Protein 6N98 (pdb70)

CATH classification: 3.20.20.150

InterPro domains:
  IPR001998 Xylose isomerase [MF_00455] (2-378)
  IPR001998 Xylose isomerase [PR00688] (46-68)
  IPR001998 Xylose isomerase [PR00688] (103-122)
  IPR001998 Xylose isomerase [PR00688] (127-148)
  IPR001998 Xylose isomerase [PR00688] (154-173)
  IPR001998 Xylose isomerase [PR00688] (176-200)
  IPR001998 Xylose isomerase [PR00688] (218-245)
  IPR001998 Xylose isomerase [PR00688] (246-257)
  IPR001998 Xylose isomerase [PR00688] (279-290)
  IPR001998 Xylose isomerase [PS51415] (5-378)
  IPR001998 Xylose isomerase [PTHR48408] (46-305)
  IPR013022 Xylose isomerase-like, TIM barrel domain [PF01261] (42-294)
  IPR013453 Xylose isomerase, actinobacteria [TIGR02631] (4-379)
  IPR036237 Xylose isomerase-like superfamily [SSF51658] (6-380)

Organism: NCBI:txid463642

Foldseek 3Di:
DQAALQLQEEEELCALQPQPADPPGDGDAAGDQLLVVLVLCLVRHHQAYEYALCSLCSPPVPSVVSLVSNVVSCVVRVRAYQEYEHPLDDDVVCQQWQLQRPDVVSNVVSLVRGLVVLVVCLVRPHQEYEDERQSADAQDPVSDDVVVSLVSVLVSVLVVVVVCVVVVSNHAYAYEAAQCPPHNGHQNNALVNVLVSLVPHPPSVRYAHAYEPARCQLVPHQVQVSVVVRVVVPRHQHYEAAAHAGNDPRAQHQGCPHPVLSSLVNLLCCVVVVPSHRHYYRGHLDSVAYSVSSSVSVSSNVVSSVLSNVLSVCQVVDPQLVVLCVLLVVVVVPPDPADPPADPVNVVVDDDDCVVCVPDDRNVVSNVVSSVCSSVVND

B-factor: mean 26.12, std 10.66, range [12.15, 87.69]

Sequence (379 aa):
FQPTPEDRFCFGLWTVGWQERDQFGEATRAPLDPVRTVHKLAELGAWGVTFHDDDLLAVEPNRDAAIAAFRKALDETGLVVPAATTDLFKHPVFKDGAFTSNDRDVRRHAIRKVMRNLDLAAELGAKTYVFWGGREGAESDAAKDVRVALDRFREAIDYLAGYVKEQNYGMRFALEPKPNEPRGDILLPTIGHALGFISTLEHHEMVGLNPEVGHEQMAGLNFVHGIAQALWQDKLFHIDLNGQHGPRYDQDLVFGHGDTKSAFFLVDLLESSGWEGPRHFDYKPGRTEDAEDVWVSAEANMRTYLILKERAKAFRADPEVQEAMRACRIEELAVPTIAAGESYEDLRAEEFDAEAARDRGYHYSRLNQLAVEHMLGSR

Secondary structure (DSSP, 8-state):
----GGG-EEEEHHHHT----BTTB---S----HHHHHHHHHHTT--EEEEEGGGGGSS---HHHHHHHHHHHHHHH--B--EEE---SSSGGGBTBSTT-SSHHHHHHHHHHHHHHHHHHHHHT--EEEE--TT-EESSGGG--HHHHHHHHHHHHHHHHHHHHHHT---EEEE---SSSSSSEESS-SHHHHHHHHTT-TTGGGEEE--BHHHHHHTT--HHHHHHHHHHTT-B---EE-B--SSSS---BPTTSSSHHHHHHHHHHHHHHT--S-EEE-----TT--HHHHHHHHHHHHHHHHHHHHHHHHHHH-HHHHHHHHHTTGGGGGS-SS-TT--HHHHHHS---TTTTTT----HHHHHHHHHHHHTT--

Radius of gyration: 22.84 Å; Cα contacts (8 Å, |Δi|>4): 657; chains: 1; bounding box: 76×46×53 Å

Structure (mmCIF, N/CA/C/O backbone):
data_6N98
#
_entry.id   6N98
#
_cell.length_a   87.100
_cell.length_b   92.900
_cell.length_c   99.300
_cell.angle_alpha   90.00
_cell.angle_beta   90.00
_cell.angle_gamma   90.00
#
_symmetry.space_group_name_H-M   'I 2 2 2'
#
loop_
_entity.id
_entity.type
_entity.pdbx_description
1 polymer 'Xylose isomerase'
2 non-polymer 'SULFATE ION'
3 non-polymer 'MAGNESIUM ION'
4 water water
#
loop_
_atom_site.group_PDB
_atom_site.id
_atom_site.type_symbol
_atom_site.label_atom_id
_atom_site.label_alt_id
_atom_site.label_comp_id
_atom_site.label_asym_id
_atom_site.label_entity_id
_atom_site.label_seq_id
_atom_site.pdbx_PDB_ins_code
_atom_site.Cartn_x
_atom_site.Cartn_y
_atom_site.Cartn_z
_atom_site.occupancy
_atom_site.B_iso_or_equiv
_atom_site.auth_seq_id
_atom_site.auth_comp_id
_atom_site.auth_asym_id
_atom_site.auth_atom_id
_atom_site.pdbx_PDB_model_num
ATOM 1 N N . PHE A 1 4 ? 32.868 7.386 83.517 1.00 40.54 4 PHE A N 1
ATOM 2 C CA . PHE A 1 4 ? 32.838 7.644 82.077 1.00 39.47 4 PHE A CA 1
ATOM 3 C C . PHE A 1 4 ? 31.423 7.984 81.588 1.00 46.35 4 PHE A C 1
ATOM 4 O O . PHE A 1 4 ? 30.977 7.500 80.536 1.00 44.96 4 PHE A O 1
ATOM 12 N N . GLN A 1 5 ? 30.719 8.851 82.366 1.00 50.83 5 GLN A N 1
ATOM 13 C CA . GLN A 1 5 ? 29.357 9.301 82.095 1.00 48.49 5 GLN A CA 1
ATOM 14 C C . GLN A 1 5 ? 29.370 10.644 81.375 1.00 46.59 5 GLN A C 1
ATOM 15 O O . GLN A 1 5 ? 30.061 11.572 81.824 1.00 49.87 5 GLN A O 1
ATOM 21 N N . PRO A 1 6 ? 28.631 10.795 80.270 1.00 44.00 6 PRO A N 1
ATOM 22 C CA . PRO A 1 6 ? 28.728 12.033 79.482 1.00 42.08 6 PRO A CA 1
ATOM 23 C C . PRO A 1 6 ? 28.060 13.219 80.163 1.00 47.60 6 PRO A C 1
ATOM 24 O O . PRO A 1 6 ? 27.024 13.088 80.821 1.00 56.48 6 PRO A O 1
ATOM 28 N N . THR A 1 7 ? 28.669 14.388 79.993 1.00 44.99 7 THR A N 1
ATOM 29 C CA . THR A 1 7 ? 28.221 15.645 80.570 1.00 46.90 7 THR A CA 1
ATOM 30 C C . THR A 1 7 ? 27.949 16.669 79.471 1.00 41.49 7 THR A C 1
ATOM 31 O O . THR A 1 7 ? 28.441 16.529 78.346 1.00 38.14 7 THR A O 1
ATOM 35 N N . PRO A 1 8 ? 27.176 17.722 79.766 1.00 41.28 8 PRO A N 1
ATOM 36 C CA . PRO A 1 8 ? 26.906 18.736 78.731 1.00 42.96 8 PRO A CA 1
ATOM 37 C C . PRO A 1 8 ? 28.159 19.369 78.151 1.00 43.60 8 PRO A C 1
ATOM 38 O O . PRO A 1 8 ? 28.175 19.709 76.959 1.00 39.35 8 PRO A O 1
ATOM 42 N N . GLU A 1 9 ? 29.212 19.534 78.956 1.00 46.41 9 GLU A N 1
ATOM 43 C CA . GLU A 1 9 ? 30.444 20.133 78.459 1.00 44.93 9 GLU A CA 1
ATOM 44 C C . GLU A 1 9 ? 31.125 19.260 77.417 1.00 40.17 9 GLU A C 1
ATOM 45 O O . GLU A 1 9 ? 31.903 19.778 76.607 1.00 38.34 9 GLU A O 1
ATOM 51 N N . ASP A 1 10 ? 30.845 17.953 77.417 1.00 35.22 10 ASP A N 1
ATOM 52 C CA . ASP A 1 10 ? 31.377 17.072 76.386 1.00 31.83 10 ASP A CA 1
ATOM 53 C C . ASP A 1 10 ? 30.774 17.356 75.018 1.00 27.40 10 ASP A C 1
ATOM 54 O O . ASP A 1 10 ? 31.356 16.943 74.007 1.00 27.88 10 ASP A O 1
ATOM 59 N N . ARG A 1 11 ? 29.620 18.030 74.964 1.00 27.88 11 ARG A N 1
ATOM 60 C CA . ARG A 1 11 ? 29.015 18.481 73.709 1.00 28.89 11 ARG A CA 1
ATOM 61 C C . ARG A 1 11 ? 28.805 17.327 72.726 1.00 25.09 11 ARG A C 1
ATOM 62 O O . ARG A 1 11 ? 29.035 17.464 71.520 1.00 23.78 11 ARG A O 1
ATOM 70 N N . PHE A 1 12 ? 28.380 16.169 73.233 1.00 23.72 12 PHE A N 1
ATOM 71 C CA . PHE A 1 12 ? 28.145 15.028 72.350 1.00 20.87 12 PHE A CA 1
ATOM 72 C C . PHE A 1 12 ? 26.852 15.226 71.570 1.00 20.18 12 PHE A C 1
ATOM 73 O O . PHE A 1 12 ? 25.840 15.654 72.125 1.00 21.42 12 PHE A O 1
ATOM 81 N N . CYS A 1 13 ? 26.871 14.905 70.277 1.00 20.23 13 CYS A N 1
ATOM 82 C CA . CYS A 1 13 ? 25.630 15.009 69.518 1.00 18.04 13 CYS A CA 1
ATOM 83 C C . CYS A 1 13 ? 25.570 13.916 68.471 1.00 19.44 13 CYS A C 1
ATOM 84 O O . CYS A 1 13 ? 26.578 13.299 68.125 1.00 18.99 13 CYS A O 1
ATOM 87 N N . PHE A 1 14 ? 24.355 13.681 67.986 1.00 17.69 14 PHE A N 1
ATOM 88 C CA . PHE A 1 14 ? 24.076 12.628 67.019 1.00 15.62 14 PHE A CA 1
ATOM 89 C C . PHE A 1 14 ? 23.147 13.175 65.956 1.00 18.77 14 PHE A C 1
ATOM 90 O O . PHE A 1 14 ? 22.240 13.945 66.257 1.00 19.64 14 PHE A O 1
ATOM 98 N N . GLY A 1 15 ? 23.345 12.731 64.724 1.00 17.90 15 GLY A N 1
ATOM 99 C CA . GLY A 1 15 ? 22.349 12.962 63.697 1.00 18.81 15 GLY A CA 1
ATOM 100 C C . GLY A 1 15 ? 21.149 12.046 63.858 1.00 19.67 15 GLY A C 1
ATOM 101 O O . GLY A 1 15 ? 21.241 10.916 64.357 1.00 21.20 15 GLY A O 1
ATOM 102 N N . LEU A 1 16 ? 19.984 12.551 63.457 1.00 18.71 16 LEU A N 1
ATOM 103 C CA . LEU A 1 16 ? 18.781 11.728 63.552 1.00 18.93 16 LEU A CA 1
ATOM 104 C C . LEU A 1 16 ? 18.914 10.476 62.705 1.00 19.32 16 LEU A C 1
ATOM 105 O O . LEU A 1 16 ? 18.342 9.428 63.030 1.00 21.72 16 LEU A O 1
ATOM 110 N N . TRP A 1 17 ? 19.647 10.581 61.601 1.00 19.47 17 TRP A N 1
ATOM 111 C CA . TRP A 1 17 ? 19.803 9.503 60.640 1.00 19.24 17 TRP A CA 1
ATOM 112 C C . TRP A 1 17 ? 20.746 8.408 61.121 1.00 19.30 17 TRP A C 1
ATOM 113 O O . TRP A 1 17 ? 20.865 7.371 60.443 1.00 22.03 17 TRP A O 1
ATOM 124 N N . THR A 1 18 ? 21.434 8.612 62.244 1.00 18.69 18 THR A N 1
ATOM 125 C CA . THR A 1 18 ? 22.370 7.606 62.741 1.00 18.77 18 THR A CA 1
ATOM 126 C C . THR A 1 18 ? 21.615 6.526 63.511 1.00 17.63 18 THR A C 1
ATOM 127 O O . THR A 1 18 ? 21.436 5.405 63.018 1.00 20.03 18 THR A O 1
ATOM 131 N N . VAL A 1 19 ? 21.139 6.850 64.716 1.00 17.08 19 VAL A N 1
ATOM 132 C CA . VAL A 1 19 ? 20.333 5.895 65.471 1.00 16.32 19 VAL A CA 1
ATOM 133 C C . VAL A 1 19 ? 19.030 5.551 64.753 1.00 20.44 19 VAL A C 1
ATOM 134 O O . VAL A 1 19 ? 18.451 4.488 65.004 1.00 22.11 19 VAL A O 1
ATOM 138 N N . GLY A 1 20 ? 18.554 6.424 63.854 1.00 20.58 20 GLY A N 1
ATOM 139 C CA . GLY A 1 20 ? 17.361 6.154 63.078 1.00 20.70 20 GLY A CA 1
ATOM 140 C C . GLY A 1 20 ? 17.580 5.370 61.799 1.00 21.01 20 GLY A C 1
ATOM 141 O O . GLY A 1 20 ? 16.615 5.108 61.073 1.00 21.29 20 GLY A O 1
ATOM 142 N N . TRP A 1 21 ? 18.813 4.978 61.495 1.00 21.49 21 TRP A N 1
ATOM 143 C CA . TRP A 1 21 ? 19.070 4.215 60.275 1.00 20.61 21 TRP A CA 1
ATOM 144 C C . TRP A 1 21 ? 18.335 2.877 60.290 1.00 18.60 21 TRP A C 1
ATOM 145 O O . TRP A 1 21 ? 18.395 2.131 61.272 1.00 20.56 21 TRP A O 1
ATOM 156 N N . GLN A 1 22 ? 17.679 2.547 59.176 1.00 20.52 22 GLN A N 1
ATOM 157 C CA . GLN A 1 22 ? 16.887 1.327 59.098 1.00 20.53 22 GLN A CA 1
ATOM 158 C C . GLN A 1 22 ? 17.698 0.101 58.696 1.00 20.52 22 GLN A C 1
ATOM 159 O O . GLN A 1 22 ? 17.199 -1.023 58.843 1.00 22.40 22 GLN A O 1
ATOM 165 N N . GLU A 1 23 ? 18.929 0.303 58.212 1.00 21.45 23 GLU A N 1
ATOM 166 C CA . GLU A 1 23 ? 19.901 -0.763 57.939 1.00 18.47 23 GLU A CA 1
ATOM 167 C C . GLU A 1 23 ? 19.528 -1.551 56.688 1.00 20.80 23 GLU A C 1
ATOM 168 O O . GLU A 1 23 ? 19.735 -2.757 56.612 1.00 23.78 23 GLU A O 1
ATOM 174 N N . ARG A 1 24 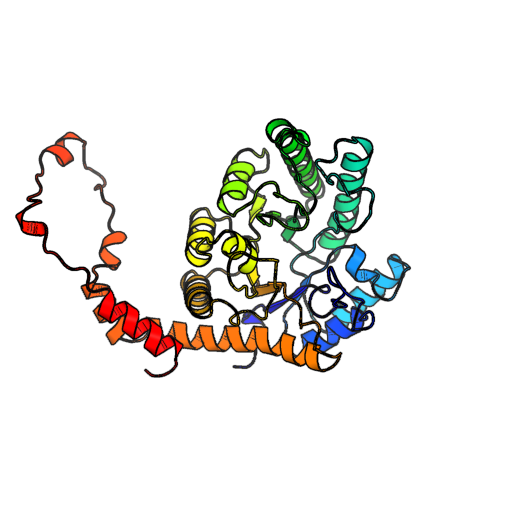? 18.966 -0.865 55.710 1.00 23.50 24 ARG A N 1
ATOM 175 C CA . ARG A 1 24 ? 18.831 -1.401 54.367 1.00 28.87 24 ARG A CA 1
ATOM 176 C C . ARG A 1 24 ? 20.162 -1.164 53.665 1.00 30.06 24 ARG A C 1
ATOM 177 O O . ARG A 1 24 ? 20.598 -0.014 53.546 1.00 41.00 24 ARG A O 1
ATOM 185 N N . ASP A 1 25 ? 20.830 -2.231 53.226 1.00 27.10 25 ASP A N 1
ATOM 186 C CA . ASP A 1 25 ? 22.123 -2.045 52.577 1.00 24.52 25 ASP A CA 1
ATOM 187 C C . ASP A 1 25 ? 22.032 -2.425 51.094 1.00 30.17 25 ASP A C 1
ATOM 188 O O . ASP A 1 25 ? 20.938 -2.591 50.542 1.00 31.41 25 ASP A O 1
ATOM 193 N N . GLN A 1 26 ? 23.195 -2.529 50.439 1.00 33.65 26 GLN A N 1
ATOM 194 C CA . GLN A 1 26 ? 23.238 -2.834 49.012 1.00 40.14 26 GLN A CA 1
ATOM 195 C C . GLN A 1 26 ? 22.645 -4.195 48.687 1.00 38.05 26 GLN A C 1
ATOM 196 O O . GLN A 1 26 ? 22.287 -4.443 47.532 1.00 41.83 26 GLN A O 1
ATOM 202 N N . PHE A 1 27 ? 22.539 -5.085 49.670 1.00 31.51 27 PHE A N 1
ATOM 203 C CA . PHE A 1 27 ? 22.171 -6.465 49.398 1.00 30.58 27 PHE A CA 1
ATOM 204 C C . PHE A 1 27 ? 21.028 -6.968 50.269 1.00 30.09 27 PHE A C 1
ATOM 205 O O . PHE A 1 27 ? 20.837 -8.185 50.359 1.00 36.81 27 PHE A O 1
ATOM 213 N N . GLY A 1 28 ? 20.263 -6.091 50.913 1.00 27.10 28 GLY A N 1
ATOM 214 C CA . GLY A 1 28 ? 19.237 -6.598 51.802 1.00 31.39 28 GLY A CA 1
ATOM 215 C C . GLY A 1 28 ? 18.261 -5.549 52.277 1.00 31.21 28 GLY A C 1
ATOM 216 O O . GLY A 1 28 ? 18.502 -4.341 52.175 1.00 29.69 28 GLY A O 1
ATOM 217 N N . GLU A 1 29 ? 17.154 -6.039 52.823 1.00 29.65 29 GLU A N 1
ATOM 218 C CA . GLU A 1 29 ? 16.076 -5.179 53.271 1.00 29.46 29 GLU A CA 1
ATOM 219 C C . GLU A 1 29 ? 16.415 -4.526 54.609 1.00 27.67 29 GLU A C 1
ATOM 220 O O . GLU A 1 29 ? 17.340 -4.923 55.321 1.00 24.52 29 GLU A O 1
ATOM 226 N N . ALA A 1 30 ? 15.645 -3.496 54.936 1.00 26.59 30 ALA A N 1
ATOM 227 C CA . ALA A 1 30 ? 15.709 -2.892 56.257 1.00 24.44 30 ALA A CA 1
ATOM 228 C C . ALA A 1 30 ? 15.424 -3.928 57.338 1.00 24.61 30 ALA A C 1
ATOM 229 O O . ALA A 1 30 ? 14.564 -4.801 57.177 1.00 27.40 30 ALA A O 1
ATOM 231 N N . THR A 1 31 ? 16.149 -3.817 58.456 1.00 22.61 31 THR A N 1
ATOM 232 C CA . THR A 1 31 ? 15.942 -4.677 59.613 1.00 24.04 31 THR A CA 1
ATOM 233 C C . THR A 1 31 ? 15.328 -3.954 60.806 1.00 22.98 31 THR A C 1
ATOM 234 O O . THR A 1 31 ? 14.929 -4.619 61.765 1.00 24.98 31 THR A O 1
ATOM 238 N N . ARG A 1 32 ? 15.235 -2.624 60.783 1.00 22.08 32 ARG A N 1
ATOM 239 C CA . ARG A 1 32 ? 14.548 -1.902 61.850 1.00 21.39 32 ARG A CA 1
ATOM 240 C C . ARG A 1 32 ? 13.493 -0.979 61.250 1.00 26.42 32 ARG A C 1
ATOM 241 O O . ARG A 1 32 ? 13.644 -0.481 60.128 1.00 22.38 32 ARG A O 1
ATOM 249 N N . ALA A 1 33 ? 12.417 -0.766 62.009 1.00 25.83 33 ALA A N 1
ATOM 250 C CA . ALA A 1 33 ? 11.337 0.091 61.556 1.00 24.72 33 ALA A CA 1
ATOM 251 C C . ALA A 1 33 ? 11.741 1.563 61.654 1.00 24.47 33 ALA A C 1
ATOM 252 O O . ALA A 1 33 ? 12.699 1.913 62.358 1.00 24.48 33 ALA A O 1
ATOM 254 N N . PRO A 1 34 ? 11.046 2.443 60.928 1.00 27.59 34 PRO A N 1
ATOM 255 C CA . PRO A 1 34 ? 11.324 3.878 61.058 1.00 26.32 34 PRO A CA 1
ATOM 256 C C . PRO A 1 34 ? 11.192 4.342 62.499 1.00 23.74 34 PRO A C 1
ATOM 257 O O . PRO A 1 34 ? 10.286 3.934 63.231 1.00 27.29 34 PRO A O 1
ATOM 261 N N . LEU A 1 35 ? 12.121 5.193 62.905 1.00 23.56 35 LEU A N 1
ATOM 262 C CA . LEU A 1 35 ? 12.202 5.664 64.278 1.00 20.76 35 LEU A CA 1
ATOM 263 C C . LEU A 1 35 ? 11.672 7.088 64.347 1.00 21.93 35 LEU A C 1
ATOM 264 O O . LEU A 1 35 ? 12.078 7.940 63.554 1.00 24.73 35 LEU A O 1
ATOM 269 N N . ASP A 1 36 ? 10.746 7.333 65.269 1.00 22.26 36 ASP A N 1
ATOM 270 C CA . ASP A 1 36 ? 10.176 8.663 65.429 1.00 23.97 36 ASP A CA 1
ATOM 271 C C . ASP A 1 36 ? 11.253 9.604 65.949 1.00 25.68 36 ASP A C 1
ATOM 272 O O . ASP A 1 36 ? 11.834 9.338 67.012 1.00 22.39 36 ASP A O 1
ATOM 277 N N . PRO A 1 37 ? 11.569 10.696 65.243 1.00 30.12 37 PRO A N 1
ATOM 278 C CA . PRO A 1 37 ? 12.578 11.640 65.753 1.00 25.89 37 PRO A CA 1
ATOM 279 C C . PRO A 1 37 ? 12.290 12.118 67.163 1.00 25.64 37 PRO A C 1
ATOM 280 O O . PRO A 1 37 ? 13.232 12.375 67.924 1.00 26.76 37 PRO A O 1
ATOM 284 N N . VAL A 1 38 ? 11.011 12.237 67.527 1.00 25.88 38 VAL A N 1
ATOM 285 C CA . VAL A 1 38 ? 10.631 12.603 68.890 1.00 28.69 38 VAL A CA 1
ATOM 286 C C . VAL A 1 38 ? 11.200 11.608 69.890 1.00 23.82 38 VAL A C 1
ATOM 287 O O . VAL A 1 38 ? 11.706 11.998 70.944 1.00 24.19 38 VAL A O 1
ATOM 291 N N . ARG A 1 39 ? 11.120 10.309 69.585 1.00 26.44 39 ARG A N 1
ATOM 292 C CA . ARG A 1 39 ? 11.693 9.323 70.497 1.00 22.46 39 ARG A CA 1
ATOM 293 C C . ARG A 1 39 ? 13.210 9.439 70.544 1.00 22.76 39 ARG A C 1
ATOM 294 O O . ARG A 1 39 ? 13.811 9.340 71.619 1.00 26.65 39 ARG A O 1
ATOM 302 N N . THR A 1 40 ? 13.850 9.649 69.391 1.00 23.02 40 THR A N 1
ATOM 303 C CA . THR A 1 40 ? 15.297 9.839 69.381 1.00 19.31 40 THR A CA 1
ATOM 304 C C . THR A 1 40 ? 15.722 11.003 70.269 1.00 19.58 40 THR A C 1
ATOM 305 O O . THR A 1 40 ? 16.696 10.892 71.019 1.00 22.41 40 THR A O 1
ATOM 309 N N . VAL A 1 41 ? 15.004 12.128 70.208 1.00 21.59 41 VAL A N 1
ATOM 310 C CA . VAL A 1 41 ? 15.395 13.278 71.021 1.00 21.29 41 VAL A CA 1
ATOM 311 C C . VAL A 1 41 ? 15.298 12.943 72.505 1.00 22.25 41 VAL A C 1
ATOM 312 O O . VAL A 1 41 ? 16.186 13.290 73.288 1.00 22.06 41 VAL A O 1
ATOM 316 N N . HIS A 1 42 ? 14.247 12.225 72.907 1.00 21.52 42 HIS A N 1
ATOM 317 C CA . HIS A 1 42 ? 14.116 11.858 74.315 1.00 23.76 42 HIS A CA 1
ATOM 318 C C . HIS A 1 42 ? 15.158 10.825 74.723 1.00 24.98 42 HIS A C 1
ATOM 319 O O . HIS A 1 42 ? 15.768 10.950 75.791 1.00 25.66 42 HIS A O 1
ATOM 326 N N . LYS A 1 43 ? 15.380 9.799 73.891 1.00 26.09 43 LYS A N 1
ATOM 327 C CA . LYS A 1 43 ? 16.333 8.761 74.267 1.00 23.08 43 LYS A CA 1
ATOM 328 C C . LYS A 1 43 ? 17.757 9.306 74.297 1.00 23.34 43 LYS A C 1
ATOM 329 O O . LYS A 1 43 ? 18.531 8.991 75.207 1.00 25.21 43 LYS A O 1
ATOM 335 N N . LEU A 1 44 ? 18.114 10.157 73.336 1.00 22.61 44 LEU A N 1
ATOM 336 C CA . LEU A 1 44 ? 19.440 10.761 73.358 1.00 20.42 44 LEU A CA 1
ATOM 337 C C . LEU A 1 44 ? 19.623 11.665 74.573 1.00 20.66 44 LEU A C 1
ATOM 338 O O . LEU A 1 44 ? 20.695 11.672 75.184 1.00 20.22 44 LEU A O 1
ATOM 343 N N . ALA A 1 45 ? 18.599 12.450 74.926 1.00 20.38 45 ALA A N 1
ATOM 344 C CA . ALA A 1 45 ? 18.715 13.318 76.091 1.00 23.03 45 ALA A CA 1
ATOM 345 C C . ALA A 1 45 ? 18.945 12.498 77.350 1.00 22.30 45 ALA A C 1
ATOM 346 O O . ALA A 1 45 ? 19.779 12.852 78.196 1.00 21.74 45 ALA A O 1
ATOM 348 N N . GLU A 1 46 ? 18.219 11.384 77.476 1.00 21.97 46 GLU A N 1
ATOM 349 C CA . GLU A 1 46 ? 18.325 10.527 78.649 1.00 25.61 46 GLU A CA 1
ATOM 350 C C . GLU A 1 46 ? 19.724 9.938 78.793 1.00 23.82 46 GLU A C 1
ATOM 351 O O . GLU A 1 46 ? 20.187 9.711 79.920 1.00 27.14 46 GLU A O 1
ATOM 357 N N . LEU A 1 47 ? 20.409 9.692 77.671 1.00 23.74 47 LEU A N 1
ATOM 358 C CA . LEU A 1 47 ? 21.752 9.121 77.651 1.00 24.24 47 LEU A CA 1
ATOM 359 C C . LEU A 1 47 ? 22.846 10.152 77.866 1.00 25.22 47 LEU A C 1
ATOM 360 O O . LEU A 1 47 ? 24.018 9.773 77.952 1.00 27.33 47 LEU A O 1
ATOM 365 N N . GLY A 1 48 ? 22.505 11.431 77.947 1.00 24.55 48 GLY A N 1
ATOM 366 C CA . GLY A 1 48 ? 23.495 12.453 78.159 1.00 25.72 48 GLY A CA 1
ATOM 367 C C . GLY A 1 48 ? 23.954 13.173 76.917 1.00 24.32 48 GLY A C 1
ATOM 368 O O . GLY A 1 48 ? 24.884 13.979 77.005 1.00 25.89 48 GLY A O 1
ATOM 369 N N . ALA A 1 49 ? 23.352 12.911 75.761 1.00 21.51 49 ALA A N 1
ATOM 370 C CA . ALA A 1 49 ? 23.694 13.712 74.595 1.00 22.66 49 ALA A CA 1
ATOM 371 C C . ALA A 1 49 ? 23.301 15.164 74.840 1.00 21.23 49 ALA A C 1
ATOM 372 O O . ALA A 1 49 ? 22.31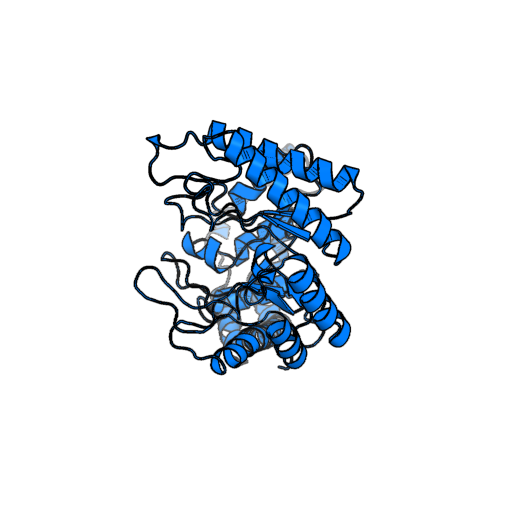4 15.460 75.516 1.00 26.10 49 ALA A O 1
ATOM 374 N N . TRP A 1 50 ? 24.108 16.076 74.299 1.00 19.76 50 TRP A N 1
ATOM 375 C CA . TRP A 1 50 ? 23.872 17.508 74.402 1.00 21.99 50 TRP A CA 1
ATOM 376 C C . TRP A 1 50 ? 23.095 18.057 73.214 1.00 19.48 50 TRP A C 1
ATOM 377 O O . TRP A 1 50 ? 22.363 19.047 73.360 1.00 24.13 50 TRP A O 1
ATOM 388 N N . GLY A 1 51 ? 23.232 17.432 72.045 1.00 19.36 51 GLY A N 1
ATOM 389 C CA . GLY A 1 51 ? 22.601 17.955 70.852 1.00 19.27 51 GLY A CA 1
ATOM 390 C C . GLY A 1 51 ? 22.225 16.886 69.848 1.00 20.13 51 GLY A C 1
ATOM 391 O O . GLY A 1 51 ? 22.613 15.714 69.941 1.00 20.97 51 GLY A O 1
ATOM 392 N N . VAL A 1 52 ? 21.467 17.329 68.855 1.00 22.02 52 VAL A N 1
ATOM 393 C CA . VAL A 1 52 ? 21.032 16.491 67.751 1.00 18.77 52 VAL A CA 1
ATOM 394 C C . VAL A 1 52 ? 21.159 17.322 66.480 1.00 19.75 52 VAL A C 1
ATOM 395 O O . VAL A 1 52 ? 21.073 18.554 66.520 1.00 23.54 52 VAL A O 1
ATOM 399 N N . THR A 1 53 ? 21.419 16.655 65.352 1.00 20.16 53 THR A N 1
ATOM 400 C CA . THR A 1 53 ? 21.433 17.316 64.048 1.00 19.23 53 THR A CA 1
ATOM 401 C C . THR A 1 53 ? 20.520 16.554 63.101 1.00 20.52 53 THR A C 1
ATOM 402 O O . THR A 1 53 ? 20.076 15.441 63.404 1.00 21.22 53 THR A O 1
ATOM 406 N N . PHE A 1 54 ? 20.258 17.145 61.932 1.00 18.26 54 PHE A N 1
ATOM 407 C CA . PHE A 1 54 ? 19.287 16.537 61.029 1.00 20.87 54 PHE A CA 1
ATOM 408 C C . PHE A 1 54 ? 19.509 16.976 59.587 1.00 17.92 54 PHE A C 1
ATOM 409 O O . PHE A 1 54 ? 19.915 18.112 59.318 1.00 20.02 54 PHE A O 1
ATOM 417 N N . HIS A 1 55 ? 19.219 16.058 58.666 1.00 19.31 55 HIS A N 1
ATOM 418 C CA . HIS A 1 55 ? 18.835 16.450 57.311 1.00 17.90 55 HIS A CA 1
ATOM 419 C C . HIS A 1 55 ? 17.395 16.929 57.322 1.00 21.35 55 HIS A C 1
ATOM 420 O O . HIS A 1 55 ? 16.562 16.402 58.059 1.00 21.56 55 HIS A O 1
ATOM 427 N N . ASP A 1 56 ? 17.090 17.879 56.431 1.00 21.20 56 ASP A N 1
ATOM 428 C CA . ASP A 1 56 ? 15.722 18.377 56.293 1.00 23.54 56 ASP A CA 1
ATOM 429 C C . ASP A 1 56 ? 14.690 17.249 56.292 1.00 26.12 56 ASP A C 1
ATOM 430 O O . ASP A 1 56 ? 13.699 17.295 57.028 1.00 24.23 56 ASP A O 1
ATOM 435 N N . ASP A 1 57 ? 14.919 16.219 55.481 1.00 21.29 57 ASP A N 1
ATOM 436 C CA . ASP A 1 57 ? 13.938 15.156 55.309 1.00 22.02 57 ASP A CA 1
ATOM 437 C C . ASP A 1 57 ? 13.962 14.122 56.434 1.00 21.36 57 ASP A C 1
ATOM 438 O O . ASP A 1 57 ? 13.027 13.321 56.532 1.00 25.39 57 ASP A O 1
ATOM 443 N N . ASP A 1 58 ? 14.987 14.123 57.289 1.00 21.00 58 ASP A N 1
ATOM 444 C CA . ASP A 1 58 ? 14.972 13.234 58.451 1.00 21.59 58 ASP A CA 1
ATOM 445 C C . ASP A 1 58 ? 13.750 13.478 59.329 1.00 23.25 58 ASP A C 1
ATOM 446 O O . ASP A 1 58 ? 13.258 12.554 59.987 1.00 23.92 58 ASP A O 1
ATOM 451 N N . LEU A 1 59 ? 13.249 14.712 59.359 1.00 22.34 59 LEU A N 1
ATOM 452 C CA . LEU A 1 59 ? 12.134 15.035 60.245 1.00 22.28 59 LEU A CA 1
ATOM 453 C C . LEU A 1 59 ? 10.864 14.261 59.900 1.00 25.70 59 LEU A C 1
ATOM 454 O O . LEU A 1 59 ? 9.975 14.142 60.757 1.00 24.81 59 LEU A O 1
ATOM 459 N N . LEU A 1 60 ? 10.780 13.705 58.685 1.00 24.90 60 LEU A N 1
ATOM 460 C CA . LEU A 1 60 ? 9.578 13.075 58.153 1.00 25.08 60 LEU A CA 1
ATOM 461 C C . LEU A 1 60 ? 9.541 11.561 58.360 1.00 25.12 60 LEU A C 1
ATOM 462 O O . LEU A 1 60 ? 8.664 10.896 57.799 1.00 26.66 60 LEU A O 1
ATOM 467 N N . ALA A 1 61 ? 10.468 11.007 59.147 1.00 25.64 61 ALA A N 1
ATOM 468 C CA . ALA A 1 61 ? 10.624 9.556 59.245 1.00 26.99 61 ALA A CA 1
ATOM 469 C C . ALA A 1 61 ? 9.308 8.838 59.552 1.00 30.62 61 ALA A C 1
ATOM 470 O O . ALA A 1 61 ? 9.026 7.778 58.981 1.00 28.88 61 ALA A O 1
ATOM 472 N N . VAL A 1 62 ? 8.493 9.384 60.448 1.00 26.16 62 VAL A N 1
ATOM 473 C CA . VAL A 1 62 ? 7.187 8.796 60.737 1.00 29.86 62 VAL A CA 1
ATOM 474 C C . VAL A 1 62 ? 6.032 9.733 60.426 1.00 30.93 62 VAL A C 1
ATOM 475 O O . VAL A 1 62 ? 4.882 9.269 60.371 1.00 34.97 62 VAL A O 1
ATOM 479 N N . GLU A 1 63 ? 6.286 11.019 60.226 1.00 28.81 63 GLU A N 1
ATOM 480 C CA . GLU A 1 63 ? 5.238 12.012 59.988 1.00 34.33 63 GLU A CA 1
ATOM 481 C C . GLU A 1 63 ? 5.463 12.641 58.625 1.00 30.28 63 GLU A C 1
ATOM 482 O O . GLU A 1 63 ? 6.421 13.422 58.458 1.00 32.33 63 GLU A O 1
ATOM 488 N N . PRO A 1 64 ? 4.628 12.344 57.627 1.00 34.21 64 PRO A N 1
ATOM 489 C CA . PRO A 1 64 ? 4.869 12.882 56.280 1.00 36.15 64 PRO A CA 1
ATOM 490 C C . PRO A 1 64 ? 4.503 14.349 56.114 1.00 35.51 64 PRO A C 1
ATOM 491 O O . PRO A 1 64 ? 4.949 14.964 55.139 1.00 37.22 64 PRO A O 1
ATOM 495 N N . ASN A 1 65 ? 3.700 14.928 57.007 1.00 36.43 65 ASN A N 1
ATOM 496 C CA . ASN A 1 65 ? 3.365 16.345 56.917 1.00 35.31 65 ASN A CA 1
ATOM 497 C C . ASN A 1 65 ? 4.508 17.164 57.504 1.00 34.22 65 ASN A C 1
ATOM 498 O O . ASN A 1 65 ? 4.775 17.081 58.706 1.00 32.16 65 ASN A O 1
ATOM 503 N N . ARG A 1 66 ? 5.180 17.954 56.660 1.00 32.69 66 ARG A N 1
ATOM 504 C CA . ARG A 1 66 ? 6.405 18.623 57.099 1.00 30.83 66 ARG A CA 1
ATOM 505 C C . ARG A 1 66 ? 6.143 19.582 58.257 1.00 34.42 66 ARG A C 1
ATOM 506 O O . ARG A 1 66 ? 6.938 19.646 59.205 1.00 33.99 66 ARG A O 1
ATOM 514 N N . ASP A 1 67 ? 5.040 20.337 58.203 1.00 32.93 67 ASP A N 1
ATOM 515 C CA . ASP A 1 67 ? 4.735 21.263 59.290 1.00 33.58 67 ASP A CA 1
ATOM 516 C C . ASP A 1 67 ? 4.501 20.522 60.600 1.00 38.69 67 ASP A C 1
ATOM 517 O O . ASP A 1 67 ? 4.994 20.944 61.655 1.00 32.57 67 ASP A O 1
ATOM 522 N N . ALA A 1 68 ? 3.755 19.413 60.558 1.00 35.84 68 ALA A N 1
ATOM 523 C CA . ALA A 1 68 ? 3.518 18.640 61.775 1.00 34.43 68 ALA A CA 1
ATOM 524 C C . ALA A 1 68 ? 4.791 17.964 62.270 1.00 34.88 68 ALA A C 1
ATOM 525 O O . ALA A 1 68 ? 4.995 17.850 63.486 1.00 34.17 68 ALA A O 1
ATOM 527 N N . ALA A 1 69 ? 5.655 17.519 61.351 1.00 30.32 69 ALA A N 1
ATOM 528 C CA . ALA A 1 69 ? 6.912 16.895 61.744 1.00 30.26 69 ALA A CA 1
ATOM 529 C C . ALA A 1 69 ? 7.840 17.899 62.419 1.00 30.06 69 ALA A C 1
ATOM 530 O O . ALA A 1 69 ? 8.496 17.571 63.410 1.00 29.74 69 ALA A O 1
ATOM 532 N N . ILE A 1 70 ? 7.905 19.124 61.894 1.00 30.36 70 ILE A N 1
ATOM 533 C CA . ILE A 1 70 ? 8.734 20.165 62.498 1.00 30.68 70 ILE A CA 1
ATOM 534 C C . ILE A 1 70 ? 8.218 20.515 63.886 1.00 30.67 70 ILE A C 1
ATOM 535 O O . ILE A 1 70 ? 9.000 20.670 64.834 1.00 30.44 70 ILE A O 1
ATOM 540 N N . ALA A 1 71 ? 6.897 20.617 64.032 1.00 29.51 71 ALA A N 1
ATOM 541 C CA . ALA A 1 71 ? 6.316 20.975 65.323 1.00 30.57 71 ALA A CA 1
ATOM 542 C C . ALA A 1 71 ? 6.595 19.908 66.377 1.00 36.50 71 ALA A C 1
ATOM 543 O O . ALA A 1 71 ? 6.910 20.232 67.528 1.00 32.91 71 ALA A O 1
ATOM 545 N N . ALA A 1 72 ? 6.496 18.629 66.003 1.00 35.08 72 ALA A N 1
ATOM 546 C CA . ALA A 1 72 ? 6.763 17.561 66.963 1.00 32.02 72 ALA A CA 1
ATOM 547 C C . ALA A 1 72 ? 8.238 17.527 67.346 1.00 32.80 72 ALA A C 1
ATOM 548 O O . ALA A 1 72 ? 8.586 17.279 68.509 1.00 29.95 72 ALA A O 1
ATOM 550 N N . PHE A 1 73 ? 9.118 17.777 66.379 1.00 31.60 73 PHE A N 1
ATOM 551 C CA . PHE A 1 73 ? 10.546 17.862 66.664 1.00 26.35 73 PHE A CA 1
ATOM 552 C C . PHE A 1 73 ? 10.836 18.973 67.670 1.00 28.19 73 PHE A C 1
ATOM 553 O O . PHE A 1 73 ? 11.544 18.760 68.665 1.00 26.61 73 PHE A O 1
ATOM 561 N N . ARG A 1 74 ? 10.277 20.162 67.437 1.00 27.64 74 ARG A N 1
ATOM 562 C CA . ARG A 1 74 ? 10.583 21.303 68.298 1.00 25.73 74 ARG A CA 1
ATOM 563 C C . ARG A 1 74 ? 10.035 21.101 69.706 1.00 32.46 74 ARG A C 1
ATOM 564 O O . ARG A 1 74 ? 10.677 21.501 70.686 1.00 28.98 74 ARG A O 1
ATOM 572 N N . LYS A 1 75 ? 8.856 20.478 69.820 1.00 30.64 75 LYS A N 1
ATOM 573 C CA . LYS A 1 75 ? 8.290 20.143 71.122 1.00 29.74 75 LYS A CA 1
ATOM 574 C C . LYS A 1 75 ? 9.211 19.215 71.906 1.00 30.00 75 LYS A C 1
ATOM 575 O O . LYS A 1 75 ? 9.438 19.418 73.103 1.00 32.08 75 LYS A O 1
ATOM 581 N N . ALA A 1 76 ? 9.750 18.187 71.248 1.00 26.37 76 ALA A N 1
ATOM 582 C CA . ALA A 1 76 ? 10.703 17.312 71.919 1.00 25.00 76 ALA A CA 1
ATOM 583 C C . ALA A 1 76 ? 11.933 18.087 72.368 1.00 30.79 76 ALA A C 1
ATOM 584 O O . ALA A 1 76 ? 12.431 17.888 73.483 1.00 25.18 76 ALA A O 1
ATOM 586 N N . LEU A 1 77 ? 12.443 18.975 71.511 1.00 29.31 77 LEU A N 1
ATOM 587 C CA . LEU A 1 77 ? 13.627 19.743 71.883 1.00 26.28 77 LEU A CA 1
ATOM 588 C C . LEU A 1 77 ? 13.328 20.667 73.051 1.00 27.52 77 LEU A C 1
ATOM 589 O O . LEU A 1 77 ? 14.185 20.887 73.911 1.00 28.37 77 LEU A O 1
ATOM 594 N N . ASP A 1 78 ? 12.118 21.224 73.085 1.00 25.72 78 ASP A N 1
ATOM 595 C CA . ASP A 1 78 ? 11.712 22.062 74.207 1.00 29.55 78 ASP A CA 1
ATOM 596 C C . ASP A 1 78 ? 11.718 21.271 75.509 1.00 31.47 78 ASP A C 1
ATOM 597 O O . ASP A 1 78 ? 12.267 21.720 76.524 1.00 34.37 78 ASP A O 1
ATOM 602 N N . GLU A 1 79 ? 11.107 20.085 75.499 1.00 31.09 79 GLU A N 1
ATOM 603 C CA . GLU A 1 79 ? 10.974 19.317 76.730 1.00 30.90 79 GLU A CA 1
ATOM 604 C C . GLU A 1 79 ? 12.322 18.868 77.275 1.00 28.03 79 GLU A C 1
ATOM 605 O O . GLU A 1 79 ? 12.490 18.772 78.494 1.00 29.34 79 GLU A O 1
ATOM 611 N N . THR A 1 80 ? 13.289 18.588 76.403 1.00 27.78 80 THR A N 1
ATOM 612 C CA . THR A 1 80 ? 14.539 17.994 76.842 1.00 26.07 80 THR A CA 1
ATOM 613 C C . THR A 1 80 ? 15.666 18.994 77.044 1.00 27.11 80 THR A C 1
ATOM 614 O O . THR A 1 80 ? 16.623 18.681 77.762 1.00 29.00 80 THR A O 1
ATOM 618 N N . GLY A 1 81 ? 15.599 20.168 76.425 1.00 26.63 81 GLY A N 1
ATOM 619 C CA . GLY A 1 81 ? 16.773 21.021 76.409 1.00 28.73 81 GLY A CA 1
ATOM 620 C C . GLY A 1 81 ? 17.874 20.579 75.464 1.00 28.89 81 GLY A C 1
ATOM 621 O O . GLY A 1 81 ? 19.000 21.081 75.561 1.00 26.11 81 GLY A O 1
ATOM 622 N N . LEU A 1 82 ? 17.584 19.659 74.544 1.00 27.80 82 LEU A N 1
ATOM 623 C CA . LEU A 1 82 ? 18.562 19.268 73.542 1.00 25.53 82 LEU A CA 1
ATOM 624 C C . LEU A 1 82 ? 18.753 20.405 72.550 1.00 24.39 82 LEU A C 1
ATOM 625 O O . LEU A 1 82 ? 17.800 21.097 72.191 1.00 27.67 82 LEU A O 1
ATOM 630 N N . VAL A 1 83 ? 19.993 20.615 72.136 1.00 23.11 83 VAL A N 1
ATOM 631 C CA . VAL A 1 83 ? 20.344 21.716 71.249 1.00 26.80 83 VAL A CA 1
ATOM 632 C C . VAL A 1 83 ? 20.487 21.189 69.822 1.00 23.98 83 VAL A C 1
ATOM 633 O O . VAL A 1 83 ? 20.751 19.999 69.582 1.00 23.41 83 VAL A O 1
ATOM 637 N N . VAL A 1 84 ? 20.286 22.078 68.853 1.00 22.63 84 VAL A N 1
ATOM 638 C CA . VAL A 1 84 ? 20.535 21.776 67.443 1.00 22.92 84 VAL A CA 1
ATOM 639 C C . VAL A 1 84 ? 21.707 22.613 66.945 1.00 24.84 84 VAL A C 1
ATOM 640 O O . VAL A 1 84 ? 21.510 23.755 66.496 1.00 22.99 84 VAL A O 1
ATOM 644 N N . PRO A 1 85 ? 22.937 22.093 67.004 1.00 23.25 85 PRO A N 1
ATOM 645 C CA . PRO A 1 85 ? 24.097 22.901 66.609 1.00 23.98 85 PRO A CA 1
ATOM 646 C C . PRO A 1 85 ? 24.299 23.001 65.115 1.00 23.69 85 PRO A C 1
ATOM 647 O O . PRO A 1 85 ? 25.009 23.910 64.661 1.00 20.95 85 PRO A O 1
ATOM 651 N N . ALA A 1 86 ? 23.741 22.072 64.342 1.00 20.87 86 ALA A N 1
ATOM 652 C CA . ALA A 1 86 ? 24.009 22.006 62.918 1.00 21.87 86 ALA A CA 1
ATOM 653 C C . ALA A 1 86 ? 22.858 21.295 62.229 1.00 18.69 86 ALA A C 1
ATOM 654 O O . ALA A 1 86 ? 22.092 20.552 62.849 1.00 21.17 86 ALA A O 1
ATOM 656 N N . ALA A 1 87 ? 22.739 21.547 60.933 1.00 18.93 87 ALA A N 1
ATOM 657 C CA . ALA A 1 87 ? 21.739 20.903 60.098 1.00 19.98 87 ALA A CA 1
ATOM 658 C C . ALA A 1 87 ? 22.331 20.738 58.710 1.00 17.99 87 ALA A C 1
ATOM 659 O O . ALA A 1 87 ? 23.381 21.302 58.391 1.00 19.39 87 ALA A O 1
ATOM 661 N N . THR A 1 88 ? 21.637 19.977 57.875 1.00 18.00 88 THR A N 1
ATOM 662 C CA . THR A 1 88 ? 22.143 19.696 56.540 1.00 17.43 88 THR A CA 1
ATOM 663 C C . THR A 1 88 ? 20.961 19.341 55.642 1.00 20.78 88 THR A C 1
ATOM 664 O O . THR A 1 88 ? 19.813 19.279 56.094 1.00 19.17 88 THR A O 1
ATOM 668 N N . THR A 1 89 ? 21.255 19.127 54.355 1.00 21.00 89 THR A N 1
ATOM 669 C CA . THR A 1 89 ? 20.262 18.876 53.318 1.00 21.79 89 THR A CA 1
ATOM 670 C C . THR A 1 89 ? 20.445 17.477 52.750 1.00 20.12 89 THR A C 1
ATOM 671 O O . THR A 1 89 ? 21.573 17.056 52.490 1.00 22.37 89 THR A O 1
ATOM 675 N N . ASP A 1 90 ? 19.332 16.775 52.540 1.00 20.38 90 ASP A N 1
ATOM 676 C CA . ASP A 1 90 ? 19.341 15.528 51.775 1.00 20.31 90 ASP A CA 1
ATOM 677 C C . ASP A 1 90 ? 19.326 15.896 50.299 1.00 20.96 90 ASP A C 1
ATOM 678 O O . ASP A 1 90 ? 18.275 16.210 49.729 1.00 21.92 90 ASP A O 1
ATOM 683 N N . LEU A 1 91 ? 20.506 15.868 49.679 1.00 18.32 91 LEU A N 1
ATOM 684 C CA . LEU A 1 91 ? 20.654 16.041 48.239 1.00 16.63 91 LEU A CA 1
ATOM 685 C C . LEU A 1 91 ? 21.125 14.748 47.586 1.00 18.14 91 LEU A C 1
ATOM 686 O O . LEU A 1 91 ? 21.856 14.772 46.591 1.00 19.60 91 LEU A O 1
ATOM 691 N N . PHE A 1 92 ? 20.722 13.604 48.136 1.00 19.21 92 PHE A N 1
ATOM 692 C CA . PHE A 1 92 ? 21.250 12.346 47.617 1.00 19.64 92 PHE A CA 1
ATOM 693 C C . PHE A 1 92 ? 20.245 11.211 47.509 1.00 21.24 92 PHE A C 1
ATOM 694 O O . PHE A 1 92 ? 20.494 10.286 46.732 1.00 19.43 92 PHE A O 1
ATOM 702 N N . LYS A 1 93 ? 19.124 11.222 48.224 1.00 20.47 93 LYS A N 1
ATOM 703 C CA . LYS A 1 93 ? 18.215 10.084 48.119 1.00 21.37 93 LYS A CA 1
ATOM 704 C C . LYS A 1 93 ? 17.371 10.119 46.850 1.00 21.61 93 LYS A C 1
ATOM 705 O O . LYS A 1 93 ? 17.173 9.082 46.208 1.00 23.33 93 LYS A O 1
ATOM 711 N N . HIS A 1 94 ? 16.861 11.279 46.472 1.00 20.48 94 HIS A N 1
ATOM 712 C CA . HIS A 1 94 ? 15.820 11.309 45.459 1.00 22.43 94 HIS A CA 1
ATOM 713 C C . HIS A 1 94 ? 16.417 11.014 44.087 1.00 19.02 94 HIS A C 1
ATOM 714 O O . HIS A 1 94 ? 17.520 11.477 43.776 1.00 19.66 94 HIS A O 1
ATOM 721 N N . PRO A 1 95 ? 15.733 10.231 43.258 1.00 21.77 95 PRO A N 1
ATOM 722 C CA . PRO A 1 95 ? 16.290 9.876 41.947 1.00 19.22 95 PRO A CA 1
ATOM 723 C C . PRO A 1 95 ? 16.733 11.061 41.093 1.00 18.79 95 PRO A C 1
ATOM 724 O O . PRO A 1 95 ? 17.630 10.891 40.259 1.00 21.06 95 PRO A O 1
ATOM 728 N N . VAL A 1 96 ? 16.163 12.256 41.269 1.00 19.05 96 VAL A N 1
ATOM 729 C CA . VAL A 1 96 ? 16.557 13.351 40.384 1.00 20.36 96 VAL A CA 1
ATOM 730 C C . VAL A 1 96 ? 18.009 13.745 40.585 1.00 20.45 96 VAL A C 1
ATOM 731 O O . VAL A 1 96 ? 18.614 14.354 39.694 1.00 20.41 96 VAL A O 1
ATOM 735 N N . PHE A 1 97 ? 18.591 13.396 41.727 1.00 17.48 97 PHE A N 1
ATOM 736 C CA . PHE A 1 97 ? 19.988 13.678 42.030 1.00 17.83 97 PHE A CA 1
ATOM 737 C C . PHE A 1 97 ? 20.936 12.566 41.583 1.00 17.27 97 PHE A C 1
ATOM 738 O O . PHE A 1 97 ? 22.104 12.563 41.980 1.00 20.74 97 PHE A O 1
ATOM 746 N N . LYS A 1 98 ? 20.475 11.649 40.727 1.00 18.23 98 LYS A N 1
ATOM 747 C CA . LYS A 1 98 ? 21.293 10.493 40.358 1.00 18.04 98 LYS A CA 1
ATOM 748 C C . LYS A 1 98 ? 22.599 10.885 39.662 1.00 18.71 98 LYS A C 1
ATOM 749 O O . LYS A 1 98 ? 23.566 10.116 39.695 1.00 17.71 98 LYS A O 1
ATOM 755 N N . ASP A 1 99 ? 22.647 12.053 39.022 1.00 18.47 99 ASP A N 1
ATOM 756 C CA . ASP A 1 99 ? 23.829 12.541 38.310 1.00 19.50 99 ASP A CA 1
ATOM 757 C C . ASP A 1 99 ? 24.551 13.642 39.082 1.00 17.48 99 ASP A C 1
ATOM 758 O O . ASP A 1 99 ? 25.501 14.235 38.563 1.00 20.96 99 ASP A O 1
ATOM 763 N N . GLY A 1 100 ? 24.138 13.916 40.306 1.00 17.19 100 GLY A N 1
ATOM 764 C CA . GLY A 1 100 ? 24.594 15.089 41.030 1.00 17.78 100 GLY A CA 1
ATOM 765 C C . GLY A 1 100 ? 23.431 15.963 41.458 1.00 17.53 100 GLY A C 1
ATOM 766 O O . GLY A 1 100 ? 22.290 15.798 41.031 1.00 17.61 100 GLY A O 1
ATOM 767 N N . ALA A 1 101 ? 23.748 16.903 42.354 1.00 17.10 101 ALA A N 1
ATOM 768 C CA . ALA A 1 101 ? 22.757 17.866 42.808 1.00 16.43 101 ALA A CA 1
ATOM 769 C C . ALA A 1 101 ? 23.183 19.234 42.299 1.00 19.16 101 ALA A C 1
ATOM 770 O O . ALA A 1 101 ? 22.667 19.710 41.285 1.00 18.46 101 ALA A O 1
ATOM 772 N N . PHE A 1 102 ? 24.154 19.846 42.980 1.00 22.63 102 PHE A N 1
ATOM 773 C CA . PHE A 1 102 ? 24.746 21.085 42.497 1.00 18.58 102 PHE A CA 1
ATOM 774 C C . PHE A 1 102 ? 25.484 20.888 41.185 1.00 20.23 102 PHE A C 1
ATOM 775 O O . PHE A 1 102 ? 25.739 21.868 40.487 1.00 20.46 102 PHE A O 1
ATOM 783 N N . THR A 1 103 ? 25.896 19.658 40.872 1.00 19.53 103 THR A N 1
ATOM 784 C CA . THR A 1 103 ? 26.660 19.391 39.652 1.00 18.74 103 THR A CA 1
ATOM 785 C C . THR A 1 103 ? 25.968 18.391 38.737 1.00 16.16 103 THR A C 1
ATOM 786 O O . THR A 1 103 ? 26.625 17.793 37.886 1.00 17.14 103 THR A O 1
ATOM 790 N N . SER A 1 104 ? 24.648 18.235 38.854 1.00 20.02 104 SER A N 1
ATOM 791 C CA . SER A 1 104 ? 23.892 17.589 37.785 1.00 17.34 104 SER A CA 1
ATOM 792 C C . SER A 1 104 ? 24.146 18.302 36.463 1.00 15.11 104 SER A C 1
ATOM 793 O O . SER A 1 104 ? 24.299 19.524 36.422 1.00 19.76 104 SER A O 1
ATOM 796 N N . ASN A 1 105 ? 24.191 17.531 35.366 1.00 15.08 105 ASN A N 1
ATOM 797 C CA . ASN A 1 105 ? 24.221 18.180 34.062 1.00 19.70 105 ASN A CA 1
ATOM 798 C C . ASN A 1 105 ? 22.991 19.054 33.861 1.00 20.88 105 ASN A C 1
ATOM 799 O O . ASN A 1 105 ? 23.072 20.105 33.217 1.00 25.37 105 ASN A O 1
ATOM 804 N N . ASP A 1 106 ? 21.852 18.644 34.410 1.00 19.69 106 ASP A N 1
ATOM 805 C CA . ASP A 1 106 ? 20.591 19.328 34.142 1.00 20.86 106 ASP A CA 1
ATOM 806 C C . ASP A 1 106 ? 20.453 20.577 35.012 1.00 19.89 106 ASP A C 1
ATOM 807 O O . ASP A 1 106 ? 20.390 20.479 36.241 1.00 20.50 106 ASP A O 1
ATOM 812 N N . ARG A 1 107 ? 20.380 21.747 34.359 1.00 22.77 107 ARG A N 1
ATOM 813 C CA . ARG A 1 107 ? 20.303 23.012 35.087 1.00 22.52 107 ARG A CA 1
ATOM 814 C C . ARG A 1 107 ? 19.094 23.059 36.010 1.00 23.92 107 ARG A C 1
ATOM 815 O O . ARG A 1 107 ? 19.172 23.626 37.106 1.00 22.24 107 ARG A O 1
ATOM 823 N N . ASP A 1 108 ? 17.956 22.497 35.584 1.00 23.45 108 ASP A N 1
ATOM 824 C CA . ASP A 1 108 ? 16.787 22.564 36.458 1.00 24.28 108 ASP A CA 1
ATOM 825 C C . ASP A 1 108 ? 16.993 21.747 37.729 1.00 24.32 108 ASP A C 1
ATOM 826 O O . ASP A 1 108 ? 16.457 22.110 38.784 1.00 25.12 108 ASP A O 1
ATOM 831 N N . VAL A 1 109 ? 17.802 20.684 37.671 1.00 27.01 109 VAL A N 1
ATOM 832 C CA . VAL A 1 109 ? 18.100 19.945 38.892 1.00 22.28 109 VAL A CA 1
ATOM 833 C C . VAL A 1 109 ? 19.003 20.770 39.804 1.00 21.77 109 VAL A C 1
ATOM 834 O O . VAL A 1 109 ? 18.798 20.811 41.021 1.00 23.55 109 VAL A O 1
ATOM 838 N N . ARG A 1 110 ? 20.021 21.431 39.238 1.00 22.09 110 ARG A N 1
ATOM 839 C CA . ARG A 1 110 ? 20.895 22.282 40.049 1.00 19.61 110 ARG A CA 1
ATOM 840 C C . ARG A 1 110 ? 20.097 23.351 40.795 1.00 21.98 110 ARG A C 1
ATOM 841 O O . ARG A 1 110 ? 20.338 23.605 41.983 1.00 21.72 110 ARG A O 1
ATOM 849 N N . ARG A 1 111 ? 19.121 23.962 40.123 1.00 22.87 111 ARG A N 1
ATOM 850 C CA . ARG A 1 111 ? 18.346 25.020 40.760 1.00 23.86 111 ARG A CA 1
ATOM 851 C C . ARG A 1 111 ? 17.424 24.455 41.834 1.00 25.00 111 ARG A C 1
ATOM 852 O O . ARG A 1 111 ? 17.225 25.085 42.882 1.00 23.94 111 ARG A O 1
ATOM 860 N N . HIS A 1 112 ? 16.863 23.267 41.588 1.00 25.73 112 HIS A N 1
ATOM 861 C CA . HIS A 1 112 ? 16.095 22.552 42.605 1.00 25.21 112 HIS A CA 1
ATOM 862 C C . HIS A 1 112 ? 16.931 22.304 43.856 1.00 23.17 112 HIS A C 1
ATOM 863 O O . HIS A 1 112 ? 16.478 22.551 44.978 1.00 23.32 112 HIS A O 1
ATOM 870 N N . ALA A 1 113 ? 18.153 21.792 43.678 1.00 20.86 113 ALA A N 1
ATOM 871 C CA . ALA A 1 113 ? 19.042 21.567 44.813 1.00 21.10 113 ALA A CA 1
ATOM 872 C C . ALA A 1 113 ? 19.224 22.843 45.623 1.00 21.32 113 ALA A C 1
ATOM 873 O O . ALA A 1 113 ? 19.090 22.834 46.851 1.00 20.16 113 ALA A O 1
ATOM 875 N N . ILE A 1 114 ? 19.510 23.959 44.944 1.00 19.75 114 ILE A N 1
ATOM 876 C CA . ILE A 1 114 ? 19.761 25.209 45.653 1.00 22.04 114 ILE A CA 1
ATOM 877 C C . ILE A 1 114 ? 18.529 25.626 46.440 1.00 23.13 114 ILE A C 1
ATOM 878 O O . ILE A 1 114 ? 18.629 26.005 47.613 1.00 22.89 114 ILE A O 1
ATOM 883 N N . ARG A 1 115 ? 17.345 25.537 45.821 1.00 24.24 115 ARG A N 1
ATOM 884 C CA . ARG A 1 115 ? 16.119 25.930 46.512 1.00 25.33 115 ARG A CA 1
ATOM 885 C C . ARG A 1 115 ? 15.842 25.025 47.705 1.00 25.78 115 ARG A C 1
ATOM 886 O O . ARG A 1 115 ? 15.358 25.490 48.746 1.00 26.83 115 ARG A O 1
ATOM 894 N N . LYS A 1 116 ? 16.138 23.728 47.574 1.00 25.67 116 LYS A N 1
ATOM 895 C CA . LYS A 1 116 ? 15.915 22.817 48.690 1.00 23.17 116 LYS A CA 1
ATOM 896 C C . LYS A 1 116 ? 16.787 23.204 49.879 1.00 21.77 116 LYS A C 1
ATOM 897 O O . LYS A 1 116 ? 16.302 23.262 51.014 1.00 25.35 116 LYS A O 1
ATOM 903 N N . VAL A 1 117 ? 18.061 23.527 49.630 1.00 23.33 117 VAL A N 1
ATOM 904 C CA . VAL A 1 117 ? 18.944 23.972 50.709 1.00 21.89 117 VAL A CA 1
ATOM 905 C C . VAL A 1 117 ? 18.431 25.270 51.330 1.00 24.69 117 VAL A C 1
ATOM 906 O O . VAL A 1 117 ? 18.444 25.436 52.557 1.00 22.93 117 VAL A O 1
ATOM 910 N N . MET A 1 118 ? 17.970 26.210 50.501 1.00 24.69 118 MET A N 1
ATOM 911 C CA . MET A 1 118 ? 17.533 27.496 51.036 1.00 26.33 118 MET A CA 1
ATOM 912 C C . MET A 1 118 ? 16.377 27.321 52.015 1.00 27.49 118 MET A C 1
ATOM 913 O O . MET A 1 118 ? 16.360 27.951 53.073 1.00 26.89 118 MET A O 1
ATOM 918 N N . ARG A 1 119 ? 15.421 26.440 51.698 1.00 28.05 119 ARG A N 1
ATOM 919 C CA . ARG A 1 119 ? 14.325 26.188 52.634 1.00 26.90 119 ARG A CA 1
ATOM 920 C C . ARG A 1 119 ? 14.842 25.654 53.966 1.00 26.46 119 ARG A C 1
ATOM 921 O O . ARG A 1 119 ? 14.372 26.070 55.036 1.00 27.31 119 ARG A O 1
ATOM 929 N N . ASN A 1 120 ? 15.814 24.739 53.931 1.00 24.44 120 ASN A N 1
ATOM 930 C CA . ASN A 1 120 ? 16.287 24.194 55.198 1.00 23.30 120 ASN A CA 1
ATOM 931 C C . ASN A 1 120 ? 17.253 25.134 55.905 1.00 23.09 120 ASN A C 1
ATOM 932 O O . ASN A 1 120 ? 17.343 25.094 57.134 1.00 23.22 120 ASN A O 1
ATOM 937 N N . LEU A 1 121 ? 17.984 25.972 55.163 1.00 24.84 121 LEU A N 1
ATOM 938 C CA . LEU A 1 121 ? 18.720 27.058 55.807 1.00 24.71 121 LEU A CA 1
ATOM 939 C C . LEU A 1 121 ? 17.782 27.919 56.626 1.00 28.08 121 LEU A C 1
ATOM 940 O O . LEU A 1 121 ? 18.095 28.304 57.760 1.00 27.34 121 LEU A O 1
ATOM 945 N N . ASP A 1 122 ? 16.618 28.222 56.068 1.00 25.75 122 ASP A N 1
ATOM 946 C CA . ASP A 1 122 ? 15.637 29.015 56.801 1.00 25.09 122 ASP A CA 1
ATOM 947 C C . ASP A 1 122 ? 15.236 28.325 58.098 1.00 25.78 122 ASP A C 1
ATOM 948 O O . ASP A 1 122 ? 15.196 28.955 59.167 1.00 25.85 122 ASP A O 1
ATOM 953 N N . LEU A 1 123 ? 14.961 27.019 58.032 1.00 25.66 123 LEU A N 1
ATOM 954 C CA . LEU A 1 123 ? 14.536 26.289 59.224 1.00 30.08 123 LEU A CA 1
ATOM 955 C C . LEU A 1 123 ? 15.679 26.140 60.223 1.00 28.32 123 LEU A C 1
ATOM 956 O O . LEU A 1 123 ? 15.472 26.256 61.438 1.00 28.32 123 LEU A O 1
ATOM 961 N N . ALA A 1 124 ? 16.893 25.894 59.724 1.00 28.16 124 ALA A N 1
ATOM 962 C CA . ALA A 1 124 ? 18.054 25.750 60.599 1.00 22.53 124 ALA A CA 1
ATOM 963 C C . ALA A 1 124 ? 18.277 27.005 61.431 1.00 25.28 124 ALA A C 1
ATOM 964 O O . ALA A 1 124 ? 18.537 26.928 62.641 1.00 24.41 124 ALA A O 1
ATOM 966 N N . ALA A 1 125 ? 18.150 28.177 60.805 1.00 24.75 125 ALA A N 1
ATOM 967 C CA . ALA A 1 125 ? 18.370 29.418 61.531 1.00 24.85 125 ALA A CA 1
ATOM 968 C C . ALA A 1 125 ? 17.364 29.564 62.665 1.00 28.60 125 ALA A C 1
ATOM 969 O O . ALA A 1 125 ? 17.738 29.912 63.794 1.00 29.67 125 ALA A O 1
ATOM 971 N N . GLU A 1 126 ? 16.090 29.252 62.394 1.00 27.15 126 GLU A N 1
ATOM 972 C CA . GLU A 1 126 ? 15.057 29.359 63.425 1.00 27.22 126 GLU A CA 1
ATOM 973 C C . GLU A 1 126 ? 15.358 28.458 64.615 1.00 28.26 126 GLU A C 1
ATOM 974 O O . GLU A 1 126 ? 15.045 28.808 65.760 1.00 33.07 126 GLU A O 1
ATOM 980 N N . LEU A 1 127 ? 15.934 27.281 64.363 1.00 29.47 127 LEU A N 1
ATOM 981 C CA . LEU A 1 127 ? 16.313 26.350 65.419 1.00 30.01 127 LEU A CA 1
ATOM 982 C C . LEU A 1 127 ? 17.625 26.726 66.100 1.00 30.41 127 LEU A C 1
ATOM 983 O O . LEU A 1 127 ? 17.992 26.104 67.107 1.00 28.01 127 LEU A O 1
ATOM 988 N N . GLY A 1 128 ? 18.322 27.737 65.594 1.00 24.63 128 GLY A N 1
ATOM 989 C CA . GLY A 1 128 ? 19.553 28.176 66.195 1.00 27.96 128 GLY A CA 1
ATOM 990 C C . GLY A 1 128 ? 20.789 27.459 65.719 1.00 27.46 128 GLY A C 1
ATOM 991 O O . GLY A 1 128 ? 21.848 27.616 66.337 1.00 30.51 128 GLY A O 1
ATOM 992 N N . ALA A 1 129 ? 20.695 26.675 64.653 1.00 22.40 129 ALA A N 1
ATOM 993 C CA . ALA A 1 129 ? 21.889 26.048 64.106 1.00 22.61 129 ALA A CA 1
ATOM 994 C C . ALA A 1 129 ? 22.768 27.135 63.503 1.00 24.91 129 ALA A C 1
ATOM 995 O O . ALA A 1 129 ? 22.304 27.933 62.680 1.00 31.03 129 ALA A O 1
ATOM 997 N N . LYS A 1 130 ? 24.013 27.210 63.957 1.00 22.09 130 LYS A N 1
ATOM 998 C CA . LYS A 1 130 ? 24.955 28.192 63.444 1.00 25.87 130 LYS A CA 1
ATOM 999 C C . LYS A 1 130 ? 25.972 27.572 62.496 1.00 22.90 130 LYS A C 1
ATOM 1000 O O . LYS A 1 130 ? 26.816 28.290 61.954 1.00 23.93 130 LYS A O 1
ATOM 1006 N N . THR A 1 131 ? 25.918 26.260 62.289 1.00 19.90 131 THR A N 1
ATOM 1007 C CA . THR A 1 131 ? 26.758 25.589 61.305 1.00 19.29 131 THR A CA 1
ATOM 1008 C C . THR A 1 131 ? 25.868 24.786 60.371 1.00 19.79 131 THR A C 1
ATOM 1009 O O . THR A 1 131 ? 24.966 24.089 60.835 1.00 20.73 131 THR A O 1
ATOM 1013 N N . TYR A 1 132 ? 26.114 24.869 59.064 1.00 19.60 132 TYR A N 1
ATOM 1014 C CA . TYR A 1 132 ? 25.345 24.091 58.095 1.00 20.28 132 TYR A CA 1
ATOM 1015 C C . TYR A 1 132 ? 26.287 23.215 57.282 1.00 19.53 132 TYR A C 1
ATOM 1016 O O . TYR A 1 132 ? 27.277 23.707 56.730 1.00 20.16 132 TYR A O 1
ATOM 1025 N N . VAL A 1 133 ? 25.974 21.914 57.211 1.00 17.36 133 VAL A N 1
ATOM 1026 C CA . VAL A 1 133 ? 26.866 20.918 56.629 1.00 15.77 133 VAL A CA 1
ATOM 1027 C C . VAL A 1 133 ? 26.460 20.652 55.186 1.00 19.76 133 VAL A C 1
ATOM 1028 O O . VAL A 1 133 ? 25.265 20.604 54.859 1.00 21.02 133 VAL A O 1
ATOM 1032 N N . PHE A 1 134 ? 27.459 20.504 54.311 1.00 18.00 134 PHE A N 1
ATOM 1033 C CA . PHE A 1 134 ? 27.255 20.125 52.914 1.00 17.54 134 PHE A CA 1
ATOM 1034 C C . PHE A 1 1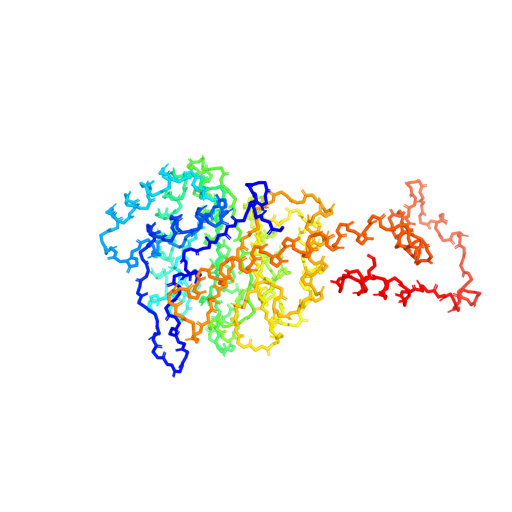34 ? 28.050 18.862 52.641 1.00 18.24 134 PHE A C 1
ATOM 1035 O O . PHE A 1 134 ? 29.285 18.901 52.585 1.00 18.49 134 PHE A O 1
ATOM 1043 N N . TRP A 1 135 ? 27.357 17.757 52.447 1.00 20.95 135 TRP A N 1
ATOM 1044 C CA . TRP A 1 135 ? 27.979 16.550 51.914 1.00 17.27 135 TRP A CA 1
ATOM 1045 C C . TRP A 1 135 ? 27.522 16.361 50.474 1.00 19.29 135 TRP A C 1
ATOM 1046 O O . TRP A 1 135 ? 26.359 16.021 50.228 1.00 21.83 135 TRP A O 1
ATOM 1057 N N . GLY A 1 136 ? 28.451 16.550 49.535 1.00 17.54 136 GLY A N 1
ATOM 1058 C CA . GLY A 1 136 ? 28.176 16.375 48.114 1.00 21.43 136 GLY A CA 1
ATOM 1059 C C . GLY A 1 136 ? 28.213 14.925 47.665 1.00 20.24 136 GLY A C 1
ATOM 1060 O O . GLY A 1 136 ? 28.982 14.548 46.773 1.00 22.72 136 GLY A O 1
ATOM 1061 N N . GLY A 1 137 ? 27.361 14.103 48.277 1.00 19.65 137 GLY A N 1
ATOM 1062 C CA . GLY A 1 137 ? 27.440 12.671 48.073 1.00 21.04 137 GLY A CA 1
ATOM 1063 C C . GLY A 1 137 ? 27.136 12.217 46.657 1.00 18.04 137 GLY A C 1
ATOM 1064 O O . GLY A 1 137 ? 27.604 11.146 46.242 1.00 18.72 137 GLY A O 1
ATOM 1065 N N . ARG A 1 138 ? 26.310 12.970 45.917 1.00 19.06 138 ARG A N 1
ATOM 1066 C CA . ARG A 1 138 ? 26.045 12.629 44.521 1.00 18.47 138 ARG A CA 1
ATOM 1067 C C . ARG A 1 138 ? 26.921 13.392 43.546 1.00 17.52 138 ARG A C 1
ATOM 1068 O O . ARG A 1 138 ? 26.795 13.186 42.332 1.00 18.54 138 ARG A O 1
ATOM 1076 N N . GLU A 1 139 ? 27.793 14.271 44.029 1.00 15.94 139 GLU A N 1
ATOM 1077 C CA . GLU A 1 139 ? 28.619 15.077 43.141 1.00 14.66 139 GLU A CA 1
ATOM 1078 C C . GLU A 1 139 ? 29.841 14.263 42.741 1.00 17.02 139 GLU A C 1
ATOM 1079 O O . GLU A 1 139 ? 30.716 13.997 43.569 1.00 19.06 139 GLU A O 1
ATOM 1085 N N . GLY A 1 140 ? 29.898 13.859 41.485 1.00 17.73 140 GLY A N 1
ATOM 1086 C CA . GLY A 1 140 ? 30.990 13.019 41.033 1.00 17.40 140 GLY A CA 1
ATOM 1087 C C . GLY A 1 140 ? 30.560 12.175 39.847 1.00 18.73 140 GLY A C 1
ATOM 1088 O O . GLY A 1 140 ? 29.672 12.566 39.082 1.00 21.79 140 GLY A O 1
ATOM 1089 N N . ALA A 1 141 ? 31.203 11.018 39.717 1.00 16.23 141 ALA A N 1
ATOM 1090 C CA . ALA A 1 141 ? 31.009 10.191 38.531 1.00 17.04 141 ALA A CA 1
ATOM 1091 C C . ALA A 1 141 ? 31.503 8.776 38.781 1.00 17.96 141 ALA A C 1
ATOM 1092 O O . ALA A 1 141 ? 32.288 8.521 39.697 1.00 17.90 141 ALA A O 1
ATOM 1094 N N . GLU A 1 142 ? 31.053 7.858 37.928 1.00 17.44 142 GLU A N 1
ATOM 1095 C CA . GLU A 1 142 ? 31.602 6.509 37.920 1.00 16.68 142 GLU A CA 1
ATOM 1096 C C . GLU A 1 142 ? 32.624 6.289 36.814 1.00 16.25 142 GLU A C 1
ATOM 1097 O O . GLU A 1 142 ? 33.339 5.283 36.856 1.00 19.93 142 GLU A O 1
ATOM 1103 N N . SER A 1 143 ? 32.713 7.200 35.841 1.00 17.71 143 SER A N 1
ATOM 1104 C CA . SER A 1 143 ? 33.629 7.084 34.720 1.00 17.15 143 SER A CA 1
ATOM 1105 C C . SER A 1 143 ? 34.145 8.469 34.349 1.00 18.75 143 SER A C 1
ATOM 1106 O O . SER A 1 143 ? 33.455 9.475 34.542 1.00 17.20 143 SER A O 1
ATOM 1109 N N . ASP A 1 144 ? 35.362 8.505 33.791 1.00 16.68 144 ASP A N 1
ATOM 1110 C CA . ASP A 1 144 ? 36.010 9.784 33.515 1.00 15.21 144 ASP A CA 1
ATOM 1111 C C . ASP A 1 144 ? 35.312 10.535 32.393 1.00 18.45 144 ASP A C 1
ATOM 1112 O O . ASP A 1 144 ? 35.313 11.767 32.386 1.00 22.52 144 ASP A O 1
ATOM 1117 N N . ALA A 1 145 ? 34.694 9.820 31.454 1.00 20.02 145 ALA A N 1
ATOM 1118 C CA . ALA A 1 145 ? 34.019 10.512 30.361 1.00 18.71 145 ALA A CA 1
ATOM 1119 C C . ALA A 1 145 ? 32.753 11.222 30.819 1.00 18.57 145 ALA A C 1
ATOM 1120 O O . ALA A 1 145 ? 32.295 12.150 30.145 1.00 21.32 145 ALA A O 1
ATOM 1122 N N . ALA A 1 146 ? 32.182 10.824 31.962 1.00 16.42 146 ALA A N 1
ATOM 1123 C CA . ALA A 1 146 ? 30.851 11.290 32.331 1.00 22.67 146 ALA A CA 1
ATOM 1124 C C . ALA A 1 146 ? 30.843 12.696 32.909 1.00 22.73 146 ALA A C 1
ATOM 1125 O O . ALA A 1 146 ? 29.801 13.366 32.878 1.00 29.24 146 ALA A O 1
ATOM 1127 N N . LYS A 1 147 ? 31.970 13.186 33.404 1.00 20.32 147 LYS A N 1
ATOM 1128 C CA . LYS A 1 147 ? 31.943 14.427 34.165 1.00 20.38 147 LYS A CA 1
ATOM 1129 C C . LYS A 1 147 ? 33.297 15.098 34.028 1.00 22.04 147 LYS A C 1
ATOM 1130 O O . LYS A 1 147 ? 34.313 14.517 34.424 1.00 25.10 147 LYS A O 1
ATOM 1136 N N . ASP A 1 148 ? 33.301 16.287 33.421 1.00 20.52 148 ASP A N 1
ATOM 1137 C CA . ASP A 1 148 ? 34.456 17.175 33.370 1.00 22.15 148 ASP A CA 1
ATOM 1138 C C . ASP A 1 148 ? 34.543 17.892 34.707 1.00 23.68 148 ASP A C 1
ATOM 1139 O O . ASP A 1 148 ? 33.690 18.728 35.028 1.00 21.21 148 ASP A O 1
ATOM 1144 N N . VAL A 1 149 ? 35.576 17.576 35.482 1.00 19.66 149 VAL A N 1
ATOM 1145 C CA . VAL A 1 149 ? 35.586 18.044 36.859 1.00 21.40 149 VAL A CA 1
ATOM 1146 C C . VAL A 1 149 ? 35.858 19.542 36.935 1.00 19.59 149 VAL A C 1
ATOM 1147 O O . VAL A 1 149 ? 35.393 20.214 37.870 1.00 20.52 149 VAL A O 1
ATOM 1151 N N . ARG A 1 150 ? 36.586 20.106 35.969 1.00 17.91 150 ARG A N 1
ATOM 1152 C CA . ARG A 1 150 ? 36.742 21.554 35.963 1.00 16.85 150 ARG A CA 1
ATOM 1153 C C . ARG A 1 150 ? 35.386 22.241 35.881 1.00 16.93 150 ARG A C 1
ATOM 1154 O O . ARG A 1 150 ? 35.116 23.200 36.606 1.00 17.43 150 ARG A O 1
ATOM 1162 N N . VAL A 1 151 ? 34.511 21.758 34.998 1.00 17.52 151 VAL A N 1
ATOM 1163 C CA . VAL A 1 151 ? 33.215 22.409 34.855 1.00 17.61 151 VAL A CA 1
ATOM 1164 C C . VAL A 1 151 ? 32.320 22.070 36.039 1.00 17.98 151 VAL A C 1
ATOM 1165 O O . VAL A 1 151 ? 31.485 22.887 36.456 1.00 18.28 151 VAL A O 1
ATOM 1169 N N . ALA A 1 152 ? 32.453 20.862 36.588 1.00 18.65 152 ALA A N 1
ATOM 1170 C CA . ALA A 1 152 ? 31.668 20.529 37.772 1.00 18.37 152 ALA A CA 1
ATOM 1171 C C . ALA A 1 152 ? 32.055 21.413 38.947 1.00 17.57 152 ALA A C 1
ATOM 1172 O O . ALA A 1 152 ? 31.188 21.858 39.707 1.00 18.56 152 ALA A O 1
ATOM 1174 N N . LEU A 1 153 ? 33.350 21.704 39.097 1.00 18.35 153 LEU A N 1
ATOM 1175 C CA . LEU A 1 153 ? 33.762 22.582 40.187 1.00 19.07 153 LEU A CA 1
ATOM 1176 C C . LEU A 1 153 ? 33.281 24.016 39.979 1.00 18.65 153 LEU A C 1
ATOM 1177 O O . LEU A 1 153 ? 32.965 24.692 40.961 1.00 19.55 153 LEU A O 1
ATOM 1182 N N . ASP A 1 154 ? 33.207 24.494 38.724 1.00 18.44 154 ASP A N 1
ATOM 1183 C CA . ASP A 1 154 ? 32.572 25.788 38.450 1.00 17.19 154 ASP A CA 1
ATOM 1184 C C . ASP A 1 154 ? 31.173 25.840 39.054 1.00 19.97 154 ASP A C 1
ATOM 1185 O O . ASP A 1 154 ? 30.789 26.826 39.694 1.00 20.35 154 ASP A O 1
ATOM 1190 N N . ARG A 1 155 ? 30.387 24.777 38.834 1.00 18.66 155 ARG A N 1
ATOM 1191 C CA . ARG A 1 155 ? 29.012 24.741 39.307 1.00 19.78 155 ARG A CA 1
ATOM 1192 C C . ARG A 1 155 ? 28.936 24.513 40.810 1.00 18.37 155 ARG A C 1
ATOM 1193 O O . ARG A 1 155 ? 28.038 25.049 41.471 1.00 18.90 155 ARG A O 1
ATOM 1201 N N . PHE A 1 156 ? 29.873 23.734 41.354 1.00 19.34 156 PHE A N 1
ATOM 1202 C CA . PHE A 1 156 ? 29.948 23.524 42.798 1.00 16.61 156 PHE A CA 1
ATOM 1203 C C . PHE A 1 156 ? 30.263 24.838 43.511 1.00 20.33 156 PHE A C 1
ATOM 1204 O O . PHE A 1 156 ? 29.547 25.252 44.438 1.00 20.39 156 PHE A O 1
ATOM 1212 N N . ARG A 1 157 ? 31.327 25.519 43.069 1.00 19.21 157 ARG A N 1
ATOM 1213 C CA . ARG A 1 157 ? 31.660 26.827 43.617 1.00 20.09 157 ARG A CA 1
ATOM 1214 C C . ARG A 1 157 ? 30.480 27.777 43.485 1.00 20.11 157 ARG A C 1
ATOM 1215 O O . ARG A 1 157 ? 30.130 28.489 44.434 1.00 19.63 157 ARG A O 1
ATOM 1223 N N . GLU A 1 158 ? 29.820 27.771 42.323 1.00 19.52 158 GLU A N 1
ATOM 1224 C CA . GLU A 1 158 ? 28.718 28.704 42.107 1.00 18.24 158 GLU A CA 1
ATOM 1225 C C . GLU A 1 158 ? 27.601 28.487 43.122 1.00 20.22 158 GLU A C 1
ATOM 1226 O O . GLU A 1 158 ? 27.063 29.451 43.680 1.00 20.94 158 GLU A O 1
ATOM 1232 N N . ALA A 1 159 ? 27.261 27.228 43.391 1.00 18.08 159 ALA A N 1
ATOM 1233 C CA . ALA A 1 159 ? 26.184 26.920 44.321 1.00 18.91 159 ALA A CA 1
ATOM 1234 C C . ALA A 1 159 ? 26.553 27.311 45.744 1.00 20.42 159 ALA A C 1
ATOM 1235 O O . ALA A 1 159 ? 25.742 27.907 46.460 1.00 18.47 159 ALA A O 1
ATOM 1237 N N . ILE A 1 160 ? 27.772 26.977 46.171 1.00 20.35 160 ILE A N 1
ATOM 1238 C CA . ILE A 1 160 ? 28.159 27.239 47.552 1.00 19.46 160 ILE A CA 1
ATOM 1239 C C . ILE A 1 160 ? 28.263 28.738 47.799 1.00 23.15 160 ILE A C 1
ATOM 1240 O O . ILE A 1 160 ? 27.777 29.243 48.820 1.00 23.12 160 ILE A O 1
ATOM 1245 N N . ASP A 1 161 ? 28.878 29.480 46.870 1.00 22.44 161 ASP A N 1
ATOM 1246 C CA . ASP A 1 161 ? 28.978 30.929 47.042 1.00 21.42 161 ASP A CA 1
ATOM 1247 C C . ASP A 1 161 ? 27.605 31.584 46.991 1.00 23.00 161 ASP A C 1
ATOM 1248 O O . ASP A 1 161 ? 27.343 32.539 47.727 1.00 22.08 161 ASP A O 1
ATOM 1253 N N . TYR A 1 162 ? 26.710 31.079 46.134 1.00 21.81 162 TYR A N 1
ATOM 1254 C CA . TYR A 1 162 ? 25.364 31.644 46.062 1.00 21.84 162 TYR A CA 1
ATOM 1255 C C . TYR A 1 162 ? 24.640 31.469 47.387 1.00 21.58 162 TYR A C 1
ATOM 1256 O O . TYR A 1 162 ? 24.029 32.407 47.910 1.00 24.19 162 TYR A O 1
ATOM 1265 N N . LEU A 1 163 ? 24.705 30.259 47.940 1.00 20.93 163 LEU A N 1
ATOM 1266 C CA . LEU A 1 163 ? 24.051 29.983 49.209 1.00 22.88 163 LEU A CA 1
ATOM 1267 C C . LEU A 1 163 ? 24.692 30.768 50.343 1.00 25.46 163 LEU A C 1
ATOM 1268 O O . LEU A 1 163 ? 23.998 31.210 51.263 1.00 25.55 163 LEU A O 1
ATOM 1273 N N . ALA A 1 164 ? 26.015 30.939 50.307 1.00 23.36 164 ALA A N 1
ATOM 1274 C CA . ALA A 1 164 ? 26.681 31.724 51.344 1.00 23.75 164 ALA A CA 1
ATOM 1275 C C . ALA A 1 164 ? 26.238 33.181 51.317 1.00 25.34 164 ALA A C 1
ATOM 1276 O O . ALA A 1 164 ? 26.026 33.800 52.370 1.00 26.41 164 ALA A O 1
ATOM 1278 N N . GLY A 1 165 ? 26.095 33.754 50.123 1.00 23.50 165 GLY A N 1
ATOM 1279 C CA . GLY A 1 165 ? 25.558 35.097 50.030 1.00 25.83 165 GLY A CA 1
ATOM 1280 C C . GLY A 1 165 ? 24.127 35.182 50.518 1.00 25.85 165 GLY A C 1
ATOM 1281 O O . GLY A 1 165 ? 23.721 36.199 51.090 1.00 26.14 165 GLY A O 1
ATOM 1282 N N . TYR A 1 166 ? 23.348 34.115 50.314 1.00 23.51 166 TYR A N 1
ATOM 1283 C CA . TYR A 1 166 ? 21.977 34.107 50.814 1.00 24.89 166 TYR A CA 1
ATOM 1284 C C . TYR A 1 166 ? 21.950 34.209 52.338 1.00 25.94 166 TYR A C 1
ATOM 1285 O O . TYR A 1 166 ? 21.235 35.045 52.902 1.00 28.58 166 TYR A O 1
ATOM 1294 N N . VAL A 1 167 ? 22.740 33.380 53.027 1.00 24.24 167 VAL A N 1
ATOM 1295 C CA . VAL A 1 167 ? 22.703 33.409 54.482 1.00 26.84 167 VAL A CA 1
ATOM 1296 C C . VAL A 1 167 ? 23.241 34.738 55.005 1.00 27.64 167 VAL A C 1
ATOM 1297 O O . VAL A 1 167 ? 22.751 35.259 56.023 1.00 30.92 167 VAL A O 1
ATOM 1301 N N . LYS A 1 168 ? 24.200 35.351 54.300 1.00 27.69 168 LYS A N 1
ATOM 1302 C CA . LYS A 1 168 ? 24.654 36.685 54.700 1.00 29.09 168 LYS A CA 1
ATOM 1303 C C . LYS A 1 168 ? 23.543 37.719 54.550 1.00 33.62 168 LYS A C 1
ATOM 1304 O O . LYS A 1 168 ? 23.344 38.553 55.442 1.00 35.65 168 LYS A O 1
ATOM 1310 N N . GLU A 1 169 ? 22.804 37.675 53.436 1.00 32.05 169 GLU A N 1
ATOM 1311 C CA . GLU A 1 169 ? 21.695 38.605 53.244 1.00 35.19 169 GLU A CA 1
ATOM 1312 C C . GLU A 1 169 ? 20.649 38.457 54.344 1.00 33.07 169 GLU A C 1
ATOM 1313 O O . GLU A 1 169 ? 20.045 39.445 54.778 1.00 36.72 169 GLU A O 1
ATOM 1319 N N . GLN A 1 170 ? 20.418 37.231 54.806 1.00 32.42 170 GLN A N 1
ATOM 1320 C CA . GLN A 1 170 ? 19.448 36.976 55.860 1.00 33.15 170 GLN A CA 1
ATOM 1321 C C . GLN A 1 170 ? 19.997 37.249 57.254 1.00 37.87 170 GLN A C 1
ATOM 1322 O O . GLN A 1 170 ? 19.222 37.222 58.216 1.00 41.59 170 GLN A O 1
ATOM 1328 N N . ASN A 1 171 ? 21.299 37.514 57.378 1.00 36.51 171 ASN A N 1
ATOM 1329 C CA . ASN A 1 171 ? 21.960 37.724 58.670 1.00 35.65 171 ASN A CA 1
ATOM 1330 C C . ASN A 1 171 ? 21.780 36.517 59.592 1.00 32.63 171 ASN A C 1
ATOM 1331 O O . ASN A 1 171 ? 21.474 36.648 60.780 1.00 36.32 171 ASN A O 1
ATOM 1336 N N . TYR A 1 172 ? 21.997 35.323 59.035 1.00 32.21 172 TYR A N 1
ATOM 1337 C CA . TYR A 1 172 ? 21.853 34.101 59.812 1.00 32.02 172 TYR A CA 1
ATOM 1338 C C . TYR A 1 172 ? 23.072 33.799 60.674 1.00 35.15 172 TYR A C 1
ATOM 1339 O O . TYR A 1 172 ? 22.980 32.957 61.577 1.00 37.22 172 TYR A O 1
ATOM 1348 N N . GLY A 1 173 ? 24.202 34.455 60.416 1.00 33.60 173 GLY A N 1
ATOM 1349 C CA . GLY A 1 173 ? 25.379 34.279 61.242 1.00 36.25 173 GLY A CA 1
ATOM 1350 C C . GLY A 1 173 ? 25.937 32.881 61.224 1.00 39.22 173 GLY A C 1
ATOM 1351 O O . GLY A 1 173 ? 26.689 32.502 62.126 1.00 39.81 173 GLY A O 1
ATOM 1352 N N . MET A 1 174 ? 25.587 32.091 60.225 1.00 35.56 174 MET A N 1
ATOM 1353 C CA . MET A 1 174 ? 26.032 30.711 60.215 1.00 35.15 174 MET A CA 1
ATOM 1354 C C . MET A 1 174 ? 27.286 30.549 59.371 1.00 32.72 174 MET A C 1
ATOM 1355 O O . MET A 1 174 ? 27.640 31.399 58.549 1.00 34.57 174 MET A O 1
ATOM 1360 N N . ARG A 1 175 ? 27.982 29.458 59.635 1.00 24.50 175 ARG A N 1
ATOM 1361 C CA . ARG A 1 175 ? 29.127 29.021 58.859 1.00 24.29 175 ARG A CA 1
ATOM 1362 C C . ARG A 1 175 ? 28.761 27.730 58.142 1.00 24.81 175 ARG A C 1
ATOM 1363 O O . ARG A 1 175 ? 27.883 26.981 58.581 1.00 27.16 175 ARG A O 1
ATOM 1371 N N . PHE A 1 176 ? 29.431 27.487 57.015 1.00 22.38 176 PHE A N 1
ATOM 1372 C CA . PHE A 1 176 ? 29.231 26.294 56.203 1.00 21.24 176 PHE A CA 1
ATOM 1373 C C . PHE A 1 176 ? 30.362 25.312 56.470 1.00 21.01 176 PHE A C 1
ATOM 1374 O O . PHE A 1 176 ? 31.511 25.725 56.663 1.00 22.63 176 PHE A O 1
ATOM 1382 N N . ALA A 1 177 ? 30.039 24.015 56.493 1.00 19.47 177 ALA A N 1
ATOM 1383 C CA . ALA A 1 177 ? 31.034 22.965 56.708 1.00 18.87 177 ALA A CA 1
ATOM 1384 C C . ALA A 1 177 ? 30.931 21.949 55.580 1.00 20.24 177 ALA A C 1
ATOM 1385 O O . ALA A 1 177 ? 29.948 21.199 55.508 1.00 20.28 177 ALA A O 1
ATOM 1387 N N . LEU A 1 178 ? 31.955 21.896 54.721 1.00 18.15 178 LEU A N 1
ATOM 1388 C CA . LEU A 1 178 ? 31.968 20.939 53.624 1.00 18.79 178 LEU A CA 1
ATOM 1389 C C . LEU A 1 178 ? 32.500 19.601 54.121 1.00 20.26 178 LEU A C 1
ATOM 1390 O O . LEU A 1 178 ? 33.526 19.544 54.800 1.00 19.60 178 LEU A O 1
ATOM 1395 N N . GLU A 1 179 ? 31.799 18.524 53.769 1.00 18.56 179 GLU A N 1
ATOM 1396 C CA . GLU A 1 179 ? 32.136 17.185 54.234 1.00 18.35 179 GLU A CA 1
ATOM 1397 C C . GLU A 1 179 ? 32.798 16.417 53.099 1.00 19.46 179 GLU A C 1
ATOM 1398 O O . GLU A 1 179 ? 32.107 16.024 52.150 1.00 19.62 179 GLU A O 1
ATOM 1404 N N . PRO A 1 180 ? 34.107 16.194 53.135 1.00 17.57 180 PRO A N 1
ATOM 1405 C CA . PRO A 1 180 ? 34.765 15.424 52.082 1.00 18.07 180 PRO A CA 1
ATOM 1406 C C . PRO A 1 180 ? 34.483 13.943 52.244 1.00 15.81 180 PRO A C 1
ATOM 1407 O O . PRO A 1 180 ? 34.285 13.436 53.354 1.00 17.42 180 PRO A O 1
ATOM 1411 N N . LYS A 1 181 ? 34.495 13.247 51.104 1.00 16.34 181 LYS A N 1
ATOM 1412 C CA . LYS A 1 181 ? 34.363 11.788 51.089 1.00 16.61 181 LYS A CA 1
ATOM 1413 C C . LYS A 1 181 ? 34.951 11.315 49.779 1.00 16.20 181 LYS A C 1
ATOM 1414 O O . LYS A 1 181 ? 34.665 11.927 48.742 1.00 17.92 181 LYS A O 1
ATOM 1420 N N . PRO A 1 182 ? 35.767 10.261 49.756 1.00 14.56 182 PRO A N 1
ATOM 1421 C CA . PRO A 1 182 ? 36.485 9.960 48.503 1.00 13.79 182 PRO A CA 1
ATOM 1422 C C . PRO A 1 182 ? 35.633 9.253 47.460 1.00 13.88 182 PRO A C 1
ATOM 1423 O O . PRO A 1 182 ? 35.825 9.448 46.257 1.00 14.09 182 PRO A O 1
ATOM 1427 N N . ASN A 1 183 ? 34.711 8.418 47.913 1.00 14.45 183 ASN A N 1
ATOM 1428 C CA . ASN A 1 183 ? 33.866 7.644 47.021 1.00 12.96 183 ASN A CA 1
ATOM 1429 C C . ASN A 1 183 ? 32.697 7.131 47.840 1.00 15.00 183 ASN A C 1
ATOM 1430 O O . ASN A 1 183 ? 32.701 7.214 49.073 1.00 16.31 183 ASN A O 1
ATOM 1435 N N . GLU A 1 184 ? 31.702 6.570 47.135 1.00 15.02 184 GLU A N 1
ATOM 1436 C CA . GLU A 1 184 ? 30.500 5.916 47.650 1.00 16.39 184 GLU A CA 1
ATOM 1437 C C . GLU A 1 184 ? 29.496 6.947 48.146 1.00 20.44 184 GLU A C 1
ATOM 1438 O O . GLU A 1 184 ? 29.701 7.563 49.199 1.00 19.28 184 GLU A O 1
ATOM 1444 N N . PRO A 1 185 ? 28.367 7.130 47.448 1.00 18.21 185 PRO A N 1
ATOM 1445 C CA . PRO A 1 185 ? 27.838 6.261 46.387 1.00 19.50 185 PRO A CA 1
ATOM 1446 C C . PRO A 1 185 ? 28.451 6.439 44.983 1.00 16.87 185 PRO A C 1
ATOM 1447 O O . PRO A 1 185 ? 28.339 5.506 44.182 1.00 20.73 185 PRO A O 1
ATOM 1451 N N . ARG A 1 186 ? 29.100 7.563 44.705 1.00 17.10 186 ARG A N 1
ATOM 1452 C CA . ARG A 1 186 ? 29.745 7.747 43.410 1.00 18.55 186 ARG A CA 1
ATOM 1453 C C . ARG A 1 186 ? 31.096 7.038 43.351 1.00 19.08 186 ARG A C 1
ATOM 1454 O O . ARG A 1 186 ? 31.793 6.889 44.355 1.00 18.19 186 ARG A O 1
ATOM 1462 N N . GLY A 1 187 ? 31.467 6.608 42.139 1.00 18.14 187 GLY A N 1
ATOM 1463 C CA . GLY A 1 187 ? 32.768 5.989 41.938 1.00 16.07 187 GLY A CA 1
ATOM 1464 C C . GLY A 1 187 ? 33.900 6.845 42.463 1.00 16.29 187 GLY A C 1
ATOM 1465 O O . GLY A 1 187 ? 34.799 6.355 43.149 1.00 17.53 187 GLY A O 1
ATOM 1466 N N . ASP A 1 188 ? 33.844 8.152 42.186 1.00 16.43 188 ASP A N 1
ATOM 1467 C CA . ASP A 1 188 ? 34.687 9.139 42.840 1.00 15.93 188 ASP A CA 1
ATOM 1468 C C . ASP A 1 188 ? 33.821 10.343 43.145 1.00 15.87 188 ASP A C 1
ATOM 1469 O O . ASP A 1 188 ? 33.018 10.748 42.304 1.00 18.03 188 ASP A O 1
ATOM 1474 N N . ILE A 1 189 ? 33.985 10.905 44.335 1.00 15.65 189 ILE A N 1
ATOM 1475 C CA . ILE A 1 189 ? 33.238 12.084 44.741 1.00 14.85 189 ILE A CA 1
ATOM 1476 C C . ILE A 1 189 ? 34.130 13.310 44.600 1.00 18.62 189 ILE A C 1
ATOM 1477 O O . ILE A 1 189 ? 35.344 13.243 44.837 1.00 17.30 189 ILE A O 1
ATOM 1482 N N . LEU A 1 190 ? 33.542 14.428 44.171 1.00 17.58 190 LEU A N 1
ATOM 1483 C CA . LEU A 1 190 ? 34.278 15.685 44.137 1.00 19.59 190 LEU A CA 1
ATOM 1484 C C . LEU A 1 190 ? 34.639 16.123 45.555 1.00 17.45 190 LEU A C 1
ATOM 1485 O O . LEU A 1 190 ? 33.898 15.884 46.514 1.00 20.47 190 LEU A O 1
ATOM 1490 N N . LEU A 1 191 ? 35.787 16.784 45.679 1.00 20.03 191 LEU A N 1
ATOM 1491 C CA . LEU A 1 191 ? 36.368 17.170 46.968 1.00 17.68 191 LEU A CA 1
ATOM 1492 C C . LEU A 1 191 ? 36.560 15.914 47.821 1.00 18.25 191 LEU A C 1
ATOM 1493 O O . LEU A 1 191 ? 35.959 15.786 48.898 1.00 17.69 191 LEU A O 1
ATOM 1498 N N . PRO A 1 192 ? 37.415 14.978 47.382 1.00 14.79 192 PRO A N 1
ATOM 1499 C CA . PRO A 1 192 ? 37.459 13.642 48.016 1.00 14.88 192 PRO A CA 1
ATOM 1500 C C . PRO A 1 192 ? 38.118 13.596 49.386 1.00 15.07 192 PRO A C 1
ATOM 1501 O O . PRO A 1 192 ? 37.982 12.564 50.064 1.00 17.39 192 PRO A O 1
ATOM 1505 N N . THR A 1 193 ? 38.876 14.620 49.787 1.00 14.63 193 THR A N 1
ATOM 1506 C CA . THR A 1 193 ? 39.568 14.612 51.072 1.00 14.98 193 THR A CA 1
ATOM 1507 C C . THR A 1 193 ? 39.516 15.992 51.710 1.00 16.88 193 THR A C 1
ATOM 1508 O O . THR A 1 193 ? 39.187 16.998 51.069 1.00 14.27 193 THR A O 1
ATOM 1512 N N . ILE A 1 194 ? 39.936 16.021 52.975 1.00 13.56 194 ILE A N 1
ATOM 1513 C CA . ILE A 1 194 ? 40.111 17.276 53.714 1.00 16.38 194 ILE A CA 1
ATOM 1514 C C . ILE A 1 194 ? 40.900 18.277 52.882 1.00 15.13 194 ILE A C 1
ATOM 1515 O O . ILE A 1 194 ? 40.555 19.472 52.804 1.00 15.37 194 ILE A O 1
ATOM 1520 N N . GLY A 1 195 ? 41.976 17.806 52.250 1.00 15.44 195 GLY A N 1
ATOM 1521 C CA . GLY A 1 195 ? 42.815 18.693 51.457 1.00 15.63 195 GLY A CA 1
ATOM 1522 C C . GLY A 1 195 ? 42.082 19.318 50.283 1.00 15.41 195 GLY A C 1
ATOM 1523 O O . GLY A 1 195 ? 42.163 20.530 50.056 1.00 15.69 195 GLY A O 1
ATOM 1524 N N . HIS A 1 196 ? 41.372 18.490 49.506 1.00 14.50 196 HIS A N 1
ATOM 1525 C CA . HIS A 1 196 ? 40.697 18.994 48.310 1.00 14.36 196 HIS A CA 1
ATOM 1526 C C . HIS A 1 196 ? 39.634 20.016 48.683 1.00 16.40 196 HIS A C 1
ATOM 1527 O O . HIS A 1 196 ? 39.451 21.024 47.992 1.00 16.24 196 HIS A O 1
ATOM 1534 N N . ALA A 1 197 ? 38.936 19.784 49.791 1.00 17.94 197 ALA A N 1
ATOM 1535 C CA . ALA A 1 197 ? 37.948 20.757 50.239 1.00 18.54 197 ALA A CA 1
ATOM 1536 C C . ALA A 1 197 ? 38.612 22.058 50.678 1.00 17.71 197 ALA A C 1
ATOM 1537 O O . ALA A 1 197 ? 38.114 23.147 50.358 1.00 16.75 197 ALA A O 1
ATOM 1539 N N . LEU A 1 198 ? 39.748 21.973 51.388 1.00 15.24 198 LEU A N 1
ATOM 1540 C CA . LEU A 1 198 ? 40.460 23.201 51.753 1.00 17.70 198 LEU A CA 1
ATOM 1541 C C . LEU A 1 198 ? 40.882 23.993 50.524 1.00 20.29 198 LEU A C 1
ATOM 1542 O O . LEU A 1 198 ? 40.748 25.222 50.494 1.00 18.89 198 LEU A O 1
ATOM 1547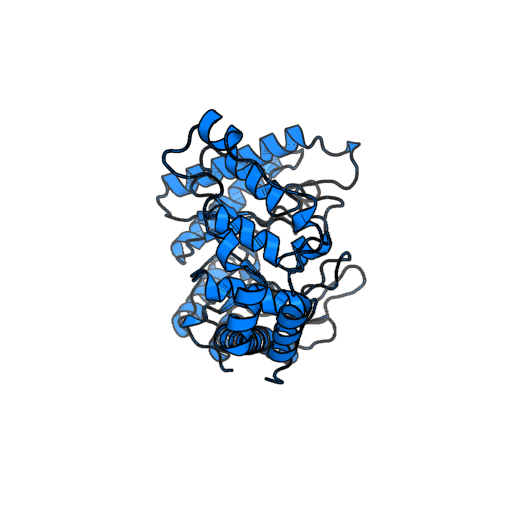 N N . GLY A 1 199 ? 41.413 23.316 49.500 1.00 15.75 199 GLY A N 1
ATOM 1548 C CA . GLY A 1 199 ? 41.819 24.038 48.299 1.00 15.73 199 GLY A CA 1
ATOM 1549 C C . GLY A 1 199 ? 40.648 24.705 47.609 1.00 17.25 199 GLY A C 1
ATOM 1550 O O . GLY A 1 199 ? 40.745 25.848 47.154 1.00 19.85 199 GLY A O 1
ATOM 1551 N N . PHE A 1 200 ? 39.518 24.002 47.544 1.00 17.19 200 PHE A N 1
ATOM 1552 C CA . PHE A 1 200 ? 38.293 24.536 46.956 1.00 15.65 200 PHE A CA 1
ATOM 1553 C C . PHE A 1 200 ? 37.788 25.744 47.739 1.00 17.96 200 PHE A C 1
ATOM 1554 O O . PHE A 1 200 ? 37.456 26.785 47.156 1.00 19.71 200 PHE A O 1
ATOM 1562 N N . ILE A 1 201 ? 37.782 25.641 49.071 1.00 18.53 201 ILE A N 1
ATOM 1563 C CA . ILE A 1 201 ? 37.281 26.739 49.898 1.00 18.53 201 ILE A CA 1
ATOM 1564 C C . ILE A 1 201 ? 38.049 28.026 49.619 1.00 18.67 201 ILE A C 1
ATOM 1565 O O . ILE A 1 201 ? 37.465 29.114 49.589 1.00 17.62 201 ILE A O 1
ATOM 1570 N N . SER A 1 202 ? 39.358 27.922 49.388 1.00 17.34 202 SER A N 1
ATOM 1571 C CA . SER A 1 202 ? 40.173 29.118 49.210 1.00 20.54 202 SER A CA 1
ATOM 1572 C C . SER A 1 202 ? 39.848 29.886 47.918 1.00 20.72 202 SER A C 1
ATOM 1573 O O . SER A 1 202 ? 40.249 31.051 47.789 1.00 23.10 202 SER A O 1
ATOM 1576 N N . THR A 1 203 ? 39.119 29.284 46.973 1.00 19.06 203 THR A N 1
ATOM 1577 C CA . THR A 1 203 ? 38.676 29.962 45.762 1.00 17.95 203 THR A CA 1
ATOM 1578 C C . THR A 1 203 ? 37.315 30.631 45.908 1.00 20.72 203 THR A C 1
ATOM 1579 O O . THR A 1 203 ? 36.859 31.286 44.963 1.00 22.60 203 THR A O 1
ATOM 1583 N N . LEU A 1 204 ? 36.647 30.459 47.045 1.00 20.28 204 LEU A N 1
ATOM 1584 C CA . LEU A 1 204 ? 35.300 30.977 47.210 1.00 22.94 204 LEU A CA 1
ATOM 1585 C C . LEU A 1 204 ? 35.339 32.464 47.516 1.00 21.93 204 LEU A C 1
ATOM 1586 O O . LEU A 1 204 ? 36.195 32.935 48.273 1.00 24.72 204 LEU A O 1
ATOM 1591 N N . GLU A 1 205 ? 34.403 33.201 46.924 1.00 23.89 205 GLU A N 1
ATOM 1592 C CA . GLU A 1 205 ? 34.200 34.579 47.344 1.00 24.14 205 GLU A CA 1
ATOM 1593 C C . GLU A 1 205 ? 33.962 34.641 48.848 1.00 23.74 205 GLU A C 1
ATOM 1594 O O . GLU A 1 205 ? 34.577 35.449 49.556 1.00 26.57 205 GLU A O 1
ATOM 1600 N N . HIS A 1 206 ? 33.094 33.766 49.360 1.00 23.86 206 HIS A N 1
ATOM 1601 C CA . HIS A 1 206 ? 32.755 33.743 50.787 1.00 21.99 206 HIS A CA 1
ATOM 1602 C C . HIS A 1 206 ? 33.613 32.775 51.586 1.00 24.11 206 HIS A C 1
ATOM 1603 O O . HIS A 1 206 ? 33.127 32.157 52.541 1.00 23.03 206 HIS A O 1
ATOM 1610 N N . HIS A 1 207 ? 34.898 32.651 51.240 1.00 20.60 207 HIS A N 1
ATOM 1611 C CA . HIS A 1 207 ? 35.777 31.680 51.882 1.00 20.35 207 HIS A CA 1
ATOM 1612 C C . HIS A 1 207 ? 35.816 31.820 53.399 1.00 22.53 207 HIS A C 1
ATOM 1613 O O . HIS A 1 207 ? 35.964 30.815 54.102 1.00 21.05 207 HIS A O 1
ATOM 1620 N N . GLU A 1 208 ? 35.671 33.036 53.923 1.00 24.69 208 GLU A N 1
ATOM 1621 C CA . GLU A 1 208 ? 35.832 33.228 55.361 1.00 26.01 208 GLU A CA 1
ATOM 1622 C C . GLU A 1 208 ? 34.823 32.419 56.171 1.00 26.88 208 GLU A C 1
ATOM 1623 O O . GLU A 1 208 ? 35.133 31.983 57.288 1.00 28.64 208 GLU A O 1
ATOM 1629 N N . MET A 1 209 ? 33.616 32.222 55.650 1.00 22.29 209 MET A N 1
ATOM 1630 C CA . MET A 1 209 ? 32.567 31.541 56.396 1.00 22.34 209 MET A CA 1
ATOM 1631 C C . MET A 1 209 ? 32.395 30.084 55.995 1.00 19.29 209 MET A C 1
ATOM 1632 O O . MET A 1 209 ? 31.407 29.459 56.397 1.00 22.22 209 MET A O 1
ATOM 1637 N N . VAL A 1 210 ? 33.336 29.512 55.249 1.00 19.46 210 VAL A N 1
ATOM 1638 C CA . VAL A 1 210 ? 33.249 28.115 54.828 1.00 17.14 210 VAL A CA 1
ATOM 1639 C C . VAL A 1 210 ? 34.448 27.351 55.377 1.00 17.83 210 VAL A C 1
ATOM 1640 O O . VAL A 1 210 ? 35.592 27.804 55.256 1.00 18.90 210 VAL A O 1
ATOM 1644 N N . GLY A 1 211 ? 34.183 26.186 55.964 1.00 17.25 211 GLY A N 1
ATOM 1645 C CA . GLY A 1 211 ? 35.222 25.337 56.505 1.00 18.50 211 GLY A CA 1
ATOM 1646 C C . GLY A 1 211 ? 34.884 23.878 56.297 1.00 19.52 211 GLY A C 1
ATOM 1647 O O . GLY A 1 211 ? 34.191 23.536 55.334 1.00 18.90 211 GLY A O 1
ATOM 1648 N N . LEU A 1 212 ? 35.333 23.013 57.197 1.00 16.07 212 LEU A N 1
ATOM 1649 C CA . LEU A 1 212 ? 35.257 21.573 56.983 1.00 15.03 212 LEU A CA 1
ATOM 1650 C C . LEU A 1 212 ? 34.392 20.877 58.019 1.00 18.54 212 LEU A C 1
ATOM 1651 O O . LEU A 1 212 ? 34.284 21.314 59.173 1.00 19.27 212 LEU A O 1
ATOM 1656 N N . ASN A 1 213 ? 33.809 19.759 57.577 1.00 16.29 213 ASN A N 1
ATOM 1657 C CA . ASN A 1 213 ? 33.232 18.735 58.439 1.00 16.44 213 ASN A CA 1
ATOM 1658 C C . ASN A 1 213 ? 33.892 17.413 58.065 1.00 17.61 213 ASN A C 1
ATOM 1659 O O . ASN A 1 213 ? 33.322 16.62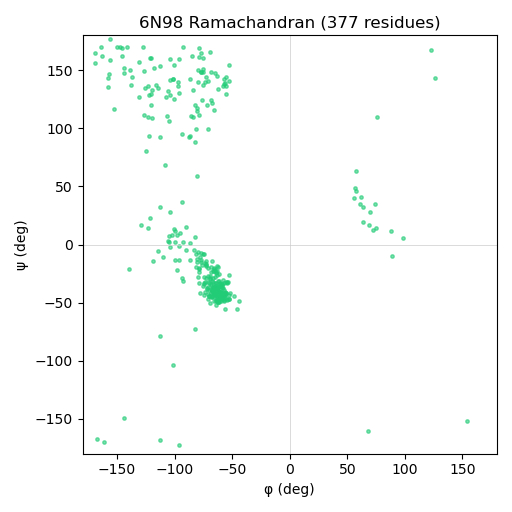4 57.298 1.00 17.24 213 ASN A O 1
ATOM 1664 N N . PRO A 1 214 ? 35.094 17.152 58.565 1.00 17.48 214 PRO A N 1
ATOM 1665 C CA . PRO A 1 214 ? 35.762 15.892 58.239 1.00 17.06 214 PRO A CA 1
ATOM 1666 C C . PRO A 1 214 ? 35.175 14.754 59.044 1.00 17.59 214 PRO A C 1
ATOM 1667 O O . PRO A 1 214 ? 34.735 14.927 60.185 1.00 19.02 214 PRO A O 1
ATOM 1671 N N . GLU A 1 215 ? 35.183 13.576 58.429 1.00 17.59 215 GLU A N 1
ATOM 1672 C CA . GLU A 1 215 ? 34.643 12.369 59.034 1.00 14.98 215 GLU A CA 1
ATOM 1673 C C . GLU A 1 215 ? 35.744 11.330 59.134 1.00 14.88 215 GLU A C 1
ATOM 1674 O O . GLU A 1 215 ? 36.403 11.036 58.129 1.00 18.14 215 GLU A O 1
ATOM 1680 N N . VAL A 1 216 ? 35.908 10.749 60.334 1.00 13.26 216 VAL A N 1
ATOM 1681 C CA . VAL A 1 216 ? 36.963 9.760 60.568 1.00 15.45 216 VAL A CA 1
ATOM 1682 C C . VAL A 1 216 ? 37.010 8.745 59.443 1.00 15.23 216 VAL A C 1
ATOM 1683 O O . VAL A 1 216 ? 38.050 8.548 58.798 1.00 16.31 216 VAL A O 1
ATOM 1687 N N . GLY A 1 217 ? 35.867 8.096 59.171 1.00 13.64 217 GLY A N 1
ATOM 1688 C CA . GLY A 1 217 ? 35.846 6.983 58.245 1.00 13.64 217 GLY A CA 1
ATOM 1689 C C . GLY A 1 217 ? 36.092 7.392 56.813 1.00 14.77 217 GLY A C 1
ATOM 1690 O O . GLY A 1 217 ? 36.635 6.603 56.041 1.00 16.55 217 GLY A O 1
ATOM 1691 N N . HIS A 1 218 ? 35.754 8.637 56.457 1.00 16.86 218 HIS A N 1
ATOM 1692 C CA . HIS A 1 218 ? 35.923 9.075 55.074 1.00 16.43 218 HIS A CA 1
ATOM 1693 C C . HIS A 1 218 ? 37.393 9.199 54.693 1.00 14.29 218 HIS A C 1
ATOM 1694 O O . HIS A 1 218 ? 37.810 8.687 53.647 1.00 16.12 218 HIS A O 1
ATOM 1701 N N . GLU A 1 219 ? 38.196 9.898 55.515 1.00 15.70 219 GLU A N 1
ATOM 1702 C CA . GLU A 1 219 ? 39.623 9.979 55.199 1.00 16.25 219 GLU A CA 1
ATOM 1703 C C . GLU A 1 219 ? 40.265 8.602 55.241 1.00 15.27 219 GLU A C 1
ATOM 1704 O O . GLU A 1 219 ? 41.164 8.310 54.446 1.00 15.73 219 GLU A O 1
ATOM 1710 N N . GLN A 1 220 ? 39.826 7.744 56.169 1.00 13.84 220 GLN A N 1
ATOM 1711 C CA . GLN A 1 220 ? 40.377 6.399 56.271 1.00 14.12 220 GLN A CA 1
ATOM 1712 C C . GLN A 1 220 ? 40.001 5.523 55.081 1.00 16.31 220 GLN A C 1
ATOM 1713 O O . GLN A 1 220 ? 40.746 4.588 54.762 1.00 16.46 220 GLN A O 1
ATOM 1719 N N . MET A 1 221 ? 38.900 5.829 54.382 1.00 15.62 221 MET A N 1
ATOM 1720 C CA . MET A 1 221 ? 38.582 5.085 53.167 1.00 18.75 221 MET A CA 1
ATOM 1721 C C . MET A 1 221 ? 39.632 5.292 52.088 1.00 19.88 221 MET A C 1
ATOM 1722 O O . MET A 1 221 ? 39.745 4.454 51.188 1.00 21.90 221 MET A O 1
ATOM 1727 N N . ALA A 1 222 ? 40.369 6.404 52.148 1.00 16.90 222 ALA A N 1
ATOM 1728 C CA . ALA A 1 222 ? 41.469 6.703 51.239 1.00 17.89 222 ALA A CA 1
ATOM 1729 C C . ALA A 1 222 ? 42.814 6.349 51.843 1.00 18.02 222 ALA A C 1
ATOM 1730 O O . ALA A 1 222 ? 43.858 6.696 51.276 1.00 19.07 222 ALA A O 1
ATOM 1732 N N . GLY A 1 223 ? 42.808 5.689 52.998 1.00 13.27 223 GLY A N 1
ATOM 1733 C CA . GLY A 1 223 ? 44.036 5.303 53.670 1.00 15.74 223 GLY A CA 1
ATOM 1734 C C . GLY A 1 223 ? 44.790 6.447 54.309 1.00 14.73 223 GLY A C 1
ATOM 1735 O O . GLY A 1 223 ? 45.961 6.272 54.671 1.00 18.90 223 GLY A O 1
ATOM 1736 N N . LEU A 1 224 ? 44.175 7.613 54.431 1.00 13.83 224 LEU A N 1
ATOM 1737 C CA . LEU A 1 224 ? 44.868 8.773 54.944 1.00 14.33 224 LEU A CA 1
ATOM 1738 C C . LEU A 1 224 ? 44.820 8.773 56.465 1.00 15.46 224 LEU A C 1
ATOM 1739 O O . LEU A 1 224 ? 44.016 8.070 57.090 1.00 17.22 224 LEU A O 1
ATOM 1744 N N . ASN A 1 225 ? 45.714 9.556 57.065 1.00 14.77 225 ASN A N 1
ATOM 1745 C CA . ASN A 1 225 ? 45.810 9.669 58.514 1.00 14.88 225 ASN A CA 1
ATOM 1746 C C . ASN A 1 225 ? 44.832 10.734 59.002 1.00 14.06 225 ASN A C 1
ATOM 1747 O O . ASN A 1 225 ? 45.040 11.928 58.766 1.00 14.74 225 ASN A O 1
ATOM 1752 N N . PHE A 1 226 ? 43.772 10.311 59.701 1.00 14.05 226 PHE A N 1
ATOM 1753 C CA . PHE A 1 226 ? 42.757 11.275 60.125 1.00 13.15 226 PHE A CA 1
ATOM 1754 C C . PHE A 1 226 ? 43.316 12.293 61.103 1.00 13.17 226 PHE A C 1
ATOM 1755 O O . PHE A 1 226 ? 42.909 13.460 61.079 1.00 15.56 226 PHE A O 1
ATOM 1763 N N . VAL A 1 227 ? 44.204 11.860 62.005 1.00 14.11 227 VAL A N 1
ATOM 1764 C CA . VAL A 1 227 ? 44.787 12.803 62.954 1.00 15.29 227 VAL A CA 1
ATOM 1765 C C . VAL A 1 227 ? 45.584 13.879 62.218 1.00 15.97 227 VAL A C 1
ATOM 1766 O O . VAL A 1 227 ? 45.480 15.066 62.541 1.00 16.13 227 VAL A O 1
ATOM 1770 N N . HIS A 1 228 ? 46.375 13.494 61.199 1.00 13.42 228 HIS A N 1
ATOM 1771 C CA . HIS A 1 228 ? 47.117 14.495 60.433 1.00 15.72 228 HIS A CA 1
ATOM 1772 C C . HIS A 1 228 ? 46.178 15.446 59.704 1.00 16.87 228 HIS A C 1
ATOM 1773 O O . HIS A 1 228 ? 46.445 16.652 59.613 1.00 16.49 228 HIS A O 1
ATOM 1780 N N . GLY A 1 229 ? 45.086 14.918 59.149 1.00 16.40 229 GLY A N 1
ATOM 1781 C CA . GLY A 1 229 ? 44.161 15.778 58.430 1.00 15.16 229 GLY A CA 1
ATOM 1782 C C . GLY A 1 229 ? 43.476 16.772 59.348 1.00 16.72 229 GLY A C 1
ATOM 1783 O O . GLY A 1 229 ? 43.323 17.954 59.010 1.00 14.84 229 GLY A O 1
ATOM 1784 N N . ILE A 1 230 ? 43.057 16.310 60.522 1.00 14.07 230 ILE A N 1
ATOM 1785 C CA . ILE A 1 230 ? 42.462 17.213 61.496 1.00 14.31 230 ILE A CA 1
ATOM 1786 C C . ILE A 1 230 ? 43.485 18.243 61.931 1.00 15.22 230 ILE A C 1
ATOM 1787 O O . ILE A 1 230 ? 43.164 19.429 62.088 1.00 16.99 230 ILE A O 1
ATOM 1792 N N . ALA A 1 231 ? 44.747 17.818 62.094 1.00 14.41 231 ALA A N 1
ATOM 1793 C CA . ALA A 1 231 ? 45.806 18.771 62.406 1.00 15.18 231 ALA A CA 1
ATOM 1794 C C . ALA A 1 231 ? 45.903 19.862 61.342 1.00 15.65 231 ALA A C 1
ATOM 1795 O O . ALA A 1 231 ? 45.998 21.053 61.671 1.00 15.43 231 ALA A O 1
ATOM 1797 N N . GLN A 1 232 ? 45.841 19.494 60.056 1.00 15.87 232 GLN A N 1
ATOM 1798 C CA . GLN A 1 232 ? 45.900 20.531 59.032 1.00 14.48 232 GLN A CA 1
ATOM 1799 C C . GLN A 1 232 ? 44.651 21.406 59.065 1.00 15.44 232 GLN A C 1
ATOM 1800 O O . GLN A 1 232 ? 44.747 22.625 58.880 1.00 17.28 232 GLN A O 1
ATOM 1806 N N . ALA A 1 233 ? 43.473 20.805 59.293 1.00 15.08 233 ALA A N 1
ATOM 1807 C CA . ALA A 1 233 ? 42.244 21.590 59.409 1.00 14.31 233 ALA A CA 1
ATOM 1808 C C . ALA A 1 233 ? 42.351 22.601 60.545 1.00 16.97 233 ALA A C 1
ATOM 1809 O O . ALA A 1 233 ? 42.024 23.780 60.382 1.00 17.58 233 ALA A O 1
ATOM 1811 N N . LEU A 1 234 ? 42.828 22.150 61.711 1.00 17.67 234 LEU A N 1
ATOM 1812 C CA . LEU A 1 234 ? 43.038 23.066 62.832 1.00 17.07 234 LEU A CA 1
ATOM 1813 C C . LEU A 1 234 ? 44.061 24.143 62.486 1.00 17.13 234 LEU A C 1
ATOM 1814 O O . LEU A 1 234 ? 43.867 25.321 62.800 1.00 19.86 234 LEU A O 1
ATOM 1819 N N . TRP A 1 235 ? 45.155 23.745 61.842 1.00 16.38 235 TRP A N 1
ATOM 1820 C CA . TRP A 1 235 ? 46.220 24.667 61.478 1.00 15.48 235 TRP A CA 1
ATOM 1821 C C . TRP A 1 235 ? 45.725 25.795 60.566 1.00 16.50 235 TRP A C 1
ATOM 1822 O O . TRP A 1 235 ? 46.198 26.934 60.686 1.00 21.75 235 TRP A O 1
ATOM 1833 N N . GLN A 1 236 ? 44.762 25.513 59.685 1.00 18.84 236 GLN A N 1
ATOM 1834 C CA . GLN A 1 236 ? 44.155 26.498 58.790 1.00 18.05 236 GLN A CA 1
ATOM 1835 C C . GLN A 1 236 ? 42.907 27.130 59.384 1.00 19.59 236 GLN A C 1
ATOM 1836 O O . GLN A 1 236 ? 42.266 27.951 58.721 1.00 21.32 236 GLN A O 1
ATOM 1842 N N . ASP A 1 237 ? 42.554 26.767 60.623 1.00 19.84 237 ASP A N 1
ATOM 1843 C CA . ASP A 1 237 ? 41.399 27.352 61.314 1.00 21.07 237 ASP A CA 1
ATOM 1844 C C . ASP A 1 237 ? 40.104 27.052 60.561 1.00 20.63 237 ASP A C 1
ATOM 1845 O O . ASP A 1 237 ? 39.226 27.909 60.427 1.00 21.72 237 ASP A O 1
ATOM 1850 N N . LYS A 1 238 ? 39.984 25.818 60.059 1.00 19.12 238 LYS A N 1
ATOM 1851 C CA . LYS A 1 238 ? 38.842 25.421 59.242 1.00 20.52 238 LYS A CA 1
ATOM 1852 C C . LYS A 1 238 ? 38.093 24.218 59.804 1.00 18.42 238 LYS A C 1
ATOM 1853 O O . LYS A 1 238 ? 37.273 23.622 59.094 1.00 18.57 238 LYS A O 1
ATOM 1859 N N . LEU A 1 239 ? 38.329 23.846 61.058 1.00 17.94 239 LEU A N 1
ATOM 1860 C CA . LEU A 1 239 ? 37.581 22.741 61.649 1.00 16.88 239 LEU A CA 1
ATOM 1861 C C . LEU A 1 239 ? 36.305 23.327 62.243 1.00 17.34 239 LEU A C 1
ATOM 1862 O O . LEU A 1 239 ? 36.283 23.810 63.377 1.00 20.67 239 LEU A O 1
ATOM 1867 N N . PHE A 1 240 ? 35.233 23.323 61.442 1.00 19.12 240 PHE A N 1
ATOM 1868 C CA . PHE A 1 240 ? 33.949 23.901 61.824 1.00 17.37 240 PHE A CA 1
ATOM 1869 C C . PHE A 1 240 ? 32.987 22.860 62.373 1.00 19.66 240 PHE A C 1
ATOM 1870 O O . PHE A 1 240 ? 31.955 23.219 62.948 1.00 22.51 240 PHE A O 1
ATOM 1878 N N . HIS A 1 241 ? 33.297 21.586 62.196 1.00 18.98 241 HIS A N 1
ATOM 1879 C CA . HIS A 1 241 ? 32.419 20.492 62.562 1.00 18.13 241 HIS A CA 1
ATOM 1880 C C . HIS A 1 241 ? 33.284 19.246 62.447 1.00 19.14 241 HIS A C 1
ATOM 1881 O O . HIS A 1 241 ? 34.310 19.262 61.765 1.00 17.91 241 HIS A O 1
ATOM 1888 N N . ILE A 1 242 ? 32.912 18.185 63.159 1.00 20.14 242 ILE A N 1
ATOM 1889 C CA . ILE A 1 242 ? 33.623 16.923 62.987 1.00 19.54 242 ILE A CA 1
ATOM 1890 C C . ILE A 1 242 ? 32.614 15.796 63.101 1.00 20.01 242 ILE A C 1
ATOM 1891 O O . ILE A 1 242 ? 31.618 15.912 63.812 1.00 23.72 242 ILE A O 1
ATOM 1896 N N . ASP A 1 243 ? 32.855 14.710 62.369 1.00 17.21 243 ASP A N 1
ATOM 1897 C CA . ASP A 1 243 ? 31.998 13.532 62.393 1.00 18.65 243 ASP A CA 1
ATOM 1898 C C . ASP A 1 243 ? 32.830 12.342 62.850 1.00 17.99 243 ASP A C 1
ATOM 1899 O O . ASP A 1 243 ? 33.809 11.964 62.193 1.00 19.19 243 ASP A O 1
ATOM 1904 N N . LEU A 1 244 ? 32.422 11.734 63.953 1.00 16.42 244 LEU A N 1
ATOM 1905 C CA . LEU A 1 244 ? 33.187 10.681 64.596 1.00 14.24 244 LEU A CA 1
ATOM 1906 C C . LEU A 1 244 ? 32.522 9.341 64.319 1.00 16.84 244 LEU A C 1
ATOM 1907 O O . LEU A 1 244 ? 31.309 9.202 64.481 1.00 17.61 244 LEU A O 1
ATOM 1912 N N . ASN A 1 245 ? 33.316 8.372 63.904 1.00 15.90 245 ASN A N 1
ATOM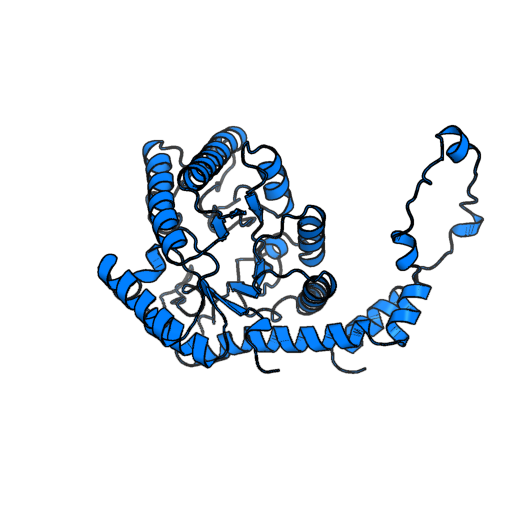 1913 C CA . ASN A 1 245 ? 32.856 6.997 63.726 1.00 13.64 245 ASN A CA 1
ATOM 1914 C C . ASN A 1 245 ? 34.096 6.130 63.562 1.00 16.09 245 ASN A C 1
ATOM 1915 O O . ASN A 1 245 ? 35.224 6.601 63.776 1.00 15.98 245 ASN A O 1
ATOM 1920 N N . GLY A 1 246 ? 33.896 4.884 63.129 1.00 15.70 246 GLY A N 1
ATOM 1921 C CA . GLY A 1 246 ? 34.989 3.967 62.910 1.00 16.51 246 GLY A CA 1
ATOM 1922 C C . GLY A 1 246 ? 34.896 3.300 61.548 1.00 17.92 246 GLY A C 1
ATOM 1923 O O . GLY A 1 246 ? 33.826 3.172 60.965 1.00 16.13 246 GLY A O 1
ATOM 1924 N N . GLN A 1 247 ? 36.054 2.842 61.084 1.00 16.36 247 GLN A N 1
ATOM 1925 C CA . GLN A 1 247 ? 36.234 2.358 59.727 1.00 16.88 247 GLN A CA 1
ATOM 1926 C C . GLN A 1 247 ? 37.443 1.442 59.723 1.00 18.68 247 GLN A C 1
ATOM 1927 O O . GLN A 1 247 ? 38.430 1.738 60.392 1.00 20.38 247 GLN A O 1
ATOM 1933 N N . HIS A 1 248 ? 37.393 0.369 58.937 1.00 16.84 248 HIS A N 1
ATOM 1934 C CA . HIS A 1 248 ? 38.549 -0.522 58.797 1.00 18.35 248 HIS A CA 1
ATOM 1935 C C . HIS A 1 248 ? 39.172 -0.348 57.412 1.00 17.56 248 HIS A C 1
ATOM 1936 O O . HIS A 1 248 ? 39.126 -1.246 56.575 1.00 25.33 248 HIS A O 1
ATOM 1943 N N . GLY A 1 249 ? 39.770 0.830 57.185 1.00 18.70 249 GLY A N 1
ATOM 1944 C CA . GLY A 1 249 ? 40.533 1.126 55.985 1.00 19.81 249 GLY A CA 1
ATOM 1945 C C . GLY A 1 249 ? 39.713 1.216 54.718 1.00 22.20 249 GLY A C 1
ATOM 1946 O O . GLY A 1 249 ? 38.495 1.396 54.750 1.00 20.32 249 GLY A O 1
ATOM 1947 N N . PRO A 1 250 ? 40.390 1.087 53.557 1.00 22.68 250 PRO A N 1
ATOM 1948 C CA . PRO A 1 250 ? 39.706 1.235 52.263 1.00 21.86 250 PRO A CA 1
ATOM 1949 C C . PRO A 1 250 ? 38.760 0.101 51.899 1.00 24.36 250 PRO A C 1
ATOM 1950 O O . PRO A 1 250 ? 39.157 -0.948 51.375 1.00 29.40 250 PRO A O 1
ATOM 1954 N N . ARG A 1 251 ? 37.483 0.358 52.132 1.00 19.99 251 ARG A N 1
ATOM 1955 C CA . ARG A 1 251 ? 36.366 -0.481 51.734 1.00 19.31 251 ARG A CA 1
ATOM 1956 C C . ARG A 1 251 ? 35.130 0.415 51.783 1.00 20.97 251 ARG A C 1
ATOM 1957 O O . ARG A 1 251 ? 35.242 1.632 51.939 1.00 23.63 251 ARG A O 1
ATOM 1965 N N . TYR A 1 252 ? 33.954 -0.202 51.652 1.00 23.36 252 TYR A N 1
ATOM 1966 C CA . TYR A 1 252 ? 32.696 0.521 51.781 1.00 21.54 252 TYR A CA 1
ATOM 1967 C C . TYR A 1 252 ? 32.676 1.298 53.095 1.00 20.56 252 TYR A C 1
ATOM 1968 O O . TYR A 1 252 ? 33.380 0.956 54.050 1.00 18.57 252 TYR A O 1
ATOM 1977 N N . ASP A 1 253 ? 31.884 2.371 53.126 1.00 19.93 253 ASP A N 1
ATOM 1978 C CA . ASP A 1 253 ? 31.722 3.192 54.320 1.00 22.12 253 ASP A CA 1
ATOM 1979 C C . ASP A 1 253 ? 31.028 2.384 55.414 1.00 17.13 253 ASP A C 1
ATOM 1980 O O . ASP A 1 253 ? 29.872 1.997 55.260 1.00 21.13 253 ASP A O 1
ATOM 1985 N N . GLN A 1 254 ? 31.728 2.136 56.527 1.00 18.37 254 GLN A N 1
ATOM 1986 C CA . GLN A 1 254 ? 31.222 1.194 57.524 1.00 19.55 254 GLN A CA 1
ATOM 1987 C C . GLN A 1 254 ? 30.406 1.838 58.640 1.00 17.21 254 GLN A C 1
ATOM 1988 O O . GLN A 1 254 ? 29.520 1.172 59.191 1.00 20.07 254 GLN A O 1
ATOM 1994 N N . ASP A 1 255 ? 30.716 3.086 59.004 1.00 17.52 255 ASP A N 1
ATOM 1995 C CA . ASP A 1 255 ? 29.967 3.844 60.017 1.00 18.16 255 ASP A CA 1
ATOM 1996 C C . ASP A 1 255 ? 29.914 3.097 61.344 1.00 18.83 255 ASP A C 1
ATOM 1997 O O . ASP A 1 255 ? 28.857 2.960 61.959 1.00 18.05 255 ASP A O 1
ATOM 2002 N N . LEU A 1 256 ? 31.071 2.620 61.793 1.00 17.42 256 LEU A N 1
ATOM 2003 C CA . LEU A 1 256 ? 31.094 1.899 63.054 1.00 16.24 256 LEU A CA 1
ATOM 2004 C C . LEU A 1 256 ? 31.070 2.880 64.224 1.00 17.19 256 LEU A C 1
ATOM 2005 O O . LEU A 1 256 ? 31.270 4.086 64.072 1.00 16.67 256 LEU A O 1
ATOM 2010 N N . VAL A 1 257 ? 30.866 2.329 65.417 1.00 16.04 257 VAL A N 1
ATOM 2011 C CA . VAL A 1 257 ? 30.993 3.136 66.627 1.00 14.07 257 VAL A CA 1
ATOM 2012 C C . VAL A 1 257 ? 32.389 3.758 66.702 1.00 14.94 257 VAL A C 1
ATOM 2013 O O . VAL A 1 257 ? 33.396 3.102 66.394 1.00 14.58 257 VAL A O 1
ATOM 2017 N N . PHE A 1 258 ? 32.455 5.034 67.102 1.00 14.90 258 PHE A N 1
ATOM 2018 C CA . PHE A 1 258 ? 33.748 5.696 67.234 1.00 14.12 258 PHE A CA 1
ATOM 2019 C C . PHE A 1 258 ? 34.649 4.891 68.163 1.00 15.33 258 PHE A C 1
ATOM 2020 O O . PHE A 1 258 ? 34.199 4.387 69.192 1.00 17.53 258 PHE A O 1
ATOM 2028 N N . GLY A 1 259 ? 35.918 4.734 67.760 1.00 16.25 259 GLY A N 1
ATOM 2029 C CA . GLY A 1 259 ? 36.888 3.970 68.511 1.00 16.33 259 GLY A CA 1
ATOM 2030 C C . GLY A 1 259 ? 36.936 2.501 68.175 1.00 19.85 259 GLY A C 1
ATOM 2031 O O . GLY A 1 259 ? 37.858 1.805 68.618 1.00 16.30 259 GLY A O 1
ATOM 2032 N N . HIS A 1 260 ? 35.975 2.005 67.399 1.00 16.26 260 HIS A N 1
ATOM 2033 C CA . HIS A 1 260 ? 35.842 0.587 67.122 1.00 16.43 260 HIS A CA 1
ATOM 2034 C C . HIS A 1 260 ? 36.429 0.190 65.774 1.00 13.77 260 HIS A C 1
ATOM 2035 O O . HIS A 1 260 ? 36.324 -0.984 65.398 1.00 16.01 260 HIS A O 1
ATOM 2042 N N . GLY A 1 261 ? 37.022 1.137 65.047 1.00 15.32 261 GLY A N 1
ATOM 2043 C CA . GLY A 1 261 ? 37.776 0.810 63.847 1.00 15.44 261 GLY A CA 1
ATOM 2044 C C . GLY A 1 261 ? 39.256 0.836 64.168 1.00 18.20 261 GLY A C 1
ATOM 2045 O O . GLY A 1 261 ? 39.784 -0.080 64.802 1.00 18.91 261 GLY A O 1
ATOM 2046 N N . ASP A 1 262 ? 39.927 1.901 63.752 1.00 15.35 262 ASP A N 1
ATOM 2047 C CA . ASP A 1 262 ? 41.325 2.172 64.096 1.00 12.63 262 ASP A CA 1
ATOM 2048 C C . ASP A 1 262 ? 41.362 2.819 65.486 1.00 14.26 262 ASP A C 1
ATOM 2049 O O . ASP A 1 262 ? 41.305 4.039 65.635 1.00 14.53 262 ASP A O 1
ATOM 2054 N N . THR A 1 263 ? 41.421 1.978 66.523 1.00 16.09 263 THR A N 1
ATOM 2055 C CA . THR A 1 263 ? 41.343 2.490 67.886 1.00 16.50 263 THR A CA 1
ATOM 2056 C C . THR A 1 263 ? 42.545 3.356 68.216 1.00 15.69 263 THR A C 1
ATOM 2057 O O . THR A 1 263 ? 42.407 4.378 68.895 1.00 14.73 263 THR A O 1
ATOM 2061 N N . LYS A 1 264 ? 43.736 2.963 67.763 1.00 15.67 264 LYS A N 1
ATOM 2062 C CA . LYS A 1 264 ? 44.921 3.771 68.059 1.00 15.78 264 LYS A CA 1
ATOM 2063 C C . LYS A 1 264 ? 44.793 5.185 67.489 1.00 16.77 264 LYS A C 1
ATOM 2064 O O . LYS A 1 264 ? 45.139 6.173 68.156 1.00 16.71 264 LYS A O 1
ATOM 2070 N N . SER A 1 265 ? 44.263 5.304 66.277 1.00 15.15 265 SER A N 1
ATOM 2071 C CA . SER A 1 265 ? 44.076 6.616 65.663 1.00 15.23 265 SER A CA 1
ATOM 2072 C C . SER A 1 265 ? 43.029 7.415 66.418 1.00 17.26 265 SER A C 1
ATOM 2073 O O . SER A 1 265 ? 43.170 8.633 66.587 1.00 18.46 265 SER A O 1
ATOM 2076 N N . ALA A 1 266 ? 41.971 6.738 66.889 1.00 14.40 266 ALA A N 1
ATOM 2077 C CA . ALA A 1 266 ? 40.953 7.404 67.701 1.00 16.48 266 ALA A CA 1
ATOM 2078 C C . ALA A 1 266 ? 41.543 7.974 68.984 1.00 15.74 266 ALA A C 1
ATOM 2079 O O . ALA A 1 266 ? 41.175 9.077 69.399 1.00 16.21 266 ALA A O 1
ATOM 2081 N N . PHE A 1 267 ? 42.442 7.223 69.630 1.00 16.20 267 PHE A N 1
ATOM 2082 C CA . PHE A 1 267 ? 43.142 7.708 70.818 1.00 15.42 267 PHE A CA 1
ATOM 2083 C C . PHE A 1 267 ? 43.890 9.004 70.536 1.00 16.26 267 PHE A C 1
ATOM 2084 O O . PHE A 1 267 ? 43.805 9.970 71.308 1.00 15.22 267 PHE A O 1
ATOM 2092 N N . PHE A 1 268 ? 44.643 9.039 69.440 1.00 15.76 268 PHE A N 1
ATOM 2093 C CA . PHE A 1 268 ? 45.405 10.237 69.129 1.00 13.38 268 PHE A CA 1
ATOM 2094 C C . PHE A 1 268 ? 44.514 11.359 68.605 1.00 13.66 268 PHE A C 1
ATOM 2095 O O . PHE A 1 268 ? 44.838 12.538 68.803 1.00 16.47 268 PHE A O 1
ATOM 2103 N N . LEU A 1 269 ? 43.381 11.030 67.969 1.00 16.73 269 LEU A N 1
ATOM 2104 C CA . LEU A 1 269 ? 42.407 12.066 67.619 1.00 14.99 269 LEU A CA 1
ATOM 2105 C C . LEU A 1 269 ? 41.850 12.758 68.859 1.00 16.59 269 LEU A C 1
ATOM 2106 O O . LEU A 1 269 ? 41.789 13.991 68.913 1.00 17.32 269 LEU A O 1
ATOM 2111 N N . VAL A 1 270 ? 41.402 11.982 69.851 1.00 15.72 270 VAL A N 1
ATOM 2112 C CA . VAL A 1 270 ? 40.905 12.583 71.088 1.00 15.10 270 VAL A CA 1
ATOM 2113 C C . VAL A 1 270 ? 42.008 13.395 71.753 1.00 17.54 270 VAL A C 1
ATOM 2114 O O . VAL A 1 270 ? 41.778 14.519 72.218 1.00 18.24 270 VAL A O 1
ATOM 2118 N N . ASP A 1 271 ? 43.231 12.861 71.767 1.00 17.82 271 ASP A N 1
ATOM 2119 C CA . ASP A 1 271 ? 44.353 13.610 72.325 1.00 18.05 271 ASP A CA 1
ATOM 2120 C C . ASP A 1 271 ? 44.495 14.970 71.651 1.00 18.22 271 ASP A C 1
ATOM 2121 O O . ASP A 1 271 ? 44.702 15.989 72.322 1.00 22.17 271 ASP A O 1
ATOM 2126 N N . LEU A 1 272 ? 44.339 15.012 70.330 1.00 16.41 272 LEU A N 1
ATOM 2127 C CA . LEU A 1 272 ? 44.524 16.259 69.606 1.00 17.32 272 LEU A CA 1
ATOM 2128 C C . LEU A 1 272 ? 43.353 17.207 69.827 1.00 17.27 272 LEU A C 1
ATOM 2129 O O . LEU A 1 272 ? 43.551 18.414 70.035 1.00 19.73 272 LEU A O 1
ATOM 2134 N N . LEU A 1 273 ? 42.123 16.688 69.776 1.00 17.75 273 LEU A N 1
ATOM 2135 C CA . LEU A 1 273 ? 40.969 17.554 69.982 1.00 18.33 273 LEU A CA 1
ATOM 2136 C C . LEU A 1 273 ? 41.028 18.199 71.354 1.00 18.24 273 LEU A C 1
ATOM 2137 O O . LEU A 1 273 ? 40.808 19.405 71.498 1.00 23.78 273 LEU A O 1
ATOM 2142 N N . GLU A 1 274 ? 41.335 17.406 72.378 1.00 18.01 274 GLU A N 1
ATOM 2143 C CA . GLU A 1 274 ? 41.343 17.931 73.735 1.00 18.65 274 GLU A CA 1
ATOM 2144 C C . GLU A 1 274 ? 42.519 18.874 73.949 1.00 23.27 274 GLU A C 1
ATOM 2145 O O . GLU A 1 274 ? 42.348 19.984 74.474 1.00 27.93 274 GLU A O 1
ATOM 2151 N N . SER A 1 275 ? 43.718 18.467 73.526 1.00 23.91 275 SER A N 1
ATOM 2152 C CA . SER A 1 275 ? 44.894 19.294 73.784 1.00 25.03 275 SER A CA 1
ATOM 2153 C C . SER A 1 275 ? 44.854 20.610 73.010 1.00 26.43 275 SER A C 1
ATOM 2154 O O . SER A 1 275 ? 45.357 21.629 73.507 1.00 28.55 275 SER A O 1
ATOM 2157 N N . SER A 1 276 ? 44.246 20.622 71.818 1.00 24.88 276 SER A N 1
ATOM 2158 C CA . SER A 1 276 ? 44.116 21.851 71.031 1.00 21.72 276 SER A CA 1
ATOM 2159 C C . SER A 1 276 ? 43.094 22.809 71.617 1.00 24.44 276 SER A C 1
ATOM 2160 O O . SER A 1 276 ? 43.064 23.980 71.218 1.00 25.24 276 SER A O 1
ATOM 2163 N N . GLY A 1 277 ? 42.255 22.341 72.542 1.00 22.02 277 GLY A N 1
ATOM 2164 C CA . GLY A 1 277 ? 41.190 23.182 73.035 1.00 23.79 277 GLY A CA 1
ATOM 2165 C C . GLY A 1 277 ? 40.094 23.476 72.036 1.00 23.68 277 GLY A C 1
ATOM 2166 O O . GLY A 1 277 ? 39.322 24.405 72.252 1.00 28.29 277 GLY A O 1
ATOM 2167 N N . TRP A 1 278 ? 40.000 22.708 70.945 1.00 24.16 278 TRP A N 1
ATOM 2168 C CA . TRP A 1 278 ? 38.899 22.883 70.004 1.00 23.66 278 TRP A CA 1
ATOM 2169 C C . TRP A 1 278 ? 37.557 22.778 70.721 1.00 23.16 278 TRP A C 1
ATOM 2170 O O . TRP A 1 278 ? 37.302 21.807 71.438 1.00 23.25 278 TRP A O 1
ATOM 2181 N N . GLU A 1 279 ? 36.686 23.760 70.499 1.00 28.89 279 GLU A N 1
ATOM 2182 C CA . GLU A 1 279 ? 35.443 23.861 71.251 1.00 32.15 279 GLU A CA 1
ATOM 2183 C C . GLU A 1 279 ? 34.216 23.388 70.475 1.00 30.18 279 GLU A C 1
ATOM 2184 O O . GLU A 1 279 ? 33.093 23.559 70.956 1.00 30.57 279 GLU A O 1
ATOM 2190 N N . GLY A 1 280 ? 34.391 22.797 69.297 1.00 26.98 280 GLY A N 1
ATOM 2191 C CA . GLY A 1 280 ? 33.264 22.321 68.529 1.00 25.61 280 GLY A CA 1
ATOM 2192 C C . GLY A 1 280 ? 32.579 21.122 69.155 1.00 23.46 280 GLY A C 1
ATOM 2193 O O . GLY A 1 280 ? 33.119 20.467 70.049 1.00 23.91 280 GLY A O 1
ATOM 2194 N N . PRO A 1 281 ? 31.376 20.808 68.681 1.00 27.09 281 PRO A N 1
ATOM 2195 C CA . PRO A 1 281 ? 30.665 19.625 69.179 1.00 26.86 281 PRO A CA 1
ATOM 2196 C C . PRO A 1 281 ? 31.344 18.331 68.753 1.00 24.39 281 PRO A C 1
ATOM 2197 O O . PRO A 1 281 ? 31.938 18.237 67.679 1.00 27.51 281 PRO A O 1
ATOM 2201 N N . ARG A 1 282 ? 31.236 17.314 69.605 1.00 24.46 282 ARG A N 1
ATOM 2202 C CA . ARG A 1 282 ? 31.698 15.976 69.240 1.00 21.38 282 ARG A CA 1
ATOM 2203 C C . ARG A 1 282 ? 30.499 15.231 68.671 1.00 23.77 282 ARG A C 1
ATOM 2204 O O . ARG A 1 282 ? 29.690 14.653 69.397 1.00 22.32 282 ARG A O 1
ATOM 2212 N N . HIS A 1 283 ? 30.389 15.255 67.347 1.00 19.21 283 HIS A N 1
ATOM 2213 C CA . HIS A 1 283 ? 29.251 14.712 66.620 1.00 21.14 283 HIS A CA 1
ATOM 2214 C C . HIS A 1 283 ? 29.569 13.313 66.126 1.00 22.13 283 HIS A C 1
ATOM 2215 O O . HIS A 1 283 ? 30.669 13.055 65.634 1.00 18.78 283 HIS A O 1
ATOM 2222 N N . PHE A 1 284 ? 28.608 12.411 66.273 1.00 20.15 284 PHE A N 1
ATOM 2223 C CA . PHE A 1 284 ? 28.758 11.035 65.828 1.00 21.62 284 PHE A CA 1
ATOM 2224 C C . PHE A 1 284 ? 27.913 10.804 64.584 1.00 22.90 284 PHE A C 1
ATOM 2225 O O . PHE A 1 284 ? 26.723 11.129 64.564 1.00 23.74 284 PHE A O 1
ATOM 2233 N N . ASP A 1 285 ? 28.542 10.289 63.530 1.00 20.23 285 ASP A N 1
ATOM 2234 C CA . ASP A 1 285 ? 27.843 9.911 62.309 1.00 19.21 285 ASP A CA 1
ATOM 2235 C C . ASP A 1 285 ? 28.148 8.437 62.098 1.00 18.29 285 ASP A C 1
ATOM 2236 O O . ASP A 1 285 ? 29.164 8.086 61.492 1.00 20.74 285 ASP A O 1
ATOM 2241 N N . TYR A 1 286 ? 27.265 7.582 62.598 1.00 18.15 286 TYR A N 1
ATOM 2242 C CA . TYR A 1 286 ? 27.525 6.148 62.665 1.00 17.52 286 TYR A CA 1
ATOM 2243 C C . TYR A 1 286 ? 26.204 5.423 62.435 1.00 17.49 286 TYR A C 1
ATOM 2244 O O . TYR A 1 286 ? 25.135 6.035 62.394 1.00 18.76 286 TYR A O 1
ATOM 2253 N N . LYS A 1 287 ? 26.284 4.108 62.245 1.00 19.68 287 LYS A N 1
ATOM 2254 C CA . LYS A 1 287 ? 25.115 3.254 62.168 1.00 16.90 287 LYS A CA 1
ATOM 2255 C C . LYS A 1 287 ? 25.220 2.170 63.228 1.00 18.93 287 LYS A C 1
ATOM 2256 O O . LYS A 1 287 ? 26.290 1.577 63.387 1.00 18.43 287 LYS A O 1
ATOM 2262 N N . PRO A 1 288 ? 24.131 1.884 63.942 1.00 17.57 288 PRO A N 1
ATOM 2263 C CA . PRO A 1 288 ? 24.202 0.845 64.987 1.00 18.15 288 PRO A CA 1
ATOM 2264 C C . PRO A 1 288 ? 24.652 -0.507 64.466 1.00 18.29 288 PRO A C 1
ATOM 2265 O O . PRO A 1 288 ? 25.420 -1.201 65.147 1.00 20.09 288 PRO A O 1
ATOM 2269 N N . GLY A 1 289 ? 24.205 -0.903 63.272 1.00 16.91 289 GLY A N 1
ATOM 2270 C CA . GLY A 1 289 ? 24.593 -2.183 62.716 1.00 17.08 289 GLY A CA 1
ATOM 2271 C C . GLY A 1 289 ? 23.382 -3.003 62.329 1.00 16.64 289 GLY A C 1
ATOM 2272 O O . GLY A 1 289 ? 22.364 -2.962 63.026 1.00 16.94 289 GLY A O 1
ATOM 2273 N N . ARG A 1 290 ? 23.477 -3.756 61.223 1.00 19.27 290 ARG A N 1
ATOM 2274 C CA . ARG A 1 290 ? 22.312 -4.448 60.688 1.00 17.74 290 ARG A CA 1
ATOM 2275 C C . ARG A 1 290 ? 21.910 -5.640 61.544 1.00 18.83 290 ARG A C 1
ATOM 2276 O O . ARG A 1 290 ? 20.762 -6.084 61.462 1.00 22.58 290 ARG A O 1
ATOM 2284 N N . THR A 1 291 ? 22.808 -6.133 62.387 1.00 17.51 291 THR A N 1
ATOM 2285 C CA . THR A 1 291 ? 22.483 -7.208 63.317 1.00 17.27 291 THR A CA 1
ATOM 2286 C C . THR A 1 291 ? 21.682 -6.747 64.530 1.00 18.91 291 THR A C 1
ATOM 2287 O O . THR A 1 291 ? 21.234 -7.604 65.299 1.00 18.35 291 THR A O 1
ATOM 2291 N N . GLU A 1 292 ? 21.487 -5.433 64.710 1.00 16.44 292 GLU A N 1
ATOM 2292 C CA . GLU A 1 292 ? 21.095 -4.846 65.987 1.00 18.23 292 GLU A CA 1
ATOM 2293 C C . GLU A 1 292 ? 19.623 -4.459 65.987 1.00 19.95 292 GLU A C 1
ATOM 2294 O O . GLU A 1 292 ? 19.100 -3.966 64.982 1.00 19.82 292 GLU A O 1
ATOM 2300 N N . ASP A 1 293 ? 18.947 -4.675 67.121 1.00 18.87 293 ASP A N 1
ATOM 2301 C CA . ASP A 1 293 ? 17.530 -4.359 67.179 1.00 19.50 293 ASP A CA 1
ATOM 2302 C C . ASP A 1 293 ? 17.326 -2.972 67.793 1.00 20.05 293 ASP A C 1
ATOM 2303 O O . ASP A 1 293 ? 18.283 -2.216 68.018 1.00 18.14 293 ASP A O 1
ATOM 2308 N N . ALA A 1 294 ? 16.061 -2.622 68.042 1.00 21.31 294 ALA A N 1
ATOM 2309 C CA . ALA A 1 294 ? 15.718 -1.279 68.502 1.00 20.18 294 ALA A CA 1
ATOM 2310 C C . ALA A 1 294 ? 16.366 -0.966 69.843 1.00 19.83 294 ALA A C 1
ATOM 2311 O O . ALA A 1 294 ? 16.800 0.168 70.081 1.00 22.59 294 ALA A O 1
ATOM 2313 N N . GLU A 1 295 ? 16.460 -1.961 70.724 1.00 21.90 295 GLU A N 1
ATOM 2314 C CA . GLU A 1 295 ? 17.110 -1.745 72.012 1.00 21.43 295 GLU A CA 1
ATOM 2315 C C . GLU A 1 295 ? 18.625 -1.648 71.863 1.00 20.93 295 GLU A C 1
ATOM 2316 O O . GLU A 1 295 ? 19.264 -0.814 72.515 1.00 20.98 295 GLU A O 1
ATOM 2322 N N . ASP A 1 296 ? 19.215 -2.492 71.011 1.00 20.56 296 ASP A N 1
ATOM 2323 C CA . ASP A 1 296 ? 20.645 -2.403 70.741 1.00 17.69 296 ASP A CA 1
ATOM 2324 C C . ASP A 1 296 ? 21.041 -1.005 70.290 1.00 17.31 296 ASP A C 1
ATOM 2325 O O . ASP A 1 296 ? 22.166 -0.557 70.556 1.00 19.82 296 ASP A O 1
ATOM 2330 N N . VAL A 1 297 ? 20.141 -0.312 69.588 1.00 17.29 297 VAL A N 1
ATOM 2331 C CA . VAL A 1 297 ? 20.451 1.015 69.063 1.00 18.99 297 VAL A CA 1
ATOM 2332 C C . VAL A 1 297 ? 20.966 1.929 70.170 1.00 19.30 297 VAL A C 1
ATOM 2333 O O . VAL A 1 297 ? 21.986 2.609 70.010 1.00 20.59 297 VAL A O 1
ATOM 2337 N N . TRP A 1 298 ? 20.284 1.944 71.321 1.00 20.18 298 TRP A N 1
ATOM 2338 C CA . TRP A 1 298 ? 20.687 2.867 72.380 1.00 20.53 298 TRP A CA 1
ATOM 2339 C C . TRP A 1 298 ? 21.964 2.416 73.074 1.00 20.57 298 TRP A C 1
ATOM 2340 O O . TRP A 1 298 ? 22.752 3.265 73.513 1.00 18.51 298 TRP A O 1
ATOM 2351 N N . VAL A 1 299 ? 22.193 1.105 73.172 1.00 19.45 299 VAL A N 1
ATOM 2352 C CA . VAL A 1 299 ? 23.497 0.608 73.605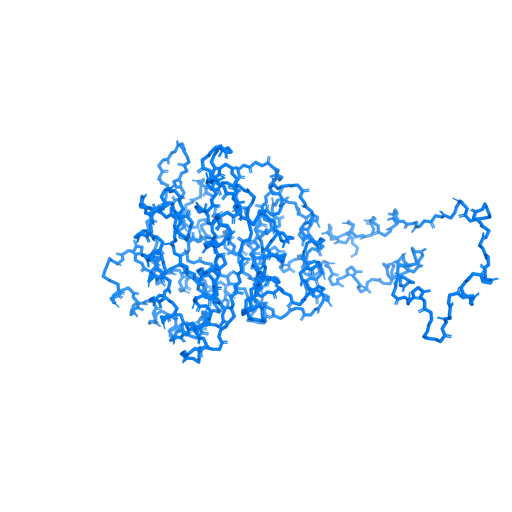 1.00 21.27 299 VAL A CA 1
ATOM 2353 C C . VAL A 1 299 ? 24.599 1.157 72.713 1.00 17.04 299 VAL A C 1
ATOM 2354 O O . VAL A 1 299 ? 25.644 1.596 73.196 1.00 17.88 299 VAL A O 1
ATOM 2358 N N . SER A 1 300 ? 24.392 1.139 71.394 1.00 15.29 300 SER A N 1
ATOM 2359 C CA . SER A 1 300 ? 25.434 1.614 70.485 1.00 16.04 300 SER A CA 1
ATOM 2360 C C . SER A 1 300 ? 25.627 3.128 70.573 1.00 17.14 300 SER A C 1
ATOM 2361 O O . SER A 1 300 ? 26.749 3.619 70.397 1.00 17.05 300 SER A O 1
ATOM 2364 N N . ALA A 1 301 ? 24.557 3.879 70.833 1.00 19.10 301 ALA A N 1
ATOM 2365 C CA . ALA A 1 301 ? 24.703 5.321 71.006 1.00 15.02 301 ALA A CA 1
ATOM 2366 C C . ALA A 1 301 ? 25.522 5.626 72.252 1.00 17.57 301 ALA A C 1
ATOM 2367 O O . ALA A 1 301 ? 26.470 6.420 72.208 1.00 20.51 301 ALA A O 1
ATOM 2369 N N . GLU A 1 302 ? 25.170 4.990 73.372 1.00 18.42 302 GLU A N 1
ATOM 2370 C CA . GLU A 1 302 ? 25.963 5.128 74.593 1.00 19.60 302 GLU A CA 1
ATOM 2371 C C . GLU A 1 302 ? 27.421 4.743 74.354 1.00 19.83 302 GLU A C 1
ATOM 2372 O O . GLU A 1 302 ? 28.340 5.394 74.871 1.00 19.84 302 GLU A O 1
ATOM 2378 N N . ALA A 1 303 ? 27.650 3.678 73.583 1.00 16.79 303 ALA A N 1
ATOM 2379 C CA . ALA A 1 303 ? 29.008 3.199 73.338 1.00 17.14 303 ALA A CA 1
ATOM 2380 C C . ALA A 1 303 ? 29.879 4.250 72.665 1.00 15.20 303 ALA A C 1
ATOM 2381 O O . ALA A 1 303 ? 31.078 4.314 72.929 1.00 15.26 303 ALA A O 1
ATOM 2383 N N . ASN A 1 304 ? 29.307 5.075 71.787 1.00 16.19 304 ASN A N 1
ATOM 2384 C CA . ASN A 1 304 ? 30.099 6.132 71.164 1.00 16.49 304 ASN A CA 1
ATOM 2385 C C . ASN A 1 304 ? 30.644 7.095 72.206 1.00 16.59 304 ASN A C 1
ATOM 2386 O O . ASN A 1 304 ? 31.832 7.443 72.187 1.00 16.14 304 ASN A O 1
ATOM 2391 N N . MET A 1 305 ? 29.768 7.570 73.088 1.00 17.63 305 MET A N 1
ATOM 2392 C CA . MET A 1 305 ? 30.160 8.552 74.096 1.00 16.79 305 MET A CA 1
ATOM 2393 C C . MET A 1 305 ? 31.099 7.931 75.125 1.00 20.45 305 MET A C 1
ATOM 2394 O O . MET A 1 305 ? 32.098 8.551 75.524 1.00 17.94 305 MET A O 1
ATOM 2399 N N . ARG A 1 306 ? 30.811 6.696 75.546 1.00 17.76 306 ARG A N 1
ATOM 2400 C CA . ARG A 1 306 ? 31.668 6.043 76.528 1.00 20.64 306 ARG A CA 1
ATOM 2401 C C . ARG A 1 306 ? 33.063 5.805 75.968 1.00 18.60 306 ARG A C 1
ATOM 2402 O O . ARG A 1 306 ? 34.064 6.045 76.657 1.00 18.75 306 ARG A O 1
ATOM 2410 N N . THR A 1 307 ? 33.155 5.341 74.718 1.00 16.22 307 THR A N 1
ATOM 2411 C CA . THR A 1 307 ? 34.473 5.111 74.145 1.00 14.91 307 THR A CA 1
ATOM 2412 C C . THR A 1 307 ? 35.241 6.416 74.047 1.00 16.35 307 THR A C 1
ATOM 2413 O O . THR A 1 307 ? 36.428 6.472 74.382 1.00 15.87 307 THR A O 1
ATOM 2417 N N . TYR A 1 308 ? 34.564 7.496 73.656 1.00 16.32 308 TYR A N 1
ATOM 2418 C CA . TYR A 1 308 ? 35.251 8.776 73.577 1.00 16.57 308 TYR A CA 1
ATOM 2419 C C . TYR A 1 308 ? 35.787 9.171 74.943 1.00 16.47 308 TYR A C 1
ATOM 2420 O O . TYR A 1 308 ? 36.952 9.561 75.069 1.00 17.17 308 TYR A O 1
ATOM 2429 N N . LEU A 1 309 ? 34.956 9.036 75.983 1.00 16.12 309 LEU A N 1
ATOM 2430 C CA . LEU A 1 309 ? 35.345 9.443 77.334 1.00 15.19 309 LEU A CA 1
ATOM 2431 C C . LEU A 1 309 ? 36.496 8.609 77.886 1.00 18.22 309 LEU A C 1
ATOM 2432 O O . LEU A 1 309 ? 37.371 9.146 78.581 1.00 18.91 309 LEU A O 1
ATOM 2437 N N . ILE A 1 310 ? 36.516 7.304 77.609 1.00 18.57 310 ILE A N 1
ATOM 2438 C CA . ILE A 1 310 ? 37.637 6.476 78.048 1.00 19.57 310 ILE A CA 1
ATOM 2439 C C . ILE A 1 310 ? 38.918 6.920 77.352 1.00 15.67 310 ILE A C 1
ATOM 2440 O O . ILE A 1 310 ? 39.959 7.115 77.986 1.00 19.05 310 ILE A O 1
ATOM 2445 N N . LEU A 1 311 ? 38.864 7.077 76.029 1.00 15.88 311 LEU A N 1
ATOM 2446 C CA . LEU A 1 311 ? 40.038 7.560 75.308 1.00 15.82 311 LEU A CA 1
ATOM 2447 C C . LEU A 1 311 ? 40.477 8.935 75.808 1.00 18.03 311 LEU A C 1
ATOM 2448 O O . LEU A 1 311 ? 41.682 9.211 75.895 1.00 17.00 311 LEU A O 1
ATOM 2453 N N . LYS A 1 312 ? 39.522 9.802 76.181 1.00 16.06 312 LYS A N 1
ATOM 2454 C CA . LYS A 1 312 ? 39.884 11.118 76.709 1.00 17.77 312 LYS A CA 1
ATOM 2455 C C . LYS A 1 312 ? 40.692 10.991 77.999 1.00 16.64 312 LYS A C 1
ATOM 2456 O O . LYS A 1 312 ? 41.718 11.665 78.170 1.00 18.07 312 LYS A O 1
ATOM 2462 N N . GLU A 1 313 ? 40.257 10.109 78.902 1.00 18.13 313 GLU A N 1
ATOM 2463 C CA . GLU A 1 313 ? 40.990 9.902 80.143 1.00 18.77 313 GLU A CA 1
ATOM 2464 C C . GLU A 1 313 ? 42.368 9.315 79.881 1.00 18.07 313 GLU A C 1
ATOM 2465 O O . GLU A 1 313 ? 43.350 9.725 80.508 1.00 20.27 313 GLU A O 1
ATOM 2471 N N . ARG A 1 314 ? 42.455 8.347 78.964 1.00 17.17 314 ARG A N 1
ATOM 2472 C CA . ARG A 1 314 ? 43.742 7.748 78.646 1.00 16.86 314 ARG A CA 1
ATOM 2473 C C . ARG A 1 314 ? 44.704 8.783 78.080 1.00 18.05 314 ARG A C 1
ATOM 2474 O O . ARG A 1 314 ? 45.891 8.785 78.425 1.00 19.44 314 ARG A O 1
ATOM 2482 N N . ALA A 1 315 ? 44.207 9.680 77.220 1.00 17.84 315 ALA A N 1
ATOM 2483 C CA . ALA A 1 315 ? 45.071 10.694 76.621 1.00 17.33 315 ALA A CA 1
ATOM 2484 C C . ALA A 1 315 ? 45.466 11.749 77.644 1.00 19.01 315 ALA A C 1
ATOM 2485 O O . ALA A 1 315 ? 46.607 12.218 77.647 1.00 20.39 315 ALA A O 1
ATOM 2487 N N . LYS A 1 316 ? 44.544 12.114 78.540 1.00 19.75 316 LYS A N 1
ATOM 2488 C CA . LYS A 1 316 ? 44.880 13.049 79.609 1.00 20.39 316 LYS A CA 1
ATOM 2489 C C . LYS A 1 316 ? 45.972 12.473 80.509 1.00 19.36 316 LYS A C 1
ATOM 2490 O O . LYS A 1 316 ? 46.932 13.166 80.870 1.00 21.81 316 LYS A O 1
ATOM 2496 N N . ALA A 1 317 ? 45.846 11.196 80.869 1.00 17.94 317 ALA A N 1
ATOM 2497 C CA . ALA A 1 317 ? 46.861 10.548 81.690 1.00 19.04 317 ALA A CA 1
ATOM 2498 C C . ALA A 1 317 ? 48.181 10.434 80.934 1.00 21.19 317 ALA A C 1
ATOM 2499 O O . ALA A 1 317 ? 49.256 10.591 81.516 1.00 23.91 317 ALA A O 1
ATOM 2501 N N . PHE A 1 318 ? 48.114 10.161 79.635 1.00 19.90 318 PHE A N 1
ATOM 2502 C CA . PHE A 1 318 ? 49.313 10.087 78.805 1.00 20.54 318 PHE A CA 1
ATOM 2503 C C . PHE A 1 318 ? 50.122 11.377 78.887 1.00 20.53 318 PHE A C 1
ATOM 2504 O O . PHE A 1 318 ? 51.309 11.370 79.224 1.00 20.98 318 PHE A O 1
ATOM 2512 N N . ARG A 1 319 ? 49.488 12.502 78.590 1.00 21.75 319 ARG A N 1
ATOM 2513 C CA . ARG A 1 319 ? 50.228 13.759 78.592 1.00 22.36 319 ARG A CA 1
ATOM 2514 C C . ARG A 1 319 ? 50.656 14.185 79.996 1.00 22.49 319 ARG A C 1
ATOM 2515 O O . ARG A 1 319 ? 51.689 14.839 80.138 1.00 24.90 319 ARG A O 1
ATOM 2523 N N . ALA A 1 320 ? 49.906 13.806 81.037 1.00 20.94 320 ALA A N 1
ATOM 2524 C CA . ALA A 1 320 ? 50.253 14.201 82.393 1.00 22.32 320 ALA A CA 1
ATOM 2525 C C . ALA A 1 320 ? 51.405 13.390 82.966 1.00 21.84 320 ALA A C 1
ATOM 2526 O O . ALA A 1 320 ? 52.002 13.807 83.963 1.00 26.35 320 ALA A O 1
ATOM 2528 N N . ASP A 1 321 ? 51.748 12.272 82.348 1.00 21.78 321 ASP A N 1
ATOM 2529 C CA . ASP A 1 321 ? 52.748 11.355 82.895 1.00 19.72 321 ASP A CA 1
ATOM 2530 C C . ASP A 1 321 ? 54.150 11.942 82.783 1.00 20.34 321 ASP A C 1
ATOM 2531 O O . ASP A 1 321 ? 54.604 12.215 81.667 1.00 22.08 321 ASP A O 1
ATOM 2536 N N . PRO A 1 322 ? 54.869 12.149 83.891 1.00 22.42 322 PRO A N 1
ATOM 2537 C CA . PRO A 1 322 ? 56.259 12.608 83.784 1.00 25.81 322 PRO A CA 1
ATOM 2538 C C . PRO A 1 322 ? 57.127 11.720 82.901 1.00 25.06 322 PRO A C 1
ATOM 2539 O O . PRO A 1 322 ? 58.052 12.233 82.266 1.00 23.67 322 PRO A O 1
ATOM 2543 N N . GLU A 1 323 ? 56.876 10.406 82.866 1.00 25.32 323 GLU A N 1
ATOM 2544 C CA . GLU A 1 323 ? 57.650 9.530 81.988 1.00 23.83 323 GLU A CA 1
ATOM 2545 C C . GLU A 1 323 ? 57.438 9.898 80.530 1.00 25.76 323 GLU A C 1
ATOM 2546 O O . GLU A 1 323 ? 58.372 9.834 79.721 1.00 24.49 323 GLU A O 1
ATOM 2552 N N . VAL A 1 324 ? 56.207 10.270 80.171 1.00 23.95 324 VAL A N 1
ATOM 2553 C CA . VAL A 1 324 ? 55.920 10.671 78.797 1.00 18.47 324 VAL A CA 1
ATOM 2554 C C . VAL A 1 324 ? 56.577 12.008 78.483 1.00 19.96 324 VAL A C 1
ATOM 2555 O O . VAL A 1 324 ? 57.195 12.173 77.424 1.00 19.65 324 VAL A O 1
ATOM 2559 N N . GLN A 1 325 ? 56.488 12.979 79.398 1.00 22.64 325 GLN A N 1
ATOM 2560 C CA . GLN A 1 325 ? 57.140 14.259 79.140 1.00 24.04 325 GLN A CA 1
ATOM 2561 C C . GLN A 1 325 ? 58.653 14.088 79.019 1.00 22.53 325 GLN A C 1
ATOM 2562 O O . GLN A 1 325 ? 59.287 14.722 78.168 1.00 19.42 325 GLN A O 1
ATOM 2568 N N . GLU A 1 326 ? 59.235 13.176 79.810 1.00 22.33 326 GLU A N 1
ATOM 2569 C CA . GLU A 1 326 ? 60.658 12.857 79.677 1.00 21.66 326 GLU A CA 1
ATOM 2570 C C . GLU A 1 326 ? 60.978 12.232 78.322 1.00 22.20 326 GLU A C 1
ATOM 2571 O O . GLU A 1 326 ? 61.958 12.619 77.674 1.00 21.29 326 GLU A O 1
ATOM 2577 N N . ALA A 1 327 ? 60.174 11.263 77.884 1.00 19.86 327 ALA A N 1
ATOM 2578 C CA . ALA A 1 327 ? 60.384 10.672 76.565 1.00 17.15 327 ALA A CA 1
ATOM 2579 C C . ALA A 1 327 ? 60.273 11.723 75.464 1.00 21.58 327 ALA A C 1
ATOM 2580 O O . ALA A 1 327 ? 61.072 11.726 74.520 1.00 20.54 327 ALA A O 1
ATOM 2582 N N . MET A 1 328 ? 59.297 12.635 75.572 1.00 18.92 328 MET A N 1
ATOM 2583 C CA . MET A 1 328 ? 59.131 13.660 74.546 1.00 18.50 328 MET A CA 1
ATOM 2584 C C . MET A 1 328 ? 60.360 14.546 74.454 1.00 19.61 328 MET A C 1
ATOM 2585 O O . MET A 1 328 ? 60.774 14.943 73.354 1.00 21.16 328 MET A O 1
ATOM 2590 N N . ARG A 1 329 ? 60.954 14.885 75.603 1.00 18.10 329 ARG A N 1
ATOM 2591 C CA . ARG A 1 329 ? 62.172 15.685 75.576 1.00 22.90 329 ARG A CA 1
ATOM 2592 C C . ARG A 1 329 ? 63.327 14.911 74.954 1.00 22.77 329 ARG A C 1
ATOM 2593 O O . ARG A 1 329 ? 64.160 15.491 74.247 1.00 23.16 329 ARG A O 1
ATOM 2601 N N . ALA A 1 330 ? 63.411 13.607 75.229 1.00 23.37 330 ALA A N 1
ATOM 2602 C CA . ALA A 1 330 ? 64.460 12.811 74.610 1.00 21.96 330 ALA A CA 1
ATOM 2603 C C . ALA A 1 330 ? 64.336 12.820 73.097 1.00 21.16 330 ALA A C 1
ATOM 2604 O O . ALA A 1 330 ? 65.352 12.785 72.395 1.00 21.94 330 ALA A O 1
ATOM 2606 N N . CYS A 1 331 ? 63.103 12.865 72.581 1.00 18.31 331 CYS A N 1
ATOM 2607 C CA . CYS A 1 331 ? 62.850 12.899 71.144 1.00 16.43 331 CYS A CA 1
ATOM 2608 C C . CYS A 1 331 ? 63.088 14.276 70.554 1.00 21.19 331 CYS A C 1
ATOM 2609 O O . CYS A 1 331 ? 63.048 14.424 69.322 1.00 21.18 331 CYS A O 1
ATOM 2612 N N . ARG A 1 332 ? 63.270 15.279 71.415 1.00 19.99 332 ARG A N 1
ATOM 2613 C CA . ARG A 1 332 ? 63.434 16.678 71.017 1.00 20.10 332 ARG A CA 1
ATOM 2614 C C . ARG A 1 332 ? 62.187 17.214 70.331 1.00 17.42 332 ARG A C 1
ATOM 2615 O O . ARG A 1 332 ? 62.262 18.086 69.459 1.00 22.82 332 ARG A O 1
ATOM 2623 N N . ILE A 1 333 ? 61.028 16.707 70.752 1.00 20.64 333 ILE A N 1
ATOM 2624 C CA . ILE A 1 333 ? 59.767 17.120 70.143 1.00 19.91 333 ILE A CA 1
ATOM 2625 C C . ILE A 1 333 ? 59.557 18.624 70.293 1.00 21.26 333 ILE A C 1
ATOM 2626 O O . ILE A 1 333 ? 59.127 19.302 69.351 1.00 21.71 333 ILE A O 1
ATOM 2631 N N . GLU A 1 334 ? 59.875 19.178 71.465 1.00 21.14 334 GLU A N 1
ATOM 2632 C CA . GLU A 1 334 ? 59.635 20.597 71.686 1.00 19.89 334 GLU A CA 1
ATOM 2633 C C . GLU A 1 334 ? 60.499 21.478 70.795 1.00 21.53 334 GLU A C 1
ATOM 2634 O O . GLU A 1 334 ? 60.145 22.641 70.567 1.00 22.84 334 GLU A O 1
ATOM 2640 N N . GLU A 1 335 ? 61.609 20.952 70.269 1.00 18.71 335 GLU A N 1
ATOM 2641 C CA . GLU A 1 335 ? 62.495 21.773 69.457 1.00 19.28 335 GLU A CA 1
ATOM 2642 C C . GLU A 1 335 ? 61.901 22.074 68.093 1.00 20.30 335 GLU A C 1
ATOM 2643 O O . GLU A 1 335 ? 62.357 23.014 67.424 1.00 20.82 335 GLU A O 1
ATOM 2649 N N . LEU A 1 336 ? 60.894 21.302 67.674 1.00 18.93 336 LEU A N 1
ATOM 2650 C CA . LEU A 1 336 ? 60.191 21.593 66.427 1.00 17.75 336 LEU A CA 1
ATOM 2651 C C . LEU A 1 336 ? 59.472 22.938 66.482 1.00 19.34 336 LEU A C 1
ATOM 2652 O O . LEU A 1 336 ? 59.233 23.546 65.437 1.00 19.16 336 LEU A O 1
ATOM 2657 N N . ALA A 1 337 ? 59.104 23.412 67.674 1.00 18.09 337 ALA A N 1
ATOM 2658 C CA . ALA A 1 337 ? 58.423 24.694 67.810 1.00 19.02 337 ALA A CA 1
ATOM 2659 C C . ALA A 1 337 ? 59.349 25.894 67.675 1.00 19.70 337 ALA A C 1
ATOM 2660 O O . ALA A 1 337 ? 58.851 27.025 67.571 1.00 21.46 337 ALA A O 1
ATOM 2662 N N . VAL A 1 338 ? 60.665 25.702 67.729 1.00 20.57 338 VAL A N 1
ATOM 2663 C CA . VAL A 1 338 ? 61.605 26.814 67.581 1.00 21.32 338 VAL A CA 1
ATOM 2664 C C . VAL A 1 338 ? 61.670 27.180 66.099 1.00 21.44 338 VAL A C 1
ATOM 2665 O O . VAL A 1 338 ? 61.985 26.318 65.267 1.00 20.36 338 VAL A O 1
ATOM 2669 N N . PRO A 1 339 ? 61.407 28.434 65.733 1.00 22.32 339 PRO A N 1
ATOM 2670 C CA . PRO A 1 339 ? 61.504 28.807 64.316 1.00 21.39 339 PRO A CA 1
ATOM 2671 C C . PRO A 1 339 ? 62.852 28.421 63.730 1.00 21.12 339 PRO A C 1
ATOM 2672 O O . PRO A 1 339 ? 63.897 28.508 64.382 1.00 23.31 339 PRO A O 1
ATOM 2676 N N . THR A 1 340 ? 62.811 27.937 62.494 1.00 20.71 340 THR A N 1
ATOM 2677 C CA . THR A 1 340 ? 64.040 27.575 61.802 1.00 20.76 340 THR A CA 1
ATOM 2678 C C . THR A 1 340 ? 64.921 28.794 61.582 1.00 22.25 340 THR A C 1
ATOM 2679 O O . THR A 1 340 ? 66.150 28.714 61.695 1.00 23.02 340 THR A O 1
ATOM 2683 N N . ILE A 1 341 ? 64.305 29.936 61.289 1.00 23.52 341 ILE A N 1
ATOM 2684 C CA . ILE A 1 341 ? 65.002 31.168 60.957 1.00 31.35 341 ILE A CA 1
ATOM 2685 C C . ILE A 1 341 ? 64.725 32.189 62.050 1.00 30.05 341 ILE A C 1
ATOM 2686 O O . ILE A 1 341 ? 63.580 32.350 62.489 1.00 28.75 341 ILE A O 1
ATOM 2691 N N . ALA A 1 342 ? 65.773 32.878 62.488 1.00 31.11 342 ALA A N 1
ATOM 2692 C CA . ALA A 1 342 ? 65.635 33.891 63.520 1.00 37.99 342 ALA A CA 1
ATOM 2693 C C . ALA A 1 342 ? 65.092 35.192 62.934 1.00 41.79 342 ALA A C 1
ATOM 2694 O O . ALA A 1 342 ? 65.148 35.439 61.726 1.00 44.58 342 ALA A O 1
ATOM 2696 N N . ALA A 1 343 ? 64.571 36.040 63.823 1.00 46.67 343 ALA A N 1
ATOM 2697 C CA . ALA A 1 343 ? 63.853 37.233 63.386 1.00 50.84 343 ALA A CA 1
ATOM 2698 C C . ALA A 1 343 ? 64.748 38.186 62.595 1.00 55.17 343 ALA A C 1
ATOM 2699 O O . ALA A 1 343 ? 64.313 38.766 61.592 1.00 63.90 343 ALA A O 1
ATOM 2701 N N . GLY A 1 344 ? 65.997 38.361 63.019 1.00 50.22 344 GLY A N 1
ATOM 2702 C CA . GLY A 1 344 ? 66.864 39.322 62.355 1.00 57.81 344 GLY A CA 1
ATOM 2703 C C . GLY A 1 344 ? 67.899 38.704 61.435 1.00 59.35 344 GLY A C 1
ATOM 2704 O O . GLY A 1 344 ? 68.962 39.289 61.203 1.00 64.49 344 GLY A O 1
ATOM 2705 N N . GLU A 1 345 ? 67.587 37.536 60.883 1.00 57.37 345 GLU A N 1
ATOM 2706 C CA . GLU A 1 345 ? 68.557 36.712 60.177 1.00 52.82 345 GLU A CA 1
ATOM 2707 C C . GLU A 1 345 ? 68.407 36.886 58.673 1.00 52.09 345 GLU A C 1
ATOM 2708 O O . GLU A 1 345 ? 67.320 36.677 58.123 1.00 55.60 345 GLU A O 1
ATOM 2714 N N . SER A 1 346 ? 69.500 37.248 58.011 1.00 48.13 346 SER A N 1
ATOM 2715 C CA . SER A 1 346 ? 69.522 37.412 56.566 1.00 45.36 346 SER A CA 1
ATOM 2716 C C . SER A 1 346 ? 69.952 36.115 55.892 1.00 39.51 346 SER A C 1
ATOM 2717 O O . SER A 1 346 ? 70.413 35.172 56.541 1.00 37.63 346 SER A O 1
ATOM 2720 N N . TYR A 1 347 ? 69.805 36.083 54.563 1.00 37.26 347 TYR A N 1
ATOM 2721 C CA . TYR A 1 347 ? 70.261 34.919 53.808 1.00 35.62 347 TYR A CA 1
ATOM 2722 C C . TYR A 1 347 ? 71.748 34.683 54.016 1.00 37.54 347 TYR A C 1
ATOM 2723 O O . TYR A 1 347 ? 72.184 33.537 54.178 1.00 37.15 347 TYR A O 1
ATOM 2732 N N . GLU A 1 348 ? 72.548 35.755 54.007 1.00 39.52 348 GLU A N 1
ATOM 2733 C CA . GLU A 1 348 ? 73.984 35.572 54.182 1.00 43.55 348 GLU A CA 1
ATOM 2734 C C . GLU A 1 348 ? 74.322 35.167 55.613 1.00 44.46 348 GLU A C 1
ATOM 2735 O O . GLU A 1 348 ? 75.271 34.403 55.823 1.00 46.08 348 GLU A O 1
ATOM 2741 N N . ASP A 1 349 ? 73.548 35.639 56.602 1.00 41.94 349 ASP A N 1
ATOM 2742 C CA . ASP A 1 349 ? 73.711 35.151 57.970 1.00 42.00 349 ASP A CA 1
ATOM 2743 C C . ASP A 1 349 ? 73.496 33.645 58.039 1.00 39.92 349 ASP A C 1
ATOM 2744 O O . ASP A 1 349 ? 74.241 32.928 58.718 1.00 42.88 349 ASP A O 1
ATOM 2749 N N . LEU A 1 350 ? 72.483 33.149 57.333 1.00 36.42 350 LEU A N 1
ATOM 2750 C CA . LEU A 1 350 ? 72.205 31.717 57.331 1.00 36.23 350 LEU A CA 1
ATOM 2751 C C . LEU A 1 350 ? 73.316 30.943 56.633 1.00 37.37 350 LEU A C 1
ATOM 2752 O O . LEU A 1 350 ? 73.770 29.902 57.125 1.00 37.40 350 LEU A O 1
ATOM 2757 N N . ARG A 1 351 ? 73.766 31.435 55.478 1.00 39.84 351 ARG A N 1
ATOM 2758 C CA . ARG A 1 351 ? 74.819 30.763 54.726 1.00 41.83 351 ARG A CA 1
ATOM 2759 C C . ARG A 1 351 ? 76.194 30.935 55.347 1.00 46.03 351 ARG A C 1
ATOM 2760 O O . ARG A 1 351 ? 77.148 30.306 54.877 1.00 51.21 351 ARG A O 1
ATOM 2768 N N . ALA A 1 352 ? 76.329 31.783 56.366 1.00 42.88 352 ALA A N 1
ATOM 2769 C CA . ALA A 1 352 ? 77.594 31.882 57.081 1.00 47.38 352 ALA A CA 1
ATOM 2770 C C . ALA A 1 352 ? 77.778 30.742 58.071 1.00 46.53 352 ALA A C 1
ATOM 2771 O O . ALA A 1 352 ? 78.914 30.408 58.419 1.00 51.26 352 ALA A O 1
ATOM 2773 N N . GLU A 1 353 ? 76.685 30.140 58.520 1.00 42.04 353 GLU A N 1
ATOM 2774 C CA . GLU A 1 353 ? 76.729 29.001 59.418 1.00 41.22 353 GLU A CA 1
ATOM 2775 C C . GLU A 1 353 ? 76.858 27.715 58.611 1.00 46.11 353 GLU A C 1
ATOM 2776 O O . GLU A 1 353 ? 76.286 27.588 57.524 1.00 48.69 353 GLU A O 1
ATOM 2782 N N . GLU A 1 354 ? 77.628 26.769 59.136 1.00 47.61 354 GLU A N 1
ATOM 2783 C CA . GLU A 1 354 ? 77.787 25.471 58.503 1.00 50.86 354 GLU A CA 1
ATOM 2784 C C . GLU A 1 354 ? 77.333 24.364 59.446 1.00 49.96 354 GLU A C 1
ATOM 2785 O O . GLU A 1 354 ? 77.241 24.546 60.664 1.00 47.93 354 GLU A O 1
ATOM 2791 N N . PHE A 1 355 ? 77.052 23.205 58.858 1.00 45.15 355 PHE A N 1
ATOM 2792 C CA . PHE A 1 355 ? 76.521 22.055 59.578 1.00 41.14 355 PHE A CA 1
ATOM 2793 C C . PHE A 1 355 ? 77.345 20.830 59.223 1.00 42.83 355 PHE A C 1
ATOM 2794 O O . PHE A 1 355 ? 77.526 20.525 58.040 1.00 44.64 355 PHE A O 1
ATOM 2802 N N . ASP A 1 356 ? 77.847 20.135 60.242 1.00 43.68 356 ASP A N 1
ATOM 2803 C CA . ASP A 1 356 ? 78.606 18.902 60.037 1.00 44.81 356 ASP A CA 1
ATOM 2804 C C . ASP A 1 356 ? 77.613 17.749 59.979 1.00 41.91 356 ASP A C 1
ATOM 2805 O O . ASP A 1 356 ? 77.229 17.179 61.000 1.00 42.83 356 ASP A O 1
ATOM 2810 N N . ALA A 1 357 ? 77.200 17.398 58.757 1.00 39.05 357 ALA A N 1
ATOM 2811 C CA . ALA A 1 357 ? 76.200 16.350 58.581 1.00 34.99 357 ALA A CA 1
ATOM 2812 C C . ALA A 1 357 ? 76.754 14.969 58.906 1.00 34.74 357 ALA A C 1
ATOM 2813 O O . ALA A 1 357 ? 75.994 14.073 59.291 1.00 33.69 357 ALA A O 1
ATOM 2815 N N . GLU A 1 358 ? 78.064 14.769 58.751 1.00 40.95 358 GLU A N 1
ATOM 2816 C CA . GLU A 1 358 ? 78.649 13.468 59.049 1.00 43.85 358 GLU A CA 1
ATOM 2817 C C . GLU A 1 358 ? 78.776 13.234 60.548 1.00 45.32 358 GLU A C 1
ATOM 2818 O O . GLU A 1 358 ? 78.608 12.100 61.009 1.00 46.99 358 GLU A O 1
ATOM 2824 N N . ALA A 1 359 ? 79.066 14.283 61.319 1.00 42.42 359 ALA A N 1
ATOM 2825 C CA . ALA A 1 359 ? 79.080 14.148 62.76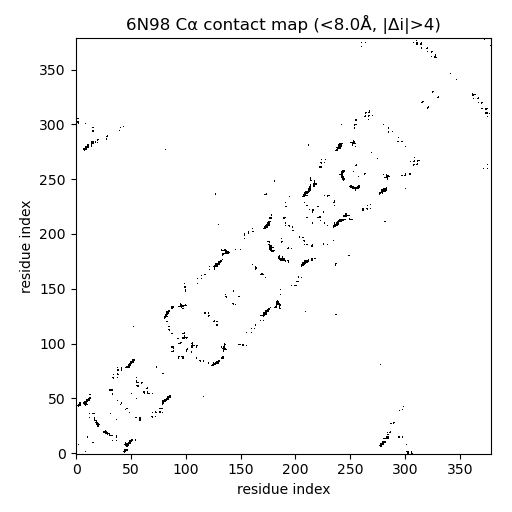8 1.00 43.00 359 ALA A CA 1
ATOM 2826 C C . ALA A 1 359 ? 77.707 13.820 63.328 1.00 45.91 359 ALA A C 1
ATOM 2827 O O . ALA A 1 359 ? 77.615 13.224 64.406 1.00 50.02 359 ALA A O 1
ATOM 2829 N N . ALA A 1 360 ? 76.639 14.180 62.620 1.00 44.03 360 ALA A N 1
ATOM 2830 C CA . ALA A 1 360 ? 75.288 14.055 63.142 1.00 36.24 360 ALA A CA 1
ATOM 2831 C C . ALA A 1 360 ? 74.502 12.904 62.530 1.00 32.44 360 ALA A C 1
ATOM 2832 O O . ALA A 1 360 ? 73.330 12.732 62.871 1.00 32.08 360 ALA A O 1
ATOM 2834 N N . ARG A 1 361 ? 75.112 12.098 61.658 1.00 33.19 361 ARG A N 1
ATOM 2835 C CA . ARG A 1 361 ? 74.332 11.114 60.912 1.00 34.14 361 ARG A CA 1
ATOM 2836 C C . ARG A 1 361 ? 73.750 10.013 61.795 1.00 34.33 361 ARG A C 1
ATOM 2837 O O . ARG A 1 361 ? 72.744 9.405 61.411 1.00 33.88 361 ARG A O 1
ATOM 2845 N N . ASP A 1 362 ? 74.329 9.756 62.971 1.00 35.36 362 ASP A N 1
ATOM 2846 C CA . ASP A 1 362 ? 73.883 8.665 63.831 1.00 33.51 362 ASP A CA 1
ATOM 2847 C C . ASP A 1 362 ? 72.976 9.119 64.975 1.00 30.53 362 ASP A C 1
ATOM 2848 O O . ASP A 1 362 ? 72.714 8.330 65.888 1.00 33.38 362 ASP A O 1
ATOM 2853 N N . ARG A 1 363 ? 72.490 10.358 64.951 1.00 27.20 363 ARG A N 1
ATOM 2854 C CA . ARG A 1 363 ? 71.522 10.790 65.951 1.00 26.41 363 ARG A CA 1
ATOM 2855 C C . ARG A 1 363 ? 70.299 9.888 65.920 1.00 23.66 363 ARG A C 1
ATOM 2856 O O . ARG A 1 363 ? 69.788 9.555 64.850 1.00 23.50 363 ARG A O 1
ATOM 2864 N N . GLY A 1 364 ? 69.816 9.498 67.099 1.00 22.10 364 GLY A N 1
ATOM 2865 C CA . GLY A 1 364 ? 68.548 8.813 67.204 1.00 24.13 364 GLY A CA 1
ATOM 2866 C C . GLY A 1 364 ? 67.479 9.751 67.730 1.00 25.38 364 GLY A C 1
ATOM 2867 O O . GLY A 1 364 ? 67.780 10.775 68.338 1.00 25.22 364 GLY A O 1
ATOM 2868 N N . TYR A 1 365 ? 66.217 9.396 67.482 1.00 21.41 365 TYR A N 1
ATOM 2869 C CA . TYR A 1 365 ? 65.105 10.209 67.941 1.00 20.13 365 TYR A CA 1
ATOM 2870 C C . TYR A 1 365 ? 64.242 9.516 68.987 1.00 21.79 365 TYR A C 1
ATOM 2871 O O . TYR A 1 365 ? 63.352 10.162 69.552 1.00 21.29 365 TYR A O 1
ATOM 2880 N N . HIS A 1 366 ? 64.509 8.242 69.288 1.00 16.54 366 HIS A N 1
ATOM 2881 C CA . HIS A 1 366 ? 63.983 7.588 70.488 1.00 16.32 366 HIS A CA 1
ATOM 2882 C C . HIS A 1 366 ? 62.459 7.556 70.506 1.00 17.95 366 HIS A C 1
ATOM 2883 O O . HIS A 1 366 ? 61.835 7.662 71.566 1.00 16.75 366 HIS A O 1
ATOM 2890 N N . TYR A 1 367 ? 61.847 7.401 69.333 1.00 17.15 367 TYR A N 1
ATOM 2891 C CA . TYR A 1 367 ? 60.394 7.295 69.307 1.00 15.48 367 TYR A CA 1
ATOM 2892 C C . TYR A 1 367 ? 59.920 5.949 69.854 1.00 18.69 367 TYR A C 1
ATOM 2893 O O . TYR A 1 367 ? 58.748 5.827 70.226 1.00 16.29 367 TYR A O 1
ATOM 2902 N N . SER A 1 368 ? 60.812 4.953 69.944 1.00 14.93 368 SER A N 1
ATOM 2903 C CA . SER A 1 368 ? 60.413 3.643 70.453 1.00 15.28 368 SER A CA 1
ATOM 2904 C C . SER A 1 368 ? 59.837 3.762 71.861 1.00 18.49 368 SER A C 1
ATOM 2905 O O . SER A 1 368 ? 58.764 3.218 72.149 1.00 20.69 368 SER A O 1
ATOM 2908 N N . ARG A 1 369 ? 60.527 4.495 72.736 1.00 17.19 369 ARG A N 1
ATOM 2909 C CA . ARG A 1 369 ? 60.056 4.695 74.099 1.00 16.46 369 ARG A CA 1
ATOM 2910 C C . ARG A 1 369 ? 58.746 5.466 74.133 1.00 17.61 369 ARG A C 1
ATOM 2911 O O . ARG A 1 369 ? 57.809 5.072 74.840 1.00 17.50 369 ARG A O 1
ATOM 2919 N N . LEU A 1 370 ? 58.668 6.579 73.399 1.00 15.61 370 LEU A N 1
ATOM 2920 C CA . LEU A 1 370 ? 57.464 7.402 73.422 1.00 16.66 370 LEU A CA 1
ATOM 2921 C C . LEU A 1 370 ? 56.288 6.636 72.847 1.00 16.22 370 LEU A C 1
ATOM 2922 O O . LEU A 1 370 ? 55.193 6.649 73.422 1.00 16.20 370 LEU A O 1
ATOM 2927 N N . ASN A 1 371 ? 56.523 5.911 71.751 1.00 15.62 371 ASN A N 1
ATOM 2928 C CA . ASN A 1 371 ? 55.482 5.084 71.138 1.00 15.73 371 ASN A CA 1
ATOM 2929 C C . ASN A 1 371 ? 54.967 4.043 72.112 1.00 19.93 371 ASN A C 1
ATOM 2930 O O . ASN A 1 371 ? 53.766 3.753 72.139 1.00 16.62 371 ASN A O 1
ATOM 2935 N N . GLN A 1 372 ? 55.875 3.416 72.862 1.00 16.48 372 GLN A N 1
ATOM 2936 C CA . GLN A 1 372 ? 55.450 2.349 73.762 1.00 16.58 372 GLN A CA 1
ATOM 2937 C C . GLN A 1 372 ? 54.686 2.924 74.946 1.00 16.01 372 GLN A C 1
ATOM 2938 O O . GLN A 1 372 ? 53.687 2.338 75.383 1.00 16.55 372 GLN A O 1
ATOM 2944 N N . LEU A 1 373 ? 55.113 4.085 75.458 1.00 18.39 373 LEU A N 1
ATOM 2945 C CA . LEU A 1 373 ? 54.358 4.719 76.533 1.00 19.36 373 LEU A CA 1
ATOM 2946 C C . LEU A 1 373 ? 52.969 5.116 76.063 1.00 20.97 373 LEU A C 1
ATOM 2947 O O . LEU A 1 373 ? 52.002 5.025 76.830 1.00 21.59 373 LEU A O 1
ATOM 2952 N N . ALA A 1 374 ? 52.853 5.565 74.805 1.00 17.92 374 ALA A N 1
ATOM 2953 C CA . ALA A 1 374 ? 51.545 5.920 74.259 1.00 16.96 374 ALA A CA 1
ATOM 2954 C C . ALA A 1 374 ? 50.629 4.708 74.213 1.00 17.43 374 ALA A C 1
ATOM 2955 O O . ALA A 1 374 ? 49.487 4.764 74.686 1.00 18.35 374 ALA A O 1
ATOM 2957 N N . VAL A 1 375 ? 51.133 3.591 73.682 1.00 17.65 375 VAL A N 1
ATOM 2958 C CA . VAL A 1 375 ? 50.320 2.376 73.580 1.00 19.42 375 VAL A CA 1
ATOM 2959 C C . VAL A 1 375 ? 49.969 1.864 74.969 1.00 18.19 375 VAL A C 1
ATOM 2960 O O . VAL A 1 375 ? 48.821 1.484 75.231 1.00 19.79 375 VAL A O 1
ATOM 2964 N N . GLU A 1 376 ? 50.941 1.872 75.893 1.00 18.88 376 GLU A N 1
ATOM 2965 C CA . GLU A 1 376 ? 50.654 1.388 77.242 1.00 19.64 376 GLU A CA 1
ATOM 2966 C C . GLU A 1 376 ? 49.620 2.269 77.934 1.00 22.47 376 GLU A C 1
ATOM 2967 O O . GLU A 1 376 ? 48.767 1.764 78.675 1.00 22.24 376 GLU A O 1
ATOM 2973 N N . HIS A 1 377 ? 49.649 3.581 77.677 1.00 19.57 377 HIS A N 1
ATOM 2974 C CA . HIS A 1 377 ? 48.617 4.446 78.238 1.00 18.67 377 HIS A CA 1
ATOM 2975 C C . HIS A 1 377 ? 47.259 4.171 77.619 1.00 19.44 377 HIS A C 1
ATOM 2976 O O . HIS A 1 377 ? 46.257 4.090 78.334 1.00 21.96 377 HIS A O 1
ATOM 2983 N N . MET A 1 378 ? 47.202 4.024 76.294 1.00 17.37 378 MET A N 1
ATOM 2984 C CA . MET A 1 378 ? 45.933 3.691 75.655 1.00 17.79 378 MET A CA 1
ATOM 2985 C C . MET A 1 378 ? 45.322 2.428 76.251 1.00 15.97 378 MET A C 1
ATOM 2986 O O . MET A 1 378 ? 44.106 2.361 76.468 1.00 17.44 378 MET A O 1
ATOM 2991 N N . LEU A 1 379 ? 46.145 1.414 76.512 1.00 17.95 379 LEU A N 1
ATOM 2992 C CA . LEU A 1 379 ? 45.669 0.136 77.032 1.00 17.85 379 LEU A CA 1
ATOM 2993 C C . LEU A 1 379 ? 45.466 0.157 78.542 1.00 21.80 379 LEU A C 1
ATOM 2994 O O . LEU A 1 379 ? 45.156 -0.890 79.133 1.00 22.19 379 LEU A O 1
ATOM 2999 N N . GLY A 1 380 ? 45.608 1.325 79.163 1.00 22.28 380 GLY A N 1
ATOM 3000 C CA . GLY A 1 380 ? 45.289 1.463 80.572 1.00 20.31 380 GLY A CA 1
ATOM 3001 C C . GLY A 1 380 ? 46.242 0.762 81.512 1.00 20.55 380 GLY A C 1
ATOM 3002 O O . GLY A 1 380 ? 45.840 0.392 82.614 1.00 23.34 380 GLY A O 1
ATOM 3003 N N . SER A 1 381 ? 47.503 0.588 81.115 1.00 20.67 381 SER A N 1
ATOM 3004 C CA . SER A 1 381 ? 48.462 -0.185 81.888 1.00 22.61 381 SER A CA 1
ATOM 3005 C C . SER A 1 381 ? 49.470 0.672 82.632 1.00 26.59 381 SER A C 1
ATOM 3006 O O . SER A 1 381 ? 50.345 0.118 83.302 1.00 31.57 381 SER A O 1
ATOM 3009 N N . ARG A 1 382 ? 49.362 1.996 82.540 1.00 27.20 382 ARG A N 1
ATOM 3010 C CA . ARG A 1 382 ? 50.287 2.905 83.212 1.00 35.04 382 ARG A CA 1
ATOM 3011 C C . ARG A 1 382 ? 49.680 3.563 84.443 1.00 44.67 382 ARG A C 1
ATOM 3012 O O . ARG A 1 382 ? 48.589 4.130 84.364 1.00 45.69 382 ARG A O 1
#

Nearest PDB structures (foldseek):
  6n98-assembly1_A  TM=1.003E+00  e=2.504E-72  Streptomyces sp. F-1
  7bjz-assembly1_A  TM=9.787E-01  e=6.163E-54  Streptomyces rubiginosus
  4hhl-assembly1_A  TM=9.786E-01  e=4.082E-53  Streptomyces sp. SK
  6qrr-assembly1_A  TM=9.783E-01  e=1.339E-52  Streptomyces rubiginosus
  6xia-assembly1_A  TM=9.793E-01  e=1.852E-52  Streptomyces albus

Solvent-accessible surface area: 19584 Å² total; per-residue (Å²): 94,139,29,55,87,137,18,88,0,0,0,0,9,53,0,2,21,72,66,11,172,82,168,200,27,140,43,67,23,81,70,38,51,9,40,121,2,0,69,46,0,30,129,40,23,8,49,0,0,4,0,19,8,44,23,4,45,51,72,58,115,83,106,116,45,4,32,62,38,2,98,137,1,19,120,105,42,57,13,63,4,19,1,2,9,8,7,13,33,132,106,89,56,2,143,40,0,1,6,4,4,102,86,148,104,20,45,112,60,0,27,119,29,0,45,142,5,0,50,26,0,24,125,27,36,0,121,16,0,10,11,44,14,2,63,2,1,15,116,63,144,107,55,20,69,69,189,76,4,56,62,78,7,94,100,4,0,18,132,0,0,24,45,2,103,142,76,132,44,67,8,107,0,0,5,22,2,12,13,51,57,56,18,38,100,6,16,17,37,18,5,36,100,0,11,42,17,2,84,71,4,137,22,79,139,17,0,0,0,1,0,1,9,0,4,4,14,8,46,56,85,74,2,26,126,15,0,42,82,0,38,203,71,117,31,10,14,5,0,3,0,1,2,2,88,22,100,133,131,18,30,13,48,18,0,6,98,14,72,58,107,19,5,1,54,1,0,11,36,0,56,83,54,49,33,160,14,25,20,1,0,18,1,65,15,23,95,127,55,78,69,139,46,4,23,99,12,0,69,26,0,0,101,24,4,16,55,9,67,72,64,3,142,38,3,82,76,23,106,72,0,64,99,5,35,142,48,3,79,65,102,105,165,89,98,104,129,80,62,120,77,68,51,190,135,68,77,204,87,136,163,138,93,55,112,73,16,178,126,136,35,103,99,111,94,110,18,86,91,0,4,43,42,9,28,128,44,77,146